Protein AF-A0A971EYN9-F1 (afdb_monomer)

Structure (mmCIF, N/CA/C/O backbone):
data_AF-A0A971EYN9-F1
#
_entry.id   AF-A0A971EYN9-F1
#
loop_
_atom_site.group_PDB
_atom_site.id
_atom_site.type_symbol
_atom_site.label_atom_id
_atom_site.label_alt_id
_atom_site.label_comp_id
_atom_site.label_asym_id
_atom_site.label_entity_id
_atom_site.label_seq_id
_atom_site.pdbx_PDB_ins_code
_atom_site.Cartn_x
_atom_site.Cartn_y
_atom_site.Cartn_z
_atom_site.occupancy
_atom_site.B_iso_or_equiv
_atom_site.auth_seq_id
_atom_site.auth_comp_id
_atom_site.auth_asym_id
_atom_site.auth_atom_id
_atom_site.pdbx_PDB_model_num
ATOM 1 N N . MET A 1 1 ? 7.322 -49.132 18.418 1.00 38.62 1 MET A N 1
ATOM 2 C CA . MET A 1 1 ? 7.800 -47.834 17.896 1.00 38.62 1 MET A CA 1
ATOM 3 C C . MET A 1 1 ? 7.335 -47.694 16.456 1.00 38.62 1 MET A C 1
ATOM 5 O O . MET A 1 1 ? 8.000 -48.176 15.551 1.00 38.62 1 MET A O 1
ATOM 9 N N . GLY A 1 2 ? 6.138 -47.142 16.250 1.00 39.69 2 GLY A N 1
ATOM 10 C CA . GLY A 1 2 ? 5.626 -46.835 14.915 1.00 39.69 2 GLY A CA 1
ATOM 11 C C . GLY A 1 2 ? 5.971 -45.391 14.580 1.00 39.69 2 GLY A C 1
ATOM 12 O O . GLY A 1 2 ? 5.425 -44.482 15.195 1.00 39.69 2 GLY A O 1
ATOM 13 N N . TYR A 1 3 ? 6.905 -45.176 13.657 1.00 42.41 3 TYR A N 1
ATOM 14 C CA . TYR A 1 3 ? 7.238 -43.837 13.176 1.00 42.41 3 TYR A CA 1
ATOM 15 C C . TYR A 1 3 ? 6.040 -43.255 12.415 1.00 42.41 3 TYR A C 1
ATOM 17 O O . TYR A 1 3 ? 5.550 -43.851 11.454 1.00 42.41 3 TYR A O 1
ATOM 25 N N . ASN A 1 4 ? 5.550 -42.097 12.865 1.00 42.97 4 ASN A N 1
ATOM 26 C CA . ASN A 1 4 ? 4.377 -41.437 12.305 1.00 42.97 4 ASN A CA 1
ATOM 27 C C . ASN A 1 4 ? 4.728 -40.811 10.941 1.00 42.97 4 ASN A C 1
ATOM 29 O O . ASN A 1 4 ? 5.206 -39.677 10.859 1.00 42.97 4 ASN A O 1
ATOM 33 N N . LYS A 1 5 ? 4.528 -41.586 9.866 1.00 43.47 5 LYS A N 1
ATOM 34 C CA . LYS A 1 5 ? 4.878 -41.239 8.476 1.00 43.47 5 LYS A CA 1
ATOM 35 C C . LYS A 1 5 ? 4.395 -39.846 8.048 1.00 43.47 5 LYS A C 1
ATOM 37 O O . LYS A 1 5 ? 5.117 -39.186 7.315 1.00 43.47 5 LYS A O 1
ATOM 42 N N . LYS A 1 6 ? 3.237 -39.365 8.525 1.00 43.84 6 LYS A N 1
ATOM 43 C CA . LYS A 1 6 ? 2.709 -38.031 8.168 1.00 43.84 6 LYS A CA 1
ATOM 44 C C . LYS A 1 6 ? 3.580 -36.877 8.679 1.00 43.84 6 LYS A C 1
ATOM 46 O O . LYS A 1 6 ? 3.841 -35.947 7.927 1.00 43.84 6 LYS A O 1
ATOM 51 N N . SER A 1 7 ? 4.088 -36.962 9.911 1.00 43.59 7 SER A N 1
ATOM 52 C CA . SER A 1 7 ? 4.954 -35.920 10.490 1.00 43.59 7 SER A CA 1
ATOM 53 C C . SER A 1 7 ? 6.320 -35.868 9.798 1.00 43.59 7 SER A C 1
ATOM 55 O O . SER A 1 7 ? 6.869 -34.791 9.582 1.00 43.59 7 SER A O 1
ATOM 57 N N . TYR A 1 8 ? 6.842 -37.028 9.387 1.00 46.94 8 TYR A N 1
ATOM 58 C CA . TYR A 1 8 ? 8.108 -37.105 8.659 1.00 46.94 8 TYR A CA 1
ATOM 59 C C . TYR A 1 8 ? 7.972 -36.606 7.217 1.00 46.94 8 TYR A C 1
ATOM 61 O O . TYR A 1 8 ? 8.840 -35.884 6.747 1.00 46.94 8 TYR A O 1
ATOM 69 N N . VAL A 1 9 ? 6.864 -36.924 6.538 1.00 46.69 9 VAL A N 1
ATOM 70 C CA . VAL A 1 9 ? 6.580 -36.418 5.187 1.00 46.69 9 VAL A CA 1
ATOM 71 C C . VAL A 1 9 ? 6.402 -34.899 5.204 1.00 46.69 9 VAL A C 1
ATOM 73 O O . VAL A 1 9 ? 7.012 -34.231 4.382 1.00 46.69 9 VAL A O 1
ATOM 76 N N . MET A 1 10 ? 5.676 -34.339 6.178 1.00 42.28 10 MET A N 1
ATOM 77 C CA . MET A 1 10 ? 5.515 -32.884 6.319 1.00 42.28 10 MET A CA 1
ATOM 78 C C . MET A 1 10 ? 6.855 -32.180 6.590 1.00 42.28 10 MET A C 1
ATOM 80 O O . MET A 1 10 ? 7.176 -31.195 5.934 1.00 42.28 10 MET A O 1
ATOM 84 N N . LYS A 1 11 ? 7.690 -32.727 7.489 1.00 45.12 11 LYS A N 1
ATOM 85 C CA . LYS A 1 11 ? 9.045 -32.203 7.738 1.00 45.12 11 LYS A CA 1
ATOM 86 C C . LYS A 1 11 ? 9.947 -32.324 6.510 1.00 45.12 11 LYS A C 1
ATOM 88 O O . LYS A 1 11 ? 10.700 -31.402 6.231 1.00 45.12 11 LYS A O 1
ATOM 93 N N . CYS A 1 12 ? 9.858 -33.418 5.756 1.00 42.72 12 CYS A N 1
ATOM 94 C CA . CYS A 1 12 ? 10.596 -33.572 4.504 1.00 42.72 12 CYS A CA 1
ATOM 95 C C . CYS A 1 12 ? 10.129 -32.582 3.434 1.00 42.72 12 CYS A C 1
ATOM 97 O O . CYS A 1 12 ? 10.981 -32.074 2.722 1.00 42.72 12 CYS A O 1
ATOM 99 N N . VAL A 1 13 ? 8.829 -32.279 3.339 1.00 57.84 13 VAL A N 1
ATOM 100 C CA . VAL A 1 13 ? 8.295 -31.276 2.402 1.00 57.84 13 VAL A CA 1
ATOM 101 C C . VAL A 1 13 ? 8.785 -29.877 2.766 1.00 57.84 13 VAL A C 1
ATOM 103 O O . VAL A 1 13 ? 9.268 -29.192 1.879 1.00 57.84 13 VAL A O 1
ATOM 106 N N . VAL A 1 14 ? 8.765 -29.494 4.050 1.00 55.09 14 VAL A N 1
ATOM 107 C CA . VAL A 1 14 ? 9.297 -28.196 4.513 1.00 55.09 14 VAL A CA 1
ATOM 108 C C . VAL A 1 14 ? 10.810 -28.097 4.293 1.00 55.09 14 VAL A C 1
ATOM 110 O O . VAL A 1 14 ? 11.314 -27.075 3.847 1.00 55.09 14 VAL A O 1
ATOM 113 N N . ILE A 1 15 ? 11.561 -29.170 4.552 1.00 55.12 15 ILE A N 1
ATOM 114 C CA . ILE A 1 15 ? 13.008 -29.192 4.298 1.00 55.12 15 ILE A CA 1
ATOM 115 C C . ILE A 1 15 ? 13.296 -29.135 2.791 1.00 55.12 15 ILE A C 1
ATOM 117 O O . ILE A 1 15 ? 14.194 -28.415 2.375 1.00 55.12 15 ILE A O 1
ATOM 121 N N . LEU A 1 16 ? 12.530 -29.845 1.957 1.00 45.44 16 LEU A N 1
ATOM 122 C CA . LEU A 1 16 ? 12.668 -29.801 0.499 1.00 45.44 16 LEU A CA 1
ATOM 123 C C . LEU A 1 16 ? 12.253 -28.449 -0.083 1.00 45.44 16 LEU A C 1
ATOM 125 O O . LEU A 1 16 ? 12.905 -27.996 -1.016 1.00 45.44 16 LEU A O 1
ATOM 129 N N . SER A 1 17 ? 11.223 -27.796 0.459 1.00 51.62 17 SER A N 1
ATOM 130 C CA . SER A 1 17 ? 10.817 -26.458 0.030 1.00 51.62 17 SER A CA 1
ATOM 131 C C . SER A 1 17 ? 11.844 -25.418 0.451 1.00 51.62 17 SER A C 1
ATOM 133 O O . SER A 1 17 ? 12.195 -24.591 -0.376 1.00 51.62 17 SER A O 1
ATOM 135 N N . VAL A 1 18 ? 12.409 -25.509 1.661 1.00 49.03 18 VAL A N 1
ATOM 136 C CA . VAL A 1 18 ? 13.519 -24.649 2.102 1.00 49.03 18 VAL A CA 1
ATOM 137 C C . VAL A 1 18 ? 14.757 -24.882 1.241 1.00 49.03 18 VAL A C 1
ATOM 139 O O . VAL A 1 18 ? 15.321 -23.902 0.778 1.00 49.03 18 VAL A O 1
ATOM 142 N N . ILE A 1 19 ? 15.144 -26.133 0.953 1.00 48.84 19 ILE A N 1
ATOM 143 C CA . ILE A 1 19 ? 16.292 -26.464 0.086 1.00 48.84 19 ILE A CA 1
ATOM 144 C C . ILE A 1 19 ? 16.051 -26.024 -1.360 1.00 48.84 19 ILE A C 1
ATOM 146 O O . ILE A 1 19 ? 16.985 -25.560 -2.005 1.00 48.84 19 ILE A O 1
ATOM 150 N N . MET A 1 20 ? 14.826 -26.132 -1.883 1.00 46.75 20 MET A N 1
ATOM 151 C CA . MET A 1 20 ? 14.492 -25.579 -3.197 1.00 46.75 20 MET A CA 1
ATOM 152 C C . MET A 1 20 ? 14.485 -24.052 -3.177 1.00 46.75 20 MET A C 1
ATOM 154 O O . MET A 1 20 ? 14.992 -23.474 -4.125 1.00 46.75 20 MET A O 1
ATOM 158 N N . LEU A 1 21 ? 14.030 -23.397 -2.101 1.00 44.28 21 LEU A N 1
ATOM 159 C CA . LEU A 1 21 ? 14.140 -21.944 -1.919 1.00 44.28 21 LEU A CA 1
ATOM 160 C C . LEU A 1 21 ? 15.606 -21.507 -1.851 1.00 44.28 21 LEU A C 1
ATOM 162 O O . LEU A 1 21 ? 15.983 -20.564 -2.531 1.00 44.28 21 LEU A O 1
ATOM 166 N N . THR A 1 22 ? 16.451 -22.219 -1.092 1.00 41.09 22 THR A N 1
ATOM 167 C CA . THR A 1 22 ? 17.898 -21.946 -1.008 1.00 41.09 22 THR A CA 1
ATOM 168 C C . THR A 1 22 ? 18.610 -22.302 -2.307 1.00 41.09 22 THR A C 1
ATOM 170 O O . THR A 1 22 ? 19.603 -21.675 -2.639 1.00 41.09 22 THR A O 1
ATOM 173 N N . GLY A 1 23 ? 18.121 -23.295 -3.049 1.00 37.91 23 GLY A N 1
ATOM 174 C CA . GLY A 1 23 ? 18.626 -23.705 -4.356 1.00 37.91 23 GLY A CA 1
ATOM 175 C C . GLY A 1 23 ? 18.223 -22.748 -5.475 1.00 37.91 23 GLY A C 1
ATOM 176 O O . GLY A 1 23 ? 19.031 -22.516 -6.362 1.00 37.91 23 GLY A O 1
ATOM 177 N N . LEU A 1 24 ? 17.030 -22.150 -5.411 1.00 42.38 24 LEU A N 1
ATOM 178 C CA . LEU A 1 24 ? 16.568 -21.062 -6.281 1.00 42.38 24 LEU A CA 1
ATOM 179 C C . LEU A 1 24 ? 17.252 -19.742 -5.923 1.00 42.38 24 LEU A C 1
ATOM 181 O O . LEU A 1 24 ? 17.684 -19.051 -6.832 1.00 42.38 24 LEU A O 1
ATOM 185 N N . LEU A 1 25 ? 17.450 -19.441 -4.635 1.00 40.56 25 LEU A N 1
ATOM 186 C CA . LEU A 1 25 ? 18.309 -18.346 -4.171 1.00 40.56 25 LEU A CA 1
ATOM 187 C C . LEU A 1 25 ? 19.747 -18.562 -4.637 1.00 40.56 25 LEU A C 1
ATOM 189 O O . LEU A 1 25 ? 20.329 -17.658 -5.202 1.00 40.56 25 LEU A O 1
ATOM 193 N N . MET A 1 26 ? 20.311 -19.765 -4.507 1.00 36.72 26 MET A N 1
ATOM 194 C CA . MET A 1 26 ? 21.647 -20.062 -5.023 1.00 36.72 26 MET A CA 1
ATOM 195 C C . MET A 1 26 ? 21.696 -20.135 -6.547 1.00 36.72 26 MET A C 1
ATOM 197 O O . MET A 1 26 ? 22.750 -19.868 -7.083 1.00 36.72 26 MET A O 1
ATOM 201 N N . ALA A 1 27 ? 20.632 -20.481 -7.272 1.00 33.84 27 ALA A N 1
ATOM 202 C CA . ALA A 1 27 ? 20.612 -20.454 -8.739 1.00 33.84 27 ALA A CA 1
ATOM 203 C C . ALA A 1 27 ? 20.440 -19.023 -9.276 1.00 33.84 27 ALA A C 1
ATOM 205 O O . ALA A 1 27 ? 21.105 -18.657 -10.238 1.00 33.84 27 ALA A O 1
ATOM 206 N N . SER A 1 28 ? 19.636 -18.203 -8.594 1.00 39.69 28 SER A N 1
ATOM 207 C CA . SER A 1 28 ? 19.495 -16.760 -8.817 1.00 39.69 28 SER A CA 1
ATOM 208 C C . SER A 1 28 ? 20.781 -16.014 -8.445 1.00 39.69 28 SER A C 1
ATOM 210 O O . SER A 1 28 ? 21.208 -15.133 -9.180 1.00 39.69 28 SER A O 1
ATOM 212 N N . CYS A 1 29 ? 21.457 -16.422 -7.368 1.00 33.16 29 CYS A N 1
ATOM 213 C CA . CYS A 1 29 ? 22.775 -15.921 -6.980 1.00 33.16 29 CYS A CA 1
ATOM 214 C C . CYS A 1 29 ? 23.924 -16.589 -7.756 1.00 33.16 29 CYS A C 1
ATOM 216 O O . CYS A 1 29 ? 25.015 -16.051 -7.779 1.00 33.16 29 CYS A O 1
ATOM 218 N N . ASN A 1 30 ? 23.743 -17.735 -8.421 1.00 28.80 30 ASN A N 1
ATOM 219 C CA . ASN A 1 30 ? 24.786 -18.354 -9.264 1.00 28.80 30 ASN A CA 1
ATOM 220 C C . ASN A 1 30 ? 24.819 -17.775 -10.682 1.00 28.80 30 ASN A C 1
ATOM 222 O O . ASN A 1 30 ? 25.718 -18.131 -11.446 1.00 28.80 30 ASN A O 1
ATOM 226 N N . ASN A 1 31 ? 23.873 -16.894 -11.015 1.00 34.06 31 ASN A N 1
ATOM 227 C CA . ASN A 1 31 ? 24.026 -15.945 -12.112 1.00 34.06 31 ASN A CA 1
ATOM 228 C C . ASN A 1 31 ? 24.837 -14.702 -11.692 1.00 34.06 31 ASN A C 1
ATOM 230 O O . ASN A 1 31 ? 25.082 -13.843 -12.533 1.00 34.06 31 ASN A O 1
ATOM 234 N N . LEU A 1 32 ? 25.323 -14.621 -10.442 1.00 35.28 32 LEU A N 1
ATOM 235 C CA . LEU A 1 32 ? 26.433 -13.725 -10.116 1.00 35.28 32 LEU A CA 1
ATOM 236 C C . LEU A 1 32 ? 27.705 -14.258 -10.797 1.00 35.28 32 LEU A C 1
ATOM 238 O O . LEU A 1 32 ? 27.968 -15.468 -10.738 1.00 35.28 32 LEU A O 1
ATOM 242 N N . PRO A 1 33 ? 28.495 -13.385 -11.446 1.00 29.88 33 PRO A N 1
ATOM 243 C CA . PRO A 1 33 ? 29.652 -13.786 -12.232 1.00 29.88 33 PRO A CA 1
ATOM 244 C C . PRO A 1 33 ? 30.595 -14.671 -11.412 1.00 29.88 33 PRO A C 1
ATOM 246 O O . PRO A 1 33 ? 31.108 -14.302 -10.353 1.00 29.88 33 PRO A O 1
ATOM 249 N N . LYS A 1 34 ? 30.813 -15.894 -11.908 1.00 30.81 34 LYS A N 1
ATOM 250 C CA . LYS A 1 34 ? 31.777 -16.833 -11.337 1.00 30.81 34 LYS A CA 1
ATOM 251 C C . LYS A 1 34 ? 33.176 -16.253 -11.507 1.00 30.81 34 LYS A C 1
ATOM 253 O O . LYS A 1 34 ? 33.646 -16.122 -12.630 1.00 30.81 34 LYS A O 1
ATOM 258 N N . ASN A 1 35 ? 33.825 -15.979 -10.373 1.00 34.75 35 ASN A N 1
ATOM 259 C CA . ASN A 1 35 ? 35.258 -15.733 -10.184 1.00 34.75 35 ASN A CA 1
ATOM 260 C C . ASN A 1 35 ? 36.114 -15.891 -11.452 1.00 34.75 35 ASN A C 1
ATOM 262 O O . ASN A 1 35 ? 36.490 -17.004 -11.827 1.00 34.75 35 ASN A O 1
ATOM 266 N N . GLY A 1 36 ? 36.470 -14.757 -12.053 1.00 33.59 36 GLY A N 1
ATOM 267 C CA . GLY A 1 36 ? 37.402 -14.694 -13.177 1.00 33.59 36 GLY A CA 1
ATOM 268 C C . GLY A 1 36 ? 37.277 -13.450 -14.052 1.00 33.59 36 GLY A C 1
ATOM 269 O O . GLY A 1 36 ? 38.158 -13.219 -14.879 1.00 33.59 36 GLY A O 1
ATOM 270 N N . THR A 1 37 ? 36.232 -12.647 -13.877 1.00 31.05 37 THR A N 1
ATOM 271 C CA . THR A 1 37 ? 35.875 -11.602 -14.835 1.00 31.05 37 THR A CA 1
ATOM 272 C C . THR A 1 37 ? 36.111 -10.209 -14.260 1.00 31.05 37 THR A C 1
ATOM 274 O O . THR A 1 37 ? 36.127 -9.995 -13.046 1.00 31.05 37 THR A O 1
ATOM 277 N N . LYS A 1 38 ? 36.506 -9.288 -15.145 1.00 33.66 38 LYS A N 1
ATOM 278 C CA . LYS A 1 38 ? 37.000 -7.951 -14.798 1.00 33.66 38 LYS A CA 1
ATOM 279 C C . LYS A 1 38 ? 35.983 -7.229 -13.914 1.00 33.66 38 LYS A C 1
ATOM 281 O O . LYS A 1 38 ? 34.829 -7.088 -14.284 1.00 33.66 38 LYS A O 1
ATOM 286 N N . TYR A 1 39 ? 36.457 -6.719 -12.783 1.00 32.03 39 TYR A N 1
ATOM 287 C CA . TYR A 1 39 ? 35.728 -5.793 -11.922 1.00 32.03 39 TYR A CA 1
ATOM 288 C C . TYR A 1 39 ? 35.200 -4.602 -12.743 1.00 32.03 39 TYR A C 1
ATOM 290 O O . TYR A 1 39 ? 35.999 -3.794 -13.228 1.00 32.03 39 TYR A O 1
ATOM 298 N N . ILE A 1 40 ? 33.878 -4.505 -12.903 1.00 40.59 40 ILE A N 1
ATOM 299 C CA . ILE A 1 40 ? 33.198 -3.326 -13.452 1.00 40.59 40 ILE A CA 1
ATOM 300 C C . ILE A 1 40 ? 32.920 -2.387 -12.265 1.00 40.59 40 ILE A C 1
ATOM 302 O O . ILE A 1 40 ? 32.260 -2.802 -11.312 1.00 40.59 40 ILE A O 1
ATOM 306 N N . PRO A 1 41 ? 33.435 -1.146 -12.250 1.00 32.31 41 PRO A N 1
ATOM 307 C CA . PRO A 1 41 ? 33.098 -0.181 -11.206 1.00 32.31 41 PRO A CA 1
ATOM 308 C C . PRO A 1 41 ? 31.587 0.119 -11.226 1.00 32.31 41 PRO A C 1
ATOM 310 O O . PRO A 1 41 ? 31.088 0.567 -12.253 1.00 32.31 41 PRO A O 1
ATOM 313 N N . GLY A 1 42 ? 30.882 -0.098 -10.106 1.00 43.34 42 GLY A N 1
ATOM 314 C CA . GLY A 1 42 ? 29.453 0.237 -9.957 1.00 43.34 42 GLY A CA 1
ATOM 315 C C . GLY A 1 42 ? 28.463 -0.934 -10.047 1.00 43.34 42 GLY A C 1
ATOM 316 O O . GLY A 1 42 ? 27.339 -0.726 -10.484 1.00 43.34 42 GLY A O 1
ATOM 317 N N . SER A 1 43 ? 28.851 -2.158 -9.670 1.00 52.69 43 SER A N 1
ATOM 318 C CA . SER A 1 43 ? 27.921 -3.297 -9.602 1.00 52.69 43 SER A CA 1
ATOM 319 C C . SER A 1 43 ? 26.765 -3.011 -8.635 1.00 52.69 43 SER A C 1
ATOM 321 O O . SER A 1 43 ? 27.007 -2.870 -7.437 1.00 52.69 43 SER A O 1
ATOM 323 N N . PHE A 1 44 ? 25.541 -2.950 -9.156 1.00 63.62 44 PHE A N 1
ATOM 324 C CA . PHE A 1 44 ? 24.309 -2.832 -8.376 1.00 63.62 44 PHE A CA 1
ATOM 325 C C . PHE A 1 44 ? 24.205 -4.004 -7.384 1.00 63.62 44 PHE A C 1
ATOM 327 O O . PHE A 1 44 ? 24.150 -5.163 -7.812 1.00 63.62 44 PHE A O 1
ATOM 334 N N . SER A 1 45 ? 24.214 -3.737 -6.072 1.00 72.62 45 SER A N 1
ATOM 335 C CA . SER A 1 45 ? 24.020 -4.784 -5.062 1.00 72.62 45 SER A CA 1
ATOM 336 C C . SER A 1 45 ? 22.528 -4.996 -4.880 1.00 72.62 45 SER A C 1
ATOM 338 O O . SER A 1 45 ? 21.811 -4.134 -4.391 1.00 72.62 45 SER A O 1
ATOM 340 N N . SER A 1 46 ? 22.015 -6.134 -5.338 1.00 75.56 46 SER A N 1
ATOM 341 C CA . SER A 1 46 ? 20.590 -6.430 -5.178 1.00 75.56 46 SER A CA 1
ATOM 342 C C . SER A 1 46 ? 20.308 -6.931 -3.769 1.00 75.56 46 SER A C 1
ATOM 344 O O . SER A 1 46 ? 20.341 -8.138 -3.525 1.00 75.56 46 SER A O 1
ATOM 346 N N . ASP A 1 47 ? 20.004 -6.016 -2.856 1.00 87.06 47 ASP A N 1
ATOM 347 C CA . ASP A 1 47 ? 19.691 -6.365 -1.468 1.00 87.06 47 ASP A CA 1
ATOM 348 C C . ASP A 1 47 ? 18.223 -6.792 -1.314 1.00 87.06 47 ASP A C 1
ATOM 350 O O . ASP A 1 47 ? 17.893 -7.652 -0.489 1.00 87.06 47 ASP A O 1
ATOM 354 N N . ILE A 1 48 ? 17.342 -6.220 -2.147 1.00 91.06 48 ILE A N 1
ATOM 355 C CA . ILE A 1 48 ? 15.931 -6.595 -2.280 1.00 91.06 48 ILE A CA 1
ATOM 356 C C . ILE A 1 48 ? 15.608 -6.911 -3.742 1.00 91.06 48 ILE A C 1
ATOM 358 O O . ILE A 1 48 ? 15.913 -6.135 -4.646 1.00 91.06 48 ILE A O 1
ATOM 362 N N . ILE A 1 49 ? 14.916 -8.025 -3.976 1.00 92.06 49 ILE A N 1
ATOM 363 C CA . ILE A 1 49 ? 14.421 -8.435 -5.296 1.00 92.06 49 ILE A CA 1
ATOM 364 C C . ILE A 1 49 ? 12.910 -8.654 -5.219 1.00 92.06 49 ILE A C 1
ATOM 366 O O . ILE A 1 49 ? 12.434 -9.399 -4.359 1.00 92.06 49 ILE A O 1
ATOM 370 N N . ILE A 1 50 ? 12.153 -8.057 -6.142 1.00 95.81 50 ILE A N 1
ATOM 371 C CA . ILE A 1 50 ? 10.717 -8.327 -6.277 1.00 95.81 50 ILE A CA 1
ATOM 372 C C . ILE A 1 50 ? 10.499 -9.539 -7.180 1.00 95.81 50 ILE A C 1
ATOM 374 O O . ILE A 1 50 ? 11.076 -9.656 -8.260 1.00 95.81 50 ILE A O 1
ATOM 378 N N . GLN A 1 51 ? 9.650 -10.457 -6.729 1.00 93.94 51 GLN A N 1
ATOM 379 C CA . GLN A 1 51 ? 9.311 -11.698 -7.421 1.00 93.94 51 GLN A CA 1
ATOM 380 C C . GLN A 1 51 ? 7.805 -11.935 -7.395 1.00 93.94 51 GLN A C 1
ATOM 382 O O . GLN A 1 51 ? 7.096 -11.390 -6.554 1.00 93.94 51 GLN A O 1
ATOM 387 N N . ARG A 1 52 ? 7.313 -12.826 -8.254 1.00 94.12 52 ARG A N 1
ATOM 388 C CA . ARG A 1 52 ? 5.940 -13.331 -8.155 1.00 94.12 52 ARG A CA 1
ATOM 389 C C . ARG A 1 52 ? 5.782 -14.246 -6.941 1.00 94.12 52 ARG A C 1
ATOM 391 O O . ARG A 1 52 ? 6.685 -15.026 -6.617 1.00 94.12 52 ARG A O 1
ATOM 398 N N . THR A 1 53 ? 4.629 -14.189 -6.280 1.00 91.81 53 THR A N 1
ATOM 399 C CA . THR A 1 53 ? 4.325 -15.057 -5.128 1.00 91.81 53 THR A CA 1
ATOM 400 C C . THR A 1 53 ? 4.210 -16.529 -5.517 1.00 91.81 53 THR A C 1
ATOM 402 O O . THR A 1 53 ? 4.597 -17.393 -4.730 1.00 91.81 53 THR A O 1
ATOM 405 N N . ASP A 1 54 ? 3.787 -16.821 -6.750 1.00 88.38 54 ASP A N 1
ATOM 406 C CA . ASP A 1 54 ? 3.737 -18.175 -7.318 1.00 88.38 54 ASP A CA 1
ATOM 407 C C . ASP A 1 54 ? 5.114 -18.746 -7.718 1.00 88.38 54 ASP A C 1
ATOM 409 O O . ASP A 1 54 ? 5.213 -19.908 -8.117 1.00 88.38 54 ASP A O 1
ATOM 413 N N . GLY A 1 55 ? 6.182 -17.949 -7.598 1.00 83.75 55 GLY A N 1
ATOM 414 C CA . GLY A 1 55 ? 7.550 -18.338 -7.932 1.00 83.75 55 GLY A CA 1
ATOM 415 C C . GLY A 1 55 ? 7.832 -18.469 -9.431 1.00 83.75 55 GLY A C 1
ATOM 416 O O . GLY A 1 55 ? 8.900 -18.966 -9.790 1.00 83.75 55 GLY A O 1
ATOM 417 N N . GLN A 1 56 ? 6.911 -18.054 -10.306 1.00 85.88 56 GLN A N 1
ATOM 418 C CA . GLN A 1 56 ? 7.158 -18.026 -11.744 1.00 85.88 56 GLN A CA 1
ATOM 419 C C . GLN A 1 56 ? 8.063 -16.848 -12.129 1.00 85.88 56 GLN A C 1
ATOM 421 O O . GLN A 1 56 ? 8.169 -15.841 -11.429 1.00 85.88 56 GLN A O 1
ATOM 426 N N . SER A 1 57 ? 8.722 -16.999 -13.273 1.00 79.44 57 SER A N 1
ATOM 427 C CA . SER A 1 57 ? 9.545 -15.989 -13.932 1.00 79.44 57 SER A CA 1
ATOM 428 C C . SER A 1 57 ? 9.186 -16.010 -15.420 1.00 79.44 57 SER A C 1
ATOM 430 O O . SER A 1 57 ? 8.908 -17.102 -15.938 1.00 79.44 57 SER A O 1
ATOM 432 N N . PRO A 1 58 ? 9.170 -14.862 -16.119 1.00 84.94 58 PRO A N 1
ATOM 433 C CA . PRO A 1 58 ? 9.532 -13.504 -15.665 1.00 84.94 58 PRO A CA 1
ATOM 434 C C . PRO A 1 58 ? 8.539 -12.829 -14.696 1.00 84.94 58 PRO A C 1
ATOM 436 O O . PRO A 1 58 ? 7.461 -13.370 -14.437 1.00 84.94 58 PRO A O 1
ATOM 439 N N . LEU A 1 59 ? 8.917 -11.663 -14.139 1.00 92.38 59 LEU A N 1
ATOM 440 C CA . LEU A 1 59 ? 8.120 -10.927 -13.142 1.00 92.38 59 LEU A CA 1
ATOM 441 C C . LEU A 1 59 ? 6.743 -10.523 -13.687 1.00 92.38 59 LEU A C 1
ATOM 443 O O . LEU A 1 59 ? 5.753 -10.724 -12.987 1.00 92.38 59 LEU A O 1
ATOM 447 N N . MET A 1 60 ? 6.683 -10.010 -14.923 1.00 92.75 60 MET A N 1
ATOM 448 C CA . MET A 1 60 ? 5.447 -9.624 -15.629 1.00 92.75 60 MET A CA 1
ATOM 449 C C . MET A 1 60 ? 4.509 -8.809 -14.731 1.00 92.75 60 MET A C 1
ATOM 451 O O . MET A 1 60 ? 3.346 -9.146 -14.522 1.00 92.75 60 MET A O 1
ATOM 455 N N . MET A 1 61 ? 5.058 -7.768 -14.110 1.00 95.94 61 MET A N 1
ATOM 456 C CA . MET A 1 61 ? 4.318 -6.923 -13.179 1.00 95.94 61 MET A CA 1
ATOM 457 C C . MET A 1 61 ? 3.743 -5.696 -13.897 1.00 95.94 61 MET A C 1
ATOM 459 O O . MET A 1 61 ? 4.424 -5.124 -14.749 1.00 95.94 61 MET A O 1
ATOM 463 N N . PRO A 1 62 ? 2.506 -5.265 -13.590 1.00 95.50 62 PRO A N 1
ATOM 464 C CA . PRO A 1 62 ? 1.957 -4.036 -14.145 1.00 95.50 62 PRO A CA 1
ATOM 465 C C . PRO A 1 62 ? 2.790 -2.800 -13.793 1.00 95.50 62 PRO A C 1
ATOM 467 O O . PRO A 1 62 ? 3.389 -2.715 -12.714 1.00 95.50 62 PRO A O 1
ATOM 470 N N . TYR A 1 63 ? 2.793 -1.814 -14.690 1.00 94.25 63 TYR A N 1
ATOM 471 C CA . TYR A 1 63 ? 3.593 -0.595 -14.561 1.00 94.25 63 TYR A CA 1
ATOM 472 C C . TYR A 1 63 ? 3.331 0.161 -13.246 1.00 94.25 63 TYR A C 1
ATOM 474 O O . TYR A 1 63 ? 4.289 0.598 -12.598 1.00 94.25 63 TYR A O 1
ATOM 482 N N . LYS A 1 64 ? 2.073 0.239 -12.788 1.00 91.69 64 LYS A N 1
ATOM 483 C CA . LYS A 1 64 ? 1.669 0.957 -11.562 1.00 91.69 64 LYS A CA 1
ATOM 484 C C . LYS A 1 64 ? 2.482 0.609 -10.310 1.00 91.69 64 LYS A C 1
ATOM 486 O O . LYS A 1 64 ? 2.727 1.499 -9.501 1.00 91.69 64 LYS A O 1
ATOM 491 N N . TYR A 1 65 ? 2.938 -0.638 -10.160 1.00 94.06 65 TYR A N 1
ATOM 492 C CA . TYR A 1 65 ? 3.746 -1.058 -9.009 1.00 94.06 65 TYR A CA 1
ATOM 493 C C . TYR A 1 65 ? 5.128 -0.398 -9.024 1.00 94.06 65 TYR A C 1
ATOM 495 O O . TYR A 1 65 ? 5.601 0.099 -8.005 1.00 94.06 65 TYR A O 1
ATOM 503 N N . SER A 1 66 ? 5.769 -0.361 -10.195 1.00 94.50 66 SER A N 1
ATOM 504 C CA . SER A 1 66 ? 7.060 0.315 -10.363 1.00 94.50 66 SER A CA 1
ATOM 505 C C . SER A 1 66 ? 6.932 1.837 -10.310 1.00 94.50 66 SER A C 1
ATOM 507 O O . SER A 1 66 ? 7.804 2.499 -9.752 1.00 94.50 66 SER A O 1
ATOM 509 N N . ARG A 1 67 ? 5.830 2.392 -10.838 1.00 91.75 67 ARG A N 1
ATOM 510 C CA . ARG A 1 67 ? 5.565 3.835 -10.832 1.00 91.75 67 ARG A CA 1
ATOM 511 C C . ARG A 1 67 ? 5.512 4.379 -9.407 1.00 91.75 67 ARG A C 1
ATOM 513 O O . ARG A 1 67 ? 6.217 5.336 -9.112 1.00 91.75 67 ARG A O 1
ATOM 520 N N . ILE A 1 68 ? 4.755 3.729 -8.523 1.00 89.25 68 ILE A N 1
ATOM 521 C CA . ILE A 1 68 ? 4.619 4.152 -7.121 1.00 89.25 68 ILE A CA 1
ATOM 522 C C . ILE A 1 68 ? 5.975 4.167 -6.405 1.00 89.25 68 ILE A C 1
ATOM 524 O O . ILE A 1 68 ? 6.319 5.153 -5.757 1.00 89.25 68 ILE A O 1
ATOM 528 N N . LEU A 1 69 ? 6.791 3.123 -6.589 1.00 91.38 69 LEU A N 1
ATOM 529 C CA . LEU A 1 69 ? 8.136 3.078 -6.012 1.00 91.38 69 LEU A CA 1
ATOM 530 C C . LEU A 1 69 ? 9.022 4.227 -6.527 1.00 91.38 69 LEU A C 1
ATOM 532 O O . LEU A 1 69 ? 9.771 4.826 -5.756 1.00 91.38 69 LEU A O 1
ATOM 536 N N . LEU A 1 70 ? 8.947 4.546 -7.823 1.00 91.00 70 LEU A N 1
ATOM 537 C CA . LEU A 1 70 ? 9.726 5.628 -8.431 1.00 91.00 70 LEU A CA 1
ATOM 538 C C . LEU A 1 70 ? 9.260 7.026 -7.997 1.00 91.00 70 LEU A C 1
ATOM 540 O O . LEU A 1 70 ? 10.102 7.916 -7.861 1.00 91.00 70 LEU A O 1
ATOM 544 N N . GLU A 1 71 ? 7.960 7.220 -7.774 1.00 87.25 71 GLU A N 1
ATOM 545 C CA . GLU A 1 71 ? 7.377 8.468 -7.263 1.00 87.25 71 GLU A CA 1
ATOM 546 C C . GLU A 1 71 ? 7.773 8.707 -5.796 1.00 87.25 71 GLU A C 1
ATOM 548 O O . GLU A 1 71 ? 8.215 9.803 -5.435 1.00 87.25 71 GLU A O 1
ATOM 553 N N . ASP A 1 72 ? 7.713 7.661 -4.969 1.00 88.50 72 ASP A N 1
ATOM 554 C CA . ASP A 1 72 ? 7.981 7.739 -3.531 1.00 88.50 72 ASP A CA 1
ATOM 555 C C . ASP A 1 72 ? 9.460 7.584 -3.157 1.00 88.50 72 ASP A C 1
ATOM 557 O O . ASP A 1 72 ? 9.820 7.802 -1.998 1.00 88.50 72 ASP A O 1
ATOM 561 N N . LYS A 1 73 ? 10.356 7.267 -4.105 1.00 86.06 73 LYS A N 1
ATOM 562 C CA . LYS A 1 73 ? 11.792 7.038 -3.826 1.00 86.06 73 LYS A CA 1
ATOM 563 C C . LYS A 1 73 ? 12.448 8.162 -3.016 1.00 86.06 73 LYS A C 1
ATOM 565 O O . LYS A 1 73 ? 13.342 7.920 -2.211 1.00 86.06 73 LYS A O 1
ATOM 570 N N . TYR A 1 74 ? 11.991 9.405 -3.188 1.00 85.62 74 TYR A N 1
ATOM 571 C CA . TYR A 1 74 ? 12.522 10.565 -2.468 1.00 85.62 74 TYR A CA 1
ATOM 572 C C . TYR A 1 74 ? 12.150 10.595 -0.979 1.00 85.62 74 TYR A C 1
ATOM 574 O O . TYR A 1 74 ? 12.860 11.236 -0.198 1.00 85.62 74 TYR A O 1
ATOM 582 N N . LEU A 1 75 ? 11.067 9.918 -0.582 1.00 87.94 75 LEU A N 1
ATOM 583 C CA . LEU A 1 75 ? 10.685 9.737 0.821 1.00 87.94 75 LEU A CA 1
ATOM 584 C C . LEU A 1 75 ? 11.686 8.842 1.563 1.00 87.94 75 LEU A C 1
ATOM 586 O O . LEU A 1 75 ? 11.873 9.034 2.762 1.00 87.94 75 LEU A O 1
ATOM 590 N N . TYR A 1 76 ? 12.352 7.941 0.834 1.00 91.56 76 TYR A N 1
ATOM 591 C CA . TYR A 1 76 ? 13.286 6.931 1.342 1.00 91.56 76 TYR A CA 1
ATOM 592 C C . TYR A 1 76 ? 14.713 7.132 0.810 1.00 91.56 76 TYR A C 1
ATOM 594 O O . TYR A 1 76 ? 15.473 6.187 0.617 1.00 91.56 76 TYR A O 1
ATOM 602 N N . LYS A 1 77 ? 15.088 8.383 0.519 1.00 89.00 77 LYS A N 1
ATOM 603 C CA . LYS A 1 77 ? 16.380 8.724 -0.104 1.00 89.00 77 LYS A CA 1
ATOM 604 C C . LYS A 1 77 ? 17.610 8.403 0.756 1.00 89.00 77 LYS A C 1
ATOM 606 O O . LYS A 1 77 ? 18.726 8.519 0.262 1.00 89.00 77 LYS A O 1
ATOM 611 N N . GLU A 1 78 ? 17.433 8.161 2.057 1.00 90.44 78 GLU A N 1
ATOM 612 C CA . GLU A 1 78 ? 18.537 7.757 2.936 1.00 90.44 78 GLU A CA 1
ATOM 613 C C . GLU A 1 78 ? 18.693 6.235 2.978 1.00 90.44 78 GLU A C 1
ATOM 615 O O . GLU A 1 78 ? 19.795 5.746 3.226 1.00 90.44 78 GLU A O 1
ATOM 620 N N . GLU A 1 79 ? 17.593 5.523 2.748 1.00 91.56 79 GLU A N 1
ATOM 621 C CA . GLU A 1 79 ? 17.461 4.076 2.764 1.00 91.56 79 GLU A CA 1
ATOM 622 C C . GLU A 1 79 ? 17.743 3.451 1.394 1.00 91.56 79 GLU A C 1
ATOM 624 O O . GLU A 1 79 ? 18.285 2.359 1.354 1.00 91.56 79 GLU A O 1
ATOM 629 N N . ILE A 1 80 ? 17.416 4.115 0.281 1.00 90.75 80 ILE A N 1
ATOM 630 C CA . ILE A 1 80 ? 17.592 3.589 -1.082 1.00 90.75 80 ILE A CA 1
ATOM 631 C C . ILE A 1 80 ? 18.862 4.170 -1.715 1.00 90.75 80 ILE A C 1
ATOM 633 O O . ILE A 1 80 ? 18.956 5.384 -1.911 1.00 90.75 80 ILE A O 1
ATOM 637 N N . PHE A 1 81 ? 19.807 3.309 -2.105 1.00 88.50 81 PHE A N 1
ATOM 638 C CA . PHE A 1 81 ? 20.954 3.694 -2.934 1.00 88.50 81 PHE A CA 1
ATOM 639 C C . PHE A 1 81 ? 20.634 3.648 -4.424 1.00 88.50 81 PHE A C 1
ATOM 641 O O . PHE A 1 81 ? 21.051 4.537 -5.167 1.00 88.50 81 PHE A O 1
ATOM 648 N N . GLY A 1 82 ? 19.868 2.648 -4.862 1.00 88.62 82 GLY A N 1
ATOM 649 C CA . GLY A 1 82 ? 19.557 2.460 -6.271 1.00 88.62 82 GLY A CA 1
ATOM 650 C C . GLY A 1 82 ? 18.306 1.624 -6.500 1.00 88.62 82 GLY A C 1
ATOM 651 O O . GLY A 1 82 ? 17.917 0.800 -5.677 1.00 88.62 82 GLY A O 1
ATOM 652 N N . ILE A 1 83 ? 17.673 1.836 -7.653 1.00 93.00 83 ILE A N 1
ATOM 653 C CA . ILE A 1 83 ? 16.543 1.034 -8.130 1.00 93.00 83 ILE A CA 1
ATOM 654 C C . ILE A 1 83 ? 16.874 0.584 -9.552 1.00 93.00 83 ILE A C 1
ATOM 656 O O . ILE A 1 83 ? 17.036 1.424 -10.439 1.00 93.00 83 ILE A O 1
ATOM 660 N N . SER A 1 84 ? 16.947 -0.728 -9.771 1.00 93.75 84 SER A N 1
ATOM 661 C CA . SER A 1 84 ? 17.166 -1.348 -11.078 1.00 93.75 84 SER A CA 1
ATOM 662 C C . SER A 1 84 ? 15.866 -1.993 -11.546 1.00 93.75 84 SER A C 1
ATOM 664 O O . SER A 1 84 ? 15.410 -2.995 -10.994 1.00 93.75 84 SER A O 1
ATOM 666 N N . ILE A 1 85 ? 15.236 -1.374 -12.537 1.00 95.94 85 ILE A N 1
ATOM 667 C CA . ILE A 1 85 ? 14.020 -1.838 -13.195 1.00 95.94 85 ILE A CA 1
ATOM 668 C C . ILE A 1 85 ? 14.353 -2.099 -14.659 1.00 95.94 85 ILE A C 1
ATOM 670 O O . ILE A 1 85 ? 15.035 -1.288 -15.289 1.00 95.94 85 ILE A O 1
ATOM 674 N N . ALA A 1 86 ? 13.823 -3.197 -15.195 1.00 96.12 86 ALA A N 1
ATOM 675 C CA . ALA A 1 86 ? 13.754 -3.438 -16.630 1.00 96.12 86 ALA A CA 1
ATOM 676 C C . ALA A 1 86 ? 12.304 -3.696 -17.045 1.00 96.12 86 ALA A C 1
ATOM 678 O O . ALA A 1 86 ? 11.597 -4.481 -16.400 1.00 96.12 86 ALA A O 1
ATOM 679 N N . SER A 1 87 ? 11.866 -3.063 -18.132 1.00 96.88 87 SER A N 1
ATOM 680 C CA . SER A 1 87 ? 10.611 -3.432 -18.782 1.00 96.88 87 SER A CA 1
ATOM 681 C C . SER A 1 87 ? 10.735 -4.794 -19.468 1.00 96.88 87 SER A C 1
ATOM 683 O O . SER A 1 87 ? 11.834 -5.288 -19.726 1.00 96.88 87 SER A O 1
ATOM 685 N N . VAL A 1 88 ? 9.605 -5.366 -19.867 1.00 94.69 88 VAL A N 1
ATOM 686 C CA . VAL A 1 88 ? 9.587 -6.464 -20.834 1.00 94.69 88 VAL A CA 1
ATOM 687 C C . VAL A 1 88 ? 10.220 -6.032 -22.154 1.00 94.69 88 VAL A C 1
ATOM 689 O O . VAL A 1 88 ? 10.307 -4.843 -22.480 1.00 94.69 88 VAL A O 1
ATOM 692 N N . LYS A 1 89 ? 10.683 -7.021 -22.918 1.00 93.25 89 LYS A N 1
ATOM 693 C CA . LYS A 1 89 ? 11.305 -6.828 -24.226 1.00 93.25 89 LYS A CA 1
ATOM 694 C C . LYS A 1 89 ? 10.229 -6.565 -25.284 1.00 93.25 89 LYS A C 1
ATOM 696 O O . LYS A 1 89 ? 9.461 -7.464 -25.619 1.00 93.25 89 LYS A O 1
ATOM 701 N N . TYR A 1 90 ? 10.200 -5.351 -25.834 1.00 93.12 90 TYR A N 1
ATOM 702 C CA . TYR A 1 90 ? 9.297 -4.978 -26.927 1.00 93.12 90 TYR A CA 1
ATOM 703 C C . TYR A 1 90 ? 9.977 -5.223 -28.269 1.00 93.12 90 TYR A C 1
ATOM 705 O O . TYR A 1 90 ? 11.035 -4.657 -28.538 1.00 93.12 90 TYR A O 1
ATOM 713 N N . GLU A 1 91 ? 9.386 -6.060 -29.117 1.00 93.25 91 GLU A N 1
ATOM 714 C CA . GLU A 1 91 ? 9.912 -6.329 -30.453 1.00 93.25 91 GLU A CA 1
ATOM 715 C C . GLU A 1 91 ? 9.466 -5.251 -31.453 1.00 93.25 91 GLU A C 1
ATOM 717 O O . GLU A 1 91 ? 8.284 -4.993 -31.685 1.00 93.25 91 GLU A O 1
ATOM 722 N N . ILE A 1 92 ? 10.454 -4.633 -32.094 1.00 89.56 92 ILE A N 1
ATOM 723 C CA . ILE A 1 92 ? 10.266 -3.578 -33.081 1.00 89.56 92 ILE A CA 1
ATOM 724 C C . ILE A 1 92 ? 9.480 -4.135 -34.280 1.00 89.56 92 ILE A C 1
ATOM 726 O O . ILE A 1 92 ? 9.814 -5.169 -34.861 1.00 89.56 92 ILE A O 1
ATOM 730 N N . ASN A 1 93 ? 8.471 -3.380 -34.708 1.00 81.94 93 ASN A N 1
ATOM 731 C CA . ASN A 1 93 ? 7.432 -3.665 -35.700 1.00 81.94 93 ASN A CA 1
ATOM 732 C C . ASN A 1 93 ? 6.323 -4.612 -35.232 1.00 81.94 93 ASN A C 1
ATOM 734 O O . ASN A 1 93 ? 5.162 -4.339 -35.531 1.00 81.94 93 ASN A O 1
ATOM 738 N N . SER A 1 94 ? 6.632 -5.713 -34.539 1.00 79.75 94 SER A N 1
ATOM 739 C CA . SER A 1 94 ? 5.593 -6.676 -34.141 1.00 79.75 94 SER A CA 1
ATOM 740 C C . SER A 1 94 ? 4.717 -6.147 -33.005 1.00 79.75 94 SER A C 1
ATOM 742 O O . SER A 1 94 ? 3.519 -6.422 -32.996 1.00 79.75 94 SER A O 1
ATOM 744 N N . THR A 1 95 ? 5.274 -5.323 -32.114 1.00 76.25 95 THR A N 1
ATOM 745 C CA . THR A 1 95 ? 4.530 -4.649 -31.042 1.00 76.25 95 THR A CA 1
ATOM 746 C C . THR A 1 95 ? 4.098 -3.232 -31.427 1.00 76.25 95 THR A C 1
ATOM 748 O O . THR A 1 95 ? 3.938 -2.400 -30.548 1.00 76.25 95 THR A O 1
ATOM 751 N N . GLY A 1 96 ? 4.048 -2.874 -32.716 1.00 82.06 96 GLY A N 1
ATOM 752 C CA . GLY A 1 96 ? 3.770 -1.488 -33.131 1.00 82.06 96 GLY A CA 1
ATOM 753 C C . GLY A 1 96 ? 4.866 -0.475 -32.752 1.00 82.06 96 GLY A C 1
ATOM 754 O O . GLY A 1 96 ? 4.709 0.728 -32.946 1.00 82.06 96 GLY A O 1
ATOM 755 N N . MET A 1 97 ? 5.999 -0.940 -32.221 1.00 89.81 97 MET A N 1
ATOM 756 C CA . MET A 1 97 ? 7.135 -0.093 -31.869 1.00 89.81 97 MET A CA 1
ATOM 757 C C . MET A 1 97 ? 8.009 0.148 -33.101 1.00 89.81 97 MET A C 1
ATOM 759 O O . MET A 1 97 ? 8.316 -0.785 -33.840 1.00 89.81 97 MET A O 1
ATOM 763 N N . SER A 1 98 ? 8.456 1.376 -33.323 1.00 91.06 98 SER A N 1
ATOM 764 C CA . SER A 1 98 ? 9.431 1.701 -34.367 1.00 91.06 98 SER A CA 1
ATOM 765 C C . SER A 1 98 ? 10.415 2.753 -33.880 1.00 91.06 98 SER A C 1
ATOM 767 O O . SER A 1 98 ? 10.161 3.437 -32.890 1.00 91.06 98 SER A O 1
ATOM 769 N N . TRP A 1 99 ? 11.553 2.868 -34.558 1.00 93.56 99 TRP A N 1
ATOM 770 C CA . TRP A 1 99 ? 12.534 3.898 -34.256 1.00 93.56 99 TRP A CA 1
ATOM 771 C C . TRP A 1 99 ? 13.164 4.462 -35.526 1.00 93.56 99 TRP A C 1
ATOM 773 O O . TRP A 1 99 ? 13.239 3.777 -36.548 1.00 93.56 99 TRP A O 1
ATOM 783 N N . ASP A 1 100 ? 13.628 5.704 -35.440 1.00 90.12 100 ASP A N 1
ATOM 784 C CA . ASP A 1 100 ? 14.412 6.373 -36.478 1.00 90.12 100 ASP A CA 1
ATOM 785 C C . ASP A 1 100 ? 15.429 7.333 -35.838 1.00 90.12 100 ASP A C 1
ATOM 787 O O . ASP A 1 100 ? 15.378 7.617 -34.639 1.00 90.12 100 ASP A O 1
ATOM 791 N N . GLY A 1 101 ? 16.368 7.849 -36.622 1.00 87.44 101 GLY A N 1
ATOM 792 C CA . GLY A 1 101 ? 17.207 8.962 -36.199 1.00 87.44 101 GLY A CA 1
ATOM 793 C C . GLY A 1 101 ? 16.415 10.261 -36.153 1.00 87.44 101 GLY A C 1
ATOM 794 O O . GLY A 1 101 ? 15.646 10.566 -37.065 1.00 87.44 101 GLY A O 1
ATOM 795 N N . PHE A 1 102 ? 16.663 11.086 -35.137 1.00 85.19 102 PHE A N 1
ATOM 796 C CA . PHE A 1 102 ? 16.291 12.493 -35.222 1.00 85.19 102 PHE A CA 1
ATOM 797 C C . PHE A 1 102 ? 17.068 13.168 -36.372 1.00 85.19 102 PHE A C 1
ATOM 799 O O . PHE A 1 102 ? 18.084 12.647 -36.828 1.00 85.19 102 PHE A O 1
ATOM 806 N N . THR A 1 103 ? 16.576 14.294 -36.893 1.00 82.81 103 THR A N 1
ATOM 807 C CA . THR A 1 103 ? 17.102 14.974 -38.099 1.00 82.81 103 THR A CA 1
ATOM 808 C C . THR A 1 103 ? 18.635 14.908 -38.233 1.00 82.81 103 THR A C 1
ATOM 810 O O . THR A 1 103 ? 19.354 15.349 -37.342 1.00 82.81 103 THR A O 1
ATOM 813 N N . ASP A 1 104 ? 19.133 14.368 -39.355 1.00 86.44 104 ASP A N 1
ATOM 814 C CA . ASP A 1 104 ? 20.563 14.219 -39.694 1.00 86.44 104 ASP A CA 1
ATOM 815 C C . ASP A 1 104 ? 21.422 13.350 -38.741 1.00 86.44 104 ASP A C 1
ATOM 817 O O . ASP A 1 104 ? 22.652 13.317 -38.879 1.00 86.44 104 ASP A O 1
ATOM 821 N N . VAL A 1 105 ? 20.811 12.616 -37.799 1.00 91.88 105 VAL A N 1
ATOM 822 C CA . VAL A 1 105 ? 21.527 11.737 -36.853 1.00 91.88 105 VAL A CA 1
ATOM 823 C C . VAL A 1 105 ? 22.053 10.478 -37.532 1.00 91.88 105 VAL A C 1
ATOM 825 O O . VAL A 1 105 ? 23.191 10.090 -37.271 1.00 91.88 105 VAL A O 1
ATOM 828 N N . LEU A 1 106 ? 21.274 9.846 -38.412 1.00 90.56 106 LEU A N 1
ATOM 829 C CA . LEU A 1 106 ? 21.711 8.649 -39.134 1.00 90.56 106 LEU A CA 1
ATOM 830 C C . LEU A 1 106 ? 22.449 9.018 -40.427 1.00 90.56 106 LEU A C 1
ATOM 832 O O . LEU A 1 106 ? 21.926 9.738 -41.277 1.00 90.56 106 LEU A O 1
ATOM 836 N N . VAL A 1 107 ? 23.657 8.479 -40.611 1.00 90.00 107 VAL A N 1
ATOM 837 C CA . VAL A 1 107 ? 24.491 8.691 -41.806 1.00 90.00 107 VAL A CA 1
ATOM 838 C C . VAL A 1 107 ? 24.715 7.400 -42.587 1.00 90.00 107 VAL A C 1
ATOM 840 O O . VAL A 1 107 ? 24.733 6.302 -42.039 1.00 90.00 107 VAL A O 1
ATOM 843 N N . ASN A 1 108 ? 24.935 7.531 -43.900 1.00 85.00 108 ASN A N 1
ATOM 844 C CA . ASN A 1 108 ? 25.224 6.415 -44.814 1.00 85.00 108 ASN A CA 1
ATOM 845 C C . ASN A 1 108 ? 24.131 5.324 -44.876 1.00 85.00 108 ASN A C 1
ATOM 847 O O . ASN A 1 108 ? 24.417 4.178 -45.247 1.00 85.00 108 ASN A O 1
ATOM 851 N N . THR A 1 109 ? 22.881 5.688 -44.574 1.00 82.94 109 THR A N 1
ATOM 852 C CA . THR A 1 109 ? 21.714 4.790 -44.490 1.00 82.94 109 THR A CA 1
ATOM 853 C C . THR A 1 109 ? 21.350 4.109 -45.811 1.00 82.94 109 THR A C 1
ATOM 855 O O . THR A 1 109 ? 20.679 3.080 -45.809 1.00 82.94 109 THR A O 1
ATOM 858 N N . ASP A 1 110 ? 21.832 4.609 -46.952 1.00 83.94 110 ASP A N 1
ATOM 859 C CA . ASP A 1 110 ? 21.601 3.987 -48.259 1.00 83.94 110 ASP A CA 1
ATOM 860 C C . ASP A 1 110 ? 22.392 2.691 -48.474 1.00 83.94 110 ASP A C 1
ATOM 862 O O . ASP A 1 110 ? 21.975 1.836 -49.271 1.00 83.94 110 ASP A O 1
ATOM 866 N N . SER A 1 111 ? 23.512 2.522 -47.762 1.00 89.12 111 SER A N 1
ATOM 867 C CA . SER A 1 111 ? 24.387 1.361 -47.907 1.00 89.12 111 SER A CA 1
ATOM 868 C C . SER A 1 111 ? 23.736 0.086 -47.362 1.00 89.12 111 SER A C 1
ATOM 870 O O . SER A 1 111 ? 23.000 0.108 -46.377 1.00 89.12 111 SER A O 1
ATOM 872 N N . LYS A 1 112 ? 24.029 -1.062 -47.990 1.00 88.88 112 LYS A N 1
ATOM 873 C CA . LYS A 1 112 ? 23.526 -2.359 -47.511 1.00 88.88 112 LYS A CA 1
ATOM 874 C C . LYS A 1 112 ? 23.977 -2.638 -46.071 1.00 88.88 112 LYS A C 1
ATOM 876 O O . LYS A 1 112 ? 23.166 -3.076 -45.272 1.00 88.88 112 LYS A O 1
ATOM 881 N N . MET A 1 113 ? 25.231 -2.321 -45.742 1.00 86.94 113 MET A N 1
ATOM 882 C CA . MET A 1 113 ? 25.786 -2.518 -44.397 1.00 86.94 113 MET A CA 1
ATOM 883 C C . MET A 1 113 ? 25.054 -1.682 -43.339 1.00 86.94 113 MET A C 1
ATOM 885 O O . MET A 1 113 ? 24.704 -2.223 -42.297 1.00 86.94 113 MET A O 1
ATOM 889 N N . ALA A 1 114 ? 24.744 -0.411 -43.628 1.00 85.62 114 ALA A N 1
ATOM 890 C CA . ALA A 1 114 ? 23.956 0.424 -42.719 1.00 85.62 114 ALA A CA 1
ATOM 891 C C . ALA A 1 114 ? 22.534 -0.115 -42.541 1.00 85.62 114 ALA A C 1
ATOM 893 O O . ALA A 1 114 ? 22.045 -0.207 -41.423 1.00 85.62 114 ALA A O 1
ATOM 894 N N . LYS A 1 115 ? 21.877 -0.529 -43.632 1.00 87.94 115 LYS A N 1
ATOM 895 C CA . LYS A 1 115 ? 20.535 -1.130 -43.565 1.00 87.94 115 LYS A CA 1
ATOM 896 C C . LYS A 1 115 ? 20.524 -2.423 -42.759 1.00 87.94 115 LYS A C 1
ATOM 898 O O . LYS A 1 115 ? 19.567 -2.653 -42.031 1.00 87.94 115 LYS A O 1
ATOM 903 N N . ASP A 1 116 ? 21.547 -3.257 -42.910 1.00 88.50 116 ASP A N 1
ATOM 904 C CA . ASP A 1 116 ? 21.659 -4.523 -42.189 1.00 88.50 116 ASP A CA 1
ATOM 905 C C . ASP A 1 116 ? 21.911 -4.274 -40.687 1.00 88.50 116 ASP A C 1
ATOM 907 O O . ASP A 1 116 ? 21.247 -4.904 -39.869 1.00 88.50 116 ASP A O 1
ATOM 911 N N . ALA A 1 117 ? 22.754 -3.298 -40.324 1.00 88.19 117 ALA A N 1
ATOM 912 C CA . ALA A 1 117 ? 22.990 -2.897 -38.930 1.00 88.19 117 ALA A CA 1
ATOM 913 C C . ALA A 1 117 ? 21.767 -2.224 -38.278 1.00 88.19 117 ALA A C 1
ATOM 915 O O . ALA A 1 117 ? 21.376 -2.564 -37.174 1.00 88.19 117 ALA A O 1
ATOM 916 N N . ILE A 1 118 ? 21.076 -1.316 -38.969 1.00 87.62 118 ILE A N 1
ATOM 917 C CA . ILE A 1 118 ? 19.833 -0.718 -38.444 1.00 87.62 118 ILE A CA 1
ATOM 918 C C . ILE A 1 118 ? 18.765 -1.802 -38.229 1.00 87.62 118 ILE A C 1
ATOM 920 O O . ILE A 1 118 ? 18.011 -1.763 -37.261 1.00 87.62 118 ILE A O 1
ATOM 924 N N . LYS A 1 119 ? 18.714 -2.811 -39.109 1.00 88.00 119 LYS A N 1
ATOM 925 C CA . LYS A 1 119 ? 17.784 -3.943 -38.995 1.00 88.00 119 LYS A CA 1
ATOM 926 C C . LYS A 1 119 ? 18.173 -4.976 -37.937 1.00 88.00 119 LYS A C 1
ATOM 928 O O . LYS A 1 119 ? 17.302 -5.799 -37.631 1.00 88.00 119 LYS A O 1
ATOM 933 N N . SER A 1 120 ? 19.415 -4.996 -37.441 1.00 90.12 120 SER A N 1
ATOM 934 C CA . SER A 1 120 ? 19.815 -5.900 -36.350 1.00 90.12 120 SER A CA 1
ATOM 935 C C . SER A 1 120 ? 19.212 -5.463 -35.022 1.00 90.12 120 SER A C 1
ATOM 937 O O . SER A 1 120 ? 18.961 -6.314 -34.176 1.00 90.12 120 SER A O 1
ATOM 939 N N . VAL A 1 121 ? 18.876 -4.179 -34.876 1.00 93.62 121 VAL A N 1
ATOM 940 C CA . VAL A 1 121 ? 18.098 -3.659 -33.749 1.00 93.62 121 VAL A CA 1
ATOM 941 C C . VAL A 1 121 ? 16.672 -4.203 -33.820 1.00 93.62 121 VAL A C 1
ATOM 943 O O . VAL A 1 121 ? 15.860 -3.776 -34.646 1.00 93.62 121 VAL A O 1
ATOM 946 N N . LYS A 1 122 ? 16.383 -5.195 -32.976 1.00 94.00 122 LYS A N 1
ATOM 947 C CA . LYS A 1 122 ? 15.098 -5.904 -32.923 1.00 94.00 122 LYS A CA 1
ATOM 948 C C . LYS A 1 122 ? 14.245 -5.529 -31.732 1.00 94.00 122 LYS A C 1
ATOM 950 O O . LYS A 1 122 ? 13.036 -5.718 -31.813 1.00 94.00 122 LYS A O 1
ATOM 955 N N . TYR A 1 123 ? 14.840 -4.995 -30.671 1.00 95.38 123 TYR A N 1
ATOM 956 C CA . TYR A 1 123 ? 14.131 -4.815 -29.415 1.00 95.38 123 TYR A CA 1
ATOM 957 C C . TYR A 1 123 ? 14.333 -3.443 -28.781 1.00 95.38 123 TYR A C 1
ATOM 959 O O . TYR A 1 123 ? 15.367 -2.808 -28.979 1.00 95.38 123 TYR A O 1
ATOM 967 N N . CYS A 1 124 ? 13.367 -3.047 -27.957 1.00 95.38 124 CYS A N 1
ATOM 968 C CA . CYS A 1 124 ? 13.468 -1.947 -27.005 1.00 95.38 124 CYS A CA 1
ATOM 969 C C . CYS A 1 124 ? 13.198 -2.466 -25.585 1.00 95.38 124 CYS A C 1
ATOM 971 O O . CYS A 1 124 ? 12.280 -3.266 -25.384 1.00 95.38 124 CYS A O 1
ATOM 973 N N . ILE A 1 125 ? 13.982 -2.000 -24.612 1.00 96.62 125 ILE A N 1
ATOM 974 C CA . ILE A 1 125 ? 13.767 -2.227 -23.175 1.00 96.62 125 ILE A CA 1
ATOM 975 C C . ILE A 1 125 ? 13.925 -0.887 -22.453 1.00 96.62 125 ILE A C 1
ATOM 977 O O . ILE A 1 125 ? 14.926 -0.202 -22.650 1.00 96.62 125 ILE A O 1
ATOM 981 N N . GLY A 1 126 ? 12.971 -0.523 -21.599 1.00 97.19 126 GLY A N 1
ATOM 982 C CA . GLY A 1 126 ? 13.122 0.583 -20.655 1.00 97.19 126 GLY A CA 1
ATOM 983 C C . GLY A 1 126 ? 13.919 0.140 -19.430 1.00 97.19 126 GLY A C 1
ATOM 984 O O . GLY A 1 126 ? 13.608 -0.901 -18.854 1.00 97.19 126 GLY A O 1
ATOM 985 N N . ILE A 1 127 ? 14.917 0.918 -19.014 1.00 97.25 127 ILE A N 1
ATOM 986 C CA . ILE A 1 127 ? 15.800 0.615 -17.883 1.00 97.25 127 ILE A CA 1
ATOM 987 C C . ILE A 1 127 ? 16.015 1.831 -16.979 1.00 97.25 127 ILE A C 1
ATOM 989 O O . ILE A 1 127 ? 16.026 2.970 -17.448 1.00 97.25 127 ILE A O 1
ATOM 993 N N . THR A 1 128 ? 16.208 1.598 -15.681 1.00 95.12 128 THR A N 1
ATOM 994 C CA . THR A 1 128 ? 16.619 2.649 -14.726 1.00 95.12 128 THR A CA 1
ATOM 995 C C . THR A 1 128 ? 18.096 2.582 -14.350 1.00 95.12 128 THR A C 1
ATOM 997 O O . THR A 1 128 ? 18.610 3.542 -13.787 1.00 95.12 128 THR A O 1
ATOM 1000 N N . ASP A 1 129 ? 18.772 1.471 -14.653 1.00 92.31 129 ASP A N 1
ATOM 1001 C CA . ASP A 1 129 ? 20.154 1.208 -14.251 1.00 92.31 129 ASP A CA 1
ATOM 1002 C C . ASP A 1 129 ? 20.879 0.297 -15.262 1.00 92.31 129 ASP A C 1
ATOM 1004 O O . ASP A 1 129 ? 20.254 -0.528 -15.935 1.00 92.31 129 ASP A O 1
ATOM 1008 N N . LEU A 1 130 ? 22.209 0.421 -15.356 1.00 91.44 130 LEU A N 1
ATOM 1009 C CA . LEU A 1 130 ? 23.040 -0.355 -16.289 1.00 91.44 130 LEU A CA 1
ATOM 1010 C C . LEU A 1 130 ? 23.054 -1.861 -15.992 1.00 91.44 130 LEU A C 1
ATOM 1012 O O . LEU A 1 130 ? 23.293 -2.653 -16.906 1.00 91.44 130 LEU A O 1
ATOM 1016 N N . ASN A 1 131 ? 22.765 -2.274 -14.756 1.00 85.75 131 ASN A N 1
ATOM 1017 C CA . ASN A 1 131 ? 22.654 -3.679 -14.369 1.00 85.75 131 ASN A CA 1
ATOM 1018 C C . ASN A 1 131 ? 21.624 -4.438 -15.220 1.00 85.75 131 ASN A C 1
ATOM 1020 O O . ASN A 1 131 ? 21.829 -5.608 -15.529 1.00 85.75 131 ASN A O 1
ATOM 1024 N N . ALA A 1 132 ? 20.568 -3.770 -15.697 1.00 86.94 132 ALA A N 1
ATOM 1025 C CA . ALA A 1 132 ? 19.590 -4.382 -16.597 1.00 86.94 132 ALA A CA 1
ATOM 1026 C C . ALA A 1 132 ? 20.210 -4.830 -17.937 1.00 86.94 132 ALA A C 1
ATOM 1028 O O . ALA A 1 132 ? 19.841 -5.877 -18.468 1.00 86.94 132 ALA A O 1
ATOM 1029 N N . ILE A 1 133 ? 21.191 -4.083 -18.462 1.00 89.56 133 ILE A N 1
ATOM 1030 C CA . ILE A 1 133 ? 21.926 -4.455 -19.683 1.00 89.56 133 ILE A CA 1
ATOM 1031 C C . ILE A 1 133 ? 22.798 -5.682 -19.412 1.00 89.56 133 ILE A C 1
ATOM 1033 O O . ILE A 1 133 ? 22.820 -6.611 -20.213 1.00 89.56 133 ILE A O 1
ATOM 1037 N N . ILE A 1 134 ? 23.480 -5.708 -18.264 1.00 84.56 134 ILE A N 1
ATOM 1038 C CA . ILE A 1 134 ? 24.330 -6.832 -17.848 1.00 84.56 134 ILE A CA 1
ATOM 1039 C C . ILE A 1 134 ? 23.488 -8.104 -17.663 1.00 84.56 134 ILE A C 1
ATOM 1041 O O . ILE A 1 134 ? 23.912 -9.189 -18.052 1.00 84.56 134 ILE A O 1
ATOM 1045 N N . LEU A 1 135 ? 22.272 -7.992 -17.125 1.00 82.88 135 LEU A N 1
ATOM 1046 C CA . LEU A 1 135 ? 21.364 -9.131 -16.966 1.00 82.88 135 LEU A CA 1
ATOM 1047 C C . LEU A 1 135 ? 20.796 -9.644 -18.302 1.00 82.88 135 LEU A C 1
ATOM 1049 O O . LEU A 1 135 ? 20.647 -10.855 -18.454 1.00 82.88 135 LEU A O 1
ATOM 1053 N N . ASP A 1 136 ? 20.507 -8.762 -19.269 1.00 86.19 136 ASP A N 1
ATOM 1054 C CA . ASP A 1 136 ? 20.006 -9.156 -20.602 1.00 86.19 136 ASP A CA 1
ATOM 1055 C C . ASP A 1 136 ? 21.121 -9.699 -21.517 1.00 86.19 136 ASP A C 1
ATOM 1057 O O . ASP A 1 136 ? 20.882 -10.633 -22.281 1.00 86.19 136 ASP A O 1
ATOM 1061 N N . LYS A 1 137 ? 22.338 -9.138 -21.450 1.00 84.38 137 LYS A N 1
ATOM 1062 C CA . LYS A 1 137 ? 23.446 -9.426 -22.388 1.00 84.38 137 LYS A CA 1
ATOM 1063 C C . LYS A 1 137 ? 24.602 -10.230 -21.795 1.00 84.38 137 LYS A C 1
ATOM 1065 O O . LYS A 1 137 ? 25.462 -10.696 -22.537 1.00 84.38 137 LYS A O 1
ATOM 1070 N N . GLY A 1 138 ? 24.644 -10.413 -20.480 1.00 79.00 138 GLY A N 1
ATOM 1071 C CA . GLY A 1 138 ? 25.797 -10.983 -19.789 1.00 79.00 138 GLY A CA 1
ATOM 1072 C C . GLY A 1 138 ? 26.946 -9.979 -19.662 1.00 79.00 138 GLY A C 1
ATOM 1073 O O . GLY A 1 138 ? 26.736 -8.788 -19.431 1.00 79.00 138 GLY A O 1
ATOM 1074 N N . GLU A 1 139 ? 28.187 -10.452 -19.792 1.00 71.00 139 GLU A N 1
ATOM 1075 C CA . GLU A 1 139 ? 29.384 -9.606 -19.682 1.00 71.00 139 GLU A CA 1
ATOM 1076 C C . GLU A 1 139 ? 29.583 -8.742 -20.933 1.00 71.00 139 GLU A C 1
ATOM 1078 O O . GLU A 1 139 ? 30.419 -9.033 -21.782 1.00 71.00 139 GLU A O 1
ATOM 1083 N N . SER A 1 140 ? 28.805 -7.666 -21.041 1.00 79.44 140 SER A N 1
ATOM 1084 C CA . SER A 1 140 ? 28.959 -6.651 -22.081 1.00 79.44 140 SER A CA 1
ATOM 1085 C C . SER A 1 140 ? 29.718 -5.436 -21.547 1.00 79.44 140 SER A C 1
ATOM 1087 O O . SER A 1 140 ? 29.360 -4.872 -20.512 1.00 79.44 140 SER A O 1
ATOM 1089 N N . ASP A 1 141 ? 30.714 -4.963 -22.299 1.00 88.06 141 ASP A N 1
ATOM 1090 C CA . ASP A 1 141 ? 31.355 -3.673 -22.029 1.00 88.06 141 ASP A CA 1
ATOM 1091 C C . ASP A 1 141 ? 30.379 -2.535 -22.380 1.00 88.06 141 ASP A C 1
ATOM 1093 O O . ASP A 1 141 ? 29.879 -2.470 -23.507 1.00 88.06 141 ASP A O 1
ATOM 1097 N N . ILE A 1 142 ? 30.119 -1.639 -21.422 1.00 91.25 142 ILE A N 1
ATOM 1098 C CA . ILE A 1 142 ? 29.251 -0.461 -21.570 1.00 91.25 142 ILE A CA 1
ATOM 1099 C C . ILE A 1 142 ? 30.111 0.800 -21.461 1.00 91.25 142 ILE A C 1
ATOM 1101 O O . ILE A 1 142 ? 30.881 0.959 -20.514 1.00 91.25 142 ILE A O 1
ATOM 1105 N N . THR A 1 143 ? 29.971 1.715 -22.418 1.00 92.25 143 THR A N 1
ATOM 1106 C CA . THR A 1 143 ? 30.679 3.000 -22.448 1.00 92.25 143 THR A CA 1
ATOM 1107 C C . THR A 1 143 ? 29.681 4.149 -22.478 1.00 92.25 143 THR A C 1
ATOM 1109 O O . THR A 1 143 ? 28.946 4.314 -23.449 1.00 92.25 143 THR A O 1
ATOM 1112 N N . LEU A 1 144 ? 29.684 4.980 -21.433 1.00 93.00 144 LEU A N 1
ATOM 1113 C CA . LEU A 1 144 ? 28.952 6.247 -21.422 1.00 93.00 144 LEU A CA 1
ATOM 1114 C C . LEU A 1 144 ? 29.781 7.344 -22.096 1.00 93.00 144 LEU A C 1
ATOM 1116 O O . LEU A 1 144 ? 31.000 7.420 -21.926 1.00 93.00 144 LEU A O 1
ATOM 1120 N N . TYR A 1 145 ? 29.117 8.196 -22.869 1.00 91.19 145 TYR A N 1
ATOM 1121 C CA . TYR A 1 145 ? 29.749 9.318 -23.549 1.00 91.19 145 TYR A CA 1
ATOM 1122 C C . TYR A 1 145 ? 30.099 10.443 -22.567 1.00 91.19 145 TYR A C 1
ATOM 1124 O O . TYR A 1 145 ? 29.491 10.595 -21.507 1.00 91.19 145 TYR A O 1
ATOM 1132 N N . GLU A 1 146 ? 31.104 11.247 -22.923 1.00 86.94 146 GLU A N 1
ATOM 1133 C CA . GLU A 1 146 ? 31.594 12.334 -22.072 1.00 86.94 146 GLU A CA 1
ATOM 1134 C C . GLU A 1 146 ? 30.461 13.300 -21.682 1.00 86.94 146 GLU A C 1
ATOM 1136 O O . GLU A 1 146 ? 29.733 13.799 -22.539 1.00 86.94 146 GLU A O 1
ATOM 1141 N N . GLY A 1 147 ? 30.334 13.572 -20.379 1.00 85.25 147 GLY A N 1
ATOM 1142 C CA . GLY A 1 147 ? 29.311 14.463 -19.824 1.00 85.25 147 GLY A CA 1
ATOM 1143 C C . GLY A 1 147 ? 28.011 13.778 -19.387 1.00 85.25 147 GLY A C 1
ATOM 1144 O O . GLY A 1 147 ? 27.166 14.455 -18.805 1.00 85.25 147 GLY A O 1
ATOM 1145 N N . TYR A 1 148 ? 27.862 12.468 -19.603 1.00 90.31 148 TYR A N 1
ATOM 1146 C CA . TYR A 1 148 ? 26.695 11.692 -19.175 1.00 90.31 148 TYR A CA 1
ATOM 1147 C C . TYR A 1 148 ? 27.028 10.716 -18.035 1.00 90.31 148 TYR A C 1
ATOM 1149 O O . TYR A 1 148 ? 28.167 10.268 -17.895 1.00 90.31 148 TYR A O 1
ATOM 1157 N N . SER A 1 149 ? 26.022 10.377 -17.221 1.00 90.50 149 SER A N 1
ATOM 1158 C CA . SER A 1 149 ? 26.097 9.361 -16.161 1.00 90.50 149 SER A CA 1
ATOM 1159 C C . SER A 1 149 ? 24.894 8.415 -16.218 1.00 90.50 149 SER A C 1
ATOM 1161 O O . SER A 1 149 ? 23.874 8.730 -16.832 1.00 90.50 149 SER A O 1
ATOM 1163 N N . ALA A 1 150 ? 25.013 7.250 -15.574 1.00 88.88 150 ALA A N 1
ATOM 1164 C CA . ALA A 1 150 ? 23.942 6.256 -15.502 1.00 88.88 150 ALA A CA 1
ATOM 1165 C C . ALA A 1 150 ? 22.691 6.772 -14.765 1.00 88.88 150 ALA A C 1
ATOM 1167 O O . ALA A 1 150 ? 21.584 6.378 -15.117 1.00 88.88 150 ALA A O 1
ATOM 1168 N N . ASP A 1 151 ? 22.847 7.716 -13.825 1.00 87.12 151 ASP A N 1
ATOM 1169 C CA . ASP A 1 151 ? 21.742 8.323 -13.056 1.00 87.12 151 ASP A CA 1
ATOM 1170 C C . ASP A 1 151 ? 20.681 8.998 -13.940 1.00 87.12 151 ASP A C 1
ATOM 1172 O O . ASP A 1 151 ? 19.561 9.271 -13.507 1.00 87.12 151 ASP A O 1
ATOM 1176 N N . LEU A 1 152 ? 21.023 9.287 -15.195 1.00 90.12 152 LEU A N 1
ATOM 1177 C CA . LEU A 1 152 ? 20.098 9.843 -16.171 1.00 90.12 152 LEU A CA 1
ATOM 1178 C C . LEU A 1 152 ? 19.006 8.846 -16.584 1.00 90.12 152 LEU A C 1
ATOM 1180 O O . LEU A 1 152 ? 17.908 9.278 -16.917 1.00 90.12 152 LEU A O 1
ATOM 1184 N N . LEU A 1 153 ? 19.255 7.535 -16.501 1.00 92.06 153 LEU A N 1
ATOM 1185 C CA . LEU A 1 153 ? 18.295 6.490 -16.887 1.00 92.06 153 LEU A CA 1
ATOM 1186 C C . LEU A 1 153 ? 17.075 6.418 -15.955 1.00 92.06 153 LEU A C 1
ATOM 1188 O O . LEU A 1 153 ? 15.985 6.055 -16.394 1.00 92.06 153 LEU A O 1
ATOM 1192 N N . ILE A 1 154 ? 17.240 6.797 -14.683 1.00 88.12 154 ILE A N 1
ATOM 1193 C CA . ILE A 1 154 ? 16.152 6.882 -13.694 1.00 88.12 154 ILE A CA 1
ATOM 1194 C C . ILE A 1 154 ? 15.530 8.291 -13.605 1.00 88.12 154 ILE A C 1
ATOM 1196 O O . ILE A 1 154 ? 14.550 8.500 -12.881 1.00 88.12 154 ILE A O 1
ATOM 1200 N N . SER A 1 155 ? 16.102 9.283 -14.295 1.00 78.81 155 SER A N 1
ATOM 1201 C CA . SER A 1 155 ? 15.560 10.644 -14.338 1.00 78.81 155 SER A CA 1
ATOM 1202 C C . SER A 1 155 ? 14.290 10.703 -15.193 1.00 78.81 155 SER A C 1
ATOM 1204 O O . SER A 1 155 ? 14.143 9.958 -16.155 1.00 78.81 155 SER A O 1
ATOM 1206 N N . SER A 1 156 ? 13.369 11.606 -14.851 1.00 75.69 156 SER A N 1
ATOM 1207 C CA . SER A 1 156 ? 12.154 11.894 -15.632 1.00 75.69 156 SER A CA 1
ATOM 1208 C C . SER A 1 156 ? 12.204 13.251 -16.343 1.00 75.69 156 SER A C 1
ATOM 1210 O O . SER A 1 156 ? 11.210 13.699 -16.903 1.00 75.69 156 SER A O 1
ATOM 1212 N N . SER A 1 157 ? 13.342 13.955 -16.292 1.00 79.44 157 SER A N 1
ATOM 1213 C CA . SER A 1 157 ? 13.460 15.300 -16.873 1.00 79.44 157 SER A CA 1
ATOM 1214 C C . SER A 1 157 ? 13.610 15.305 -18.394 1.00 79.44 157 SER A C 1
ATOM 1216 O O . SER A 1 157 ? 13.257 16.289 -19.040 1.00 79.44 157 SER A O 1
ATOM 1218 N N . GLN A 1 158 ? 14.240 14.263 -18.931 1.00 86.94 158 GLN A N 1
ATOM 1219 C CA . GLN A 1 158 ? 14.587 14.070 -20.335 1.00 86.94 158 GLN A CA 1
ATOM 1220 C C . GLN A 1 158 ? 14.781 12.576 -20.572 1.00 86.94 158 GLN A C 1
ATOM 1222 O O . GLN A 1 158 ? 15.080 11.844 -19.626 1.00 86.94 158 GLN A O 1
ATOM 1227 N N . ASP A 1 159 ? 14.703 12.179 -21.837 1.00 94.81 159 ASP A N 1
ATOM 1228 C CA . ASP A 1 159 ? 14.800 10.787 -22.228 1.00 94.81 159 ASP A CA 1
ATOM 1229 C C . ASP A 1 159 ? 16.104 10.441 -22.929 1.00 94.81 159 ASP A C 1
ATOM 1231 O O . ASP A 1 159 ? 16.677 11.228 -23.692 1.00 94.81 159 ASP A O 1
ATOM 1235 N N . TYR A 1 160 ? 16.595 9.240 -22.630 1.00 96.38 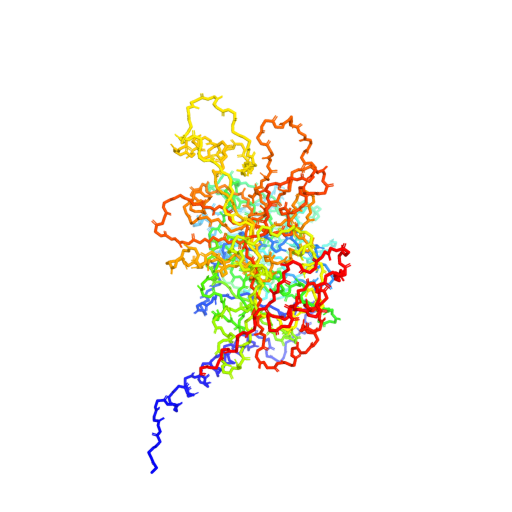160 TYR A N 1
ATOM 1236 C CA . TYR A 1 160 ? 17.951 8.815 -22.944 1.00 96.38 160 TYR A CA 1
ATOM 1237 C C . TYR A 1 160 ? 17.994 7.386 -23.474 1.00 96.38 160 TYR A C 1
ATOM 1239 O O . TYR A 1 160 ? 17.187 6.546 -23.094 1.00 96.38 160 TYR A O 1
ATOM 1247 N N . VAL A 1 161 ? 18.964 7.095 -24.337 1.00 97.19 161 VAL A N 1
ATOM 1248 C CA . VAL A 1 161 ? 19.157 5.765 -24.920 1.00 97.19 161 VAL A CA 1
ATOM 1249 C C . VAL A 1 161 ? 20.621 5.342 -24.891 1.00 97.19 161 VAL A C 1
ATOM 1251 O O . VAL A 1 161 ? 21.526 6.137 -25.158 1.00 97.19 161 VAL A O 1
ATOM 1254 N N . ILE A 1 162 ? 20.848 4.064 -24.599 1.00 97.00 162 ILE A N 1
ATOM 1255 C CA . ILE A 1 162 ? 22.111 3.366 -24.824 1.00 97.00 162 ILE A CA 1
ATOM 1256 C C . ILE A 1 162 ? 21.924 2.455 -26.035 1.00 97.00 162 ILE A C 1
ATOM 1258 O O . ILE A 1 162 ? 21.006 1.630 -26.084 1.00 97.00 162 ILE A O 1
ATOM 1262 N N . ILE A 1 163 ? 22.792 2.633 -27.028 1.00 96.19 163 ILE A N 1
ATOM 1263 C CA . ILE A 1 163 ? 22.705 1.953 -28.324 1.00 96.19 163 ILE A CA 1
ATOM 1264 C C . ILE A 1 163 ? 23.670 0.760 -28.411 1.00 96.19 163 ILE A C 1
ATOM 1266 O O . ILE A 1 163 ? 24.679 0.726 -27.709 1.00 96.19 163 ILE A O 1
ATOM 1270 N N . PRO A 1 164 ? 23.416 -0.221 -29.286 1.00 95.12 164 PRO A N 1
ATOM 1271 C CA . PRO A 1 164 ? 24.409 -1.243 -29.602 1.00 95.12 164 PRO A CA 1
ATOM 1272 C C . PRO A 1 164 ? 25.580 -0.642 -30.390 1.00 95.12 164 PRO A C 1
ATOM 1274 O O . PRO A 1 164 ? 25.388 0.178 -31.292 1.00 95.12 164 PRO A O 1
ATOM 1277 N N . SER A 1 165 ? 26.800 -1.115 -30.131 1.00 93.19 165 SER A N 1
ATOM 1278 C CA . SER A 1 165 ? 27.996 -0.679 -30.867 1.00 93.19 165 SER A CA 1
ATOM 1279 C C . SER A 1 165 ? 27.928 -0.984 -32.372 1.00 93.19 165 SER A C 1
ATOM 1281 O O . SER A 1 165 ? 28.605 -0.333 -33.175 1.00 93.19 165 SER A O 1
ATOM 1283 N N . SER A 1 166 ? 27.065 -1.925 -32.779 1.00 91.06 166 SER A N 1
ATOM 1284 C CA . SER A 1 166 ? 26.780 -2.273 -34.176 1.00 91.06 166 SER A CA 1
ATOM 1285 C C . SER A 1 166 ? 26.251 -1.091 -34.999 1.00 91.06 166 SER A C 1
ATOM 1287 O O . SER A 1 166 ? 26.527 -1.019 -36.203 1.00 91.06 166 SER A O 1
ATOM 1289 N N . ILE A 1 167 ? 25.550 -0.133 -34.372 1.00 91.94 167 ILE A N 1
ATOM 1290 C CA . ILE A 1 167 ? 25.003 1.044 -35.060 1.00 91.94 167 ILE A CA 1
ATOM 1291 C C . ILE A 1 167 ? 25.810 2.330 -34.836 1.00 91.94 167 ILE A C 1
ATOM 1293 O O . ILE A 1 167 ? 25.607 3.297 -35.572 1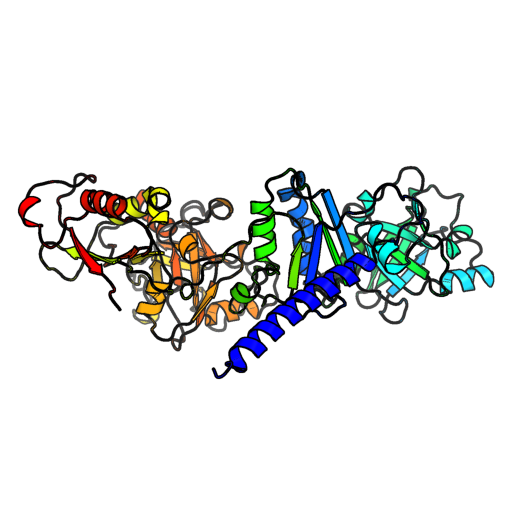.00 91.94 167 ILE A O 1
ATOM 1297 N N . SER A 1 168 ? 26.771 2.350 -33.905 1.00 90.88 168 SER A N 1
ATOM 1298 C CA . SER A 1 168 ? 27.531 3.557 -33.530 1.00 90.88 168 SER A CA 1
ATOM 1299 C C . SER A 1 168 ? 28.234 4.233 -34.709 1.00 90.88 168 SER A C 1
ATOM 1301 O O . SER A 1 168 ? 28.248 5.458 -34.814 1.00 90.88 168 SER A O 1
ATOM 1303 N N . SER A 1 169 ? 28.772 3.451 -35.654 1.00 90.06 169 SER A N 1
ATOM 1304 C CA . SER A 1 169 ? 29.446 3.991 -36.851 1.00 90.06 169 SER A CA 1
ATOM 1305 C C . SER A 1 169 ? 28.513 4.724 -37.831 1.00 90.06 169 SER A C 1
ATOM 1307 O O . SER A 1 169 ? 28.990 5.442 -38.714 1.00 90.06 169 SER A O 1
ATOM 1309 N N . TYR A 1 170 ? 27.197 4.565 -37.664 1.00 91.88 170 TYR A N 1
ATOM 1310 C CA . TYR A 1 170 ? 26.161 5.217 -38.463 1.00 91.88 170 TYR A CA 1
ATOM 1311 C C . TYR A 1 170 ? 25.511 6.403 -37.740 1.00 91.88 170 TYR A C 1
ATOM 1313 O O . TYR A 1 170 ? 24.639 7.049 -38.317 1.00 91.88 170 TYR A O 1
ATOM 1321 N N . ILE A 1 171 ? 25.954 6.729 -36.521 1.00 92.44 171 ILE A N 1
ATOM 1322 C CA . ILE A 1 171 ? 25.572 7.953 -35.814 1.00 92.44 171 ILE A CA 1
ATOM 1323 C C . ILE A 1 171 ? 26.485 9.104 -36.253 1.00 92.44 171 ILE A C 1
ATOM 1325 O O . ILE A 1 171 ? 27.712 8.984 -36.299 1.00 92.44 171 ILE A O 1
ATOM 1329 N N . ASN A 1 172 ? 25.893 10.251 -36.579 1.00 91.81 172 ASN A N 1
ATOM 1330 C CA . ASN A 1 172 ? 26.604 11.419 -37.076 1.00 91.81 172 ASN A CA 1
ATOM 1331 C C . ASN A 1 172 ? 27.508 12.041 -36.001 1.00 91.81 172 ASN A C 1
ATOM 1333 O O . ASN A 1 172 ? 27.088 12.866 -35.187 1.00 91.81 172 ASN A O 1
ATOM 1337 N N . ASN A 1 173 ? 28.795 11.702 -36.041 1.00 86.62 173 ASN A N 1
ATOM 1338 C CA . ASN A 1 173 ? 29.786 12.204 -35.090 1.00 86.62 173 ASN A CA 1
ATOM 1339 C C . ASN A 1 173 ? 30.077 13.715 -35.198 1.00 86.62 173 ASN A C 1
ATOM 1341 O O . ASN A 1 173 ? 30.774 14.254 -34.337 1.00 86.62 173 ASN A O 1
ATOM 1345 N N . LYS A 1 174 ? 29.557 14.404 -36.225 1.00 89.81 174 LYS A N 1
ATOM 1346 C CA . LYS A 1 174 ? 29.673 15.864 -36.369 1.00 89.81 174 LYS A CA 1
ATOM 1347 C C . LYS A 1 174 ? 28.630 16.620 -35.555 1.00 89.81 174 LYS A C 1
ATOM 1349 O O . LYS A 1 174 ? 28.826 17.809 -35.316 1.00 89.81 174 LYS A O 1
ATOM 1354 N N . LEU A 1 175 ? 27.546 15.956 -35.152 1.00 88.94 175 LEU A N 1
ATOM 1355 C CA . LEU A 1 175 ? 26.544 16.562 -34.285 1.00 88.94 175 LEU A CA 1
ATOM 1356 C C . LEU A 1 175 ? 27.086 16.684 -32.853 1.00 88.94 175 LEU A C 1
ATOM 1358 O O . LEU A 1 175 ? 27.795 15.772 -32.392 1.00 88.94 175 LEU A O 1
ATOM 1362 N N . PRO A 1 176 ? 26.749 17.770 -32.135 1.00 86.81 176 PRO A N 1
ATOM 1363 C CA . PRO A 1 176 ? 26.915 17.851 -30.688 1.00 86.81 176 PRO A CA 1
ATOM 1364 C C . PRO A 1 176 ? 26.267 16.651 -29.990 1.00 86.81 176 PRO A C 1
ATOM 1366 O O . PRO A 1 176 ? 25.255 16.139 -30.458 1.00 86.81 176 PRO A O 1
ATOM 1369 N N . ALA A 1 177 ? 26.828 16.201 -28.865 1.00 82.69 177 ALA A N 1
ATOM 1370 C CA . ALA A 1 177 ? 26.348 14.993 -28.187 1.00 82.69 177 ALA A CA 1
ATOM 1371 C C . ALA A 1 177 ? 24.852 15.067 -27.816 1.00 82.69 177 ALA A C 1
ATOM 1373 O O . ALA A 1 177 ? 24.115 14.133 -28.104 1.00 82.69 177 ALA A O 1
ATOM 1374 N N . GLY A 1 178 ? 24.383 16.216 -27.315 1.00 82.06 178 GLY A N 1
ATOM 1375 C CA . GLY A 1 178 ? 22.967 16.439 -26.992 1.00 82.06 178 GLY A CA 1
ATOM 1376 C C . GLY A 1 178 ? 22.018 16.546 -28.193 1.00 82.06 178 GLY A C 1
ATOM 1377 O O . GLY A 1 178 ? 20.813 16.587 -27.994 1.00 82.06 178 GLY A O 1
ATOM 1378 N N . GLU A 1 179 ? 22.532 16.596 -29.427 1.00 87.50 179 GLU A N 1
ATOM 1379 C CA . GLU A 1 179 ? 21.722 16.573 -30.657 1.00 87.50 179 GLU A CA 1
ATOM 1380 C C . GLU A 1 179 ? 21.659 15.172 -31.287 1.00 87.50 179 GLU A C 1
ATOM 1382 O O . GLU A 1 179 ? 20.912 14.941 -32.238 1.00 87.50 179 GLU A O 1
ATOM 1387 N N . ARG A 1 180 ? 22.433 14.212 -30.766 1.00 93.44 180 ARG A N 1
ATOM 1388 C CA . ARG A 1 180 ? 22.399 12.817 -31.212 1.00 93.44 180 ARG A CA 1
ATOM 1389 C C . ARG A 1 180 ? 21.250 12.120 -30.505 1.00 93.44 180 ARG A C 1
ATOM 1391 O O . ARG A 1 180 ? 21.425 11.624 -29.399 1.00 93.44 180 ARG A O 1
ATOM 1398 N N . ALA A 1 181 ? 20.083 12.096 -31.133 1.00 94.44 181 ALA A N 1
ATOM 1399 C CA . ALA A 1 181 ? 18.890 11.494 -30.556 1.00 94.44 181 ALA A CA 1
ATOM 1400 C C . ALA A 1 181 ? 18.193 10.532 -31.523 1.00 94.44 181 ALA A C 1
ATOM 1402 O O . ALA A 1 181 ? 18.268 10.680 -32.745 1.00 94.44 181 ALA A O 1
ATOM 1403 N N . LEU A 1 182 ? 17.506 9.548 -30.957 1.00 96.12 182 LEU A N 1
ATOM 1404 C CA . LEU A 1 182 ? 16.611 8.643 -31.665 1.00 96.12 182 LEU A CA 1
ATOM 1405 C C . LEU A 1 182 ? 15.166 9.050 -31.390 1.00 96.12 182 LEU A C 1
ATOM 1407 O O . LEU A 1 182 ? 14.839 9.488 -30.291 1.00 96.12 182 LEU A O 1
ATOM 1411 N N . VAL A 1 183 ? 14.302 8.895 -32.384 1.00 94.94 183 VAL A N 1
ATOM 1412 C CA . VAL A 1 183 ? 12.855 9.016 -32.217 1.00 94.94 183 VAL A CA 1
ATOM 1413 C C . VAL A 1 183 ? 12.297 7.614 -32.062 1.00 94.94 183 VAL A C 1
ATOM 1415 O O . VAL A 1 183 ? 12.468 6.801 -32.967 1.00 94.94 183 VAL A O 1
ATOM 1418 N N . ILE A 1 184 ? 11.624 7.336 -30.949 1.00 94.88 184 ILE A N 1
ATOM 1419 C CA . ILE A 1 184 ? 10.893 6.084 -30.729 1.00 94.88 184 ILE A CA 1
ATOM 1420 C C . ILE A 1 184 ? 9.407 6.375 -30.906 1.00 94.88 184 ILE A C 1
ATOM 1422 O O . ILE A 1 184 ? 8.902 7.350 -30.358 1.00 94.88 184 ILE A O 1
ATOM 1426 N N . GLN A 1 185 ? 8.709 5.558 -31.688 1.00 91.75 185 GLN A N 1
ATOM 1427 C CA . GLN A 1 185 ? 7.281 5.718 -31.959 1.00 91.75 185 GLN A CA 1
ATOM 1428 C C . GLN A 1 185 ? 6.527 4.455 -31.579 1.00 91.75 185 GLN A C 1
ATOM 1430 O O . GLN A 1 185 ? 6.961 3.350 -31.911 1.00 91.75 185 GLN A O 1
ATOM 1435 N N . TYR A 1 186 ? 5.361 4.636 -30.968 1.00 89.56 186 TYR A N 1
ATOM 1436 C CA . TYR A 1 186 ? 4.451 3.552 -30.634 1.00 89.56 186 TYR A CA 1
ATOM 1437 C C . TYR A 1 186 ? 3.150 3.724 -31.420 1.00 89.56 186 TYR A C 1
ATOM 1439 O O . TYR A 1 186 ? 2.334 4.604 -31.142 1.00 89.56 186 TYR A O 1
ATOM 1447 N N . THR A 1 187 ? 2.969 2.919 -32.470 1.00 81.88 187 THR A N 1
ATOM 1448 C CA . THR A 1 187 ? 1.874 3.104 -33.435 1.00 81.88 187 THR A CA 1
ATOM 1449 C C . THR A 1 187 ? 0.499 2.867 -32.836 1.00 81.88 187 THR A C 1
ATOM 1451 O O . THR A 1 187 ? -0.469 3.451 -33.318 1.00 81.88 187 THR A O 1
ATOM 1454 N N . ASP A 1 188 ? 0.414 2.047 -31.789 1.00 77.88 188 ASP A N 1
ATOM 1455 C CA . ASP A 1 188 ? -0.847 1.728 -31.117 1.00 77.88 188 ASP A CA 1
ATOM 1456 C C . ASP A 1 188 ? -1.459 2.966 -30.448 1.00 77.88 188 ASP A C 1
ATOM 1458 O O . ASP A 1 188 ? -2.679 3.072 -30.332 1.00 77.88 188 ASP A O 1
ATOM 1462 N N . THR A 1 189 ? -0.624 3.938 -30.071 1.00 76.81 189 THR A N 1
ATOM 1463 C CA . THR A 1 189 ? -1.045 5.196 -29.438 1.00 76.81 189 THR A CA 1
ATOM 1464 C C . THR A 1 189 ? -0.828 6.410 -30.341 1.00 76.81 189 THR A C 1
ATOM 1466 O O . THR A 1 189 ? -1.404 7.472 -30.109 1.00 76.81 189 THR A O 1
ATOM 1469 N N . GLY A 1 190 ? -0.022 6.264 -31.398 1.00 79.06 190 GLY A N 1
ATOM 1470 C CA . GLY A 1 190 ? 0.358 7.345 -32.307 1.00 79.06 190 GLY A CA 1
ATOM 1471 C C . GLY A 1 190 ? 1.322 8.357 -31.685 1.00 79.06 190 GLY A C 1
ATOM 1472 O O . GLY A 1 190 ? 1.532 9.424 -32.265 1.00 79.06 190 GLY A O 1
ATOM 1473 N N . LEU A 1 191 ? 1.887 8.044 -30.515 1.00 87.31 191 LEU A N 1
ATOM 1474 C CA . LEU A 1 191 ? 2.856 8.887 -29.828 1.00 87.31 191 LEU A CA 1
ATOM 1475 C C . LEU A 1 191 ? 4.280 8.590 -30.298 1.00 87.31 191 LEU A C 1
ATOM 1477 O O . LEU A 1 191 ? 4.609 7.485 -30.739 1.00 87.31 191 LEU A O 1
ATOM 1481 N N . ALA A 1 192 ? 5.122 9.610 -30.193 1.00 90.88 192 ALA A N 1
ATOM 1482 C CA . ALA A 1 192 ? 6.539 9.541 -30.483 1.00 90.88 192 ALA A CA 1
ATOM 1483 C C . ALA A 1 192 ? 7.301 10.368 -29.454 1.00 90.88 192 ALA A C 1
ATOM 1485 O O . ALA A 1 192 ? 6.842 11.455 -29.099 1.00 90.88 192 ALA A O 1
ATOM 1486 N N . ASP A 1 193 ? 8.463 9.878 -29.037 1.00 92.62 193 ASP A N 1
ATOM 1487 C CA . ASP A 1 193 ? 9.336 10.587 -28.107 1.00 92.62 193 ASP A CA 1
ATOM 1488 C C . ASP A 1 193 ? 10.805 10.545 -28.545 1.00 92.62 193 ASP A C 1
ATOM 1490 O O . ASP A 1 193 ? 11.204 9.717 -29.373 1.00 92.62 193 ASP A O 1
ATOM 1494 N N . ILE A 1 194 ? 11.598 11.486 -28.036 1.00 94.00 194 ILE A N 1
ATOM 1495 C CA . ILE A 1 194 ? 12.979 11.740 -28.447 1.00 94.00 194 ILE A CA 1
ATOM 1496 C C . ILE A 1 194 ? 13.932 11.324 -27.328 1.00 94.00 194 ILE A C 1
ATOM 1498 O O . ILE A 1 194 ? 13.982 11.948 -26.274 1.00 94.00 194 ILE A O 1
ATOM 1502 N N . PHE A 1 195 ? 14.776 10.336 -27.613 1.00 96.12 195 PHE A N 1
ATOM 1503 C CA . PHE A 1 195 ? 15.750 9.791 -26.676 1.00 96.12 195 PHE A CA 1
ATOM 1504 C C . PHE A 1 195 ? 17.169 10.184 -27.088 1.00 96.12 195 PHE A C 1
ATOM 1506 O O . PHE A 1 195 ? 17.656 9.791 -28.150 1.00 96.12 195 PHE A O 1
ATOM 1513 N N . THR A 1 196 ? 17.861 10.946 -26.246 1.00 95.94 196 THR A N 1
ATOM 1514 C CA . THR A 1 196 ? 19.251 11.363 -26.485 1.00 95.94 196 THR A CA 1
ATOM 1515 C C . THR A 1 196 ? 20.210 10.194 -26.262 1.00 95.94 196 THR A C 1
ATOM 1517 O O . THR A 1 196 ? 20.134 9.508 -25.247 1.00 95.94 196 THR A O 1
ATOM 1520 N N . ILE A 1 197 ? 21.143 9.964 -27.184 1.00 96.19 197 ILE A N 1
ATOM 1521 C CA . ILE A 1 197 ? 22.123 8.879 -27.094 1.00 96.19 197 ILE A CA 1
ATOM 1522 C C . ILE A 1 197 ? 23.204 9.256 -26.075 1.00 96.19 197 ILE A C 1
ATOM 1524 O O . ILE A 1 197 ? 23.968 10.197 -26.295 1.00 96.19 197 ILE A O 1
ATOM 1528 N N . ILE A 1 198 ? 23.294 8.497 -24.981 1.00 94.94 198 ILE A N 1
ATOM 1529 C CA . ILE A 1 198 ? 24.224 8.772 -23.869 1.00 94.94 198 ILE A CA 1
ATOM 1530 C C . ILE A 1 198 ? 25.364 7.764 -23.746 1.00 94.94 198 ILE A C 1
ATOM 1532 O O . ILE A 1 198 ? 26.290 7.971 -22.963 1.00 94.94 198 ILE A O 1
ATOM 1536 N N . GLY A 1 199 ? 25.316 6.675 -24.505 1.00 93.94 199 GLY A N 1
ATOM 1537 C CA . GLY A 1 199 ? 26.343 5.649 -24.466 1.00 93.94 199 GLY A CA 1
ATOM 1538 C C . GLY A 1 199 ? 26.062 4.498 -25.413 1.00 93.94 199 GLY A C 1
ATOM 1539 O O . GLY A 1 199 ? 25.062 4.482 -26.133 1.00 93.94 199 GLY A O 1
ATOM 1540 N N . GLU A 1 200 ? 26.954 3.520 -25.376 1.00 95.12 200 GLU A N 1
ATOM 1541 C CA . GLU A 1 200 ? 26.871 2.307 -26.176 1.00 95.12 200 GLU A CA 1
ATOM 1542 C C . GLU A 1 200 ? 27.328 1.070 -25.402 1.00 95.12 200 GLU A C 1
ATOM 1544 O O . GLU A 1 200 ? 28.123 1.173 -24.466 1.00 95.12 200 GLU A O 1
ATOM 1549 N N . TYR A 1 201 ? 26.842 -0.102 -25.805 1.00 93.69 201 TYR A N 1
ATOM 1550 C CA . TYR A 1 201 ? 27.303 -1.395 -25.298 1.00 93.69 201 TYR A CA 1
ATOM 1551 C C . TYR A 1 201 ? 27.856 -2.263 -26.429 1.00 93.69 201 TYR A C 1
ATOM 1553 O O . TYR A 1 201 ? 27.518 -2.075 -27.599 1.00 93.69 201 TYR A O 1
ATOM 1561 N N . THR A 1 202 ? 28.715 -3.221 -26.091 1.00 91.19 202 THR A N 1
ATOM 1562 C CA . THR A 1 202 ? 29.308 -4.125 -27.082 1.00 91.19 202 THR A CA 1
ATOM 1563 C C . THR A 1 202 ? 28.270 -5.115 -27.609 1.00 91.19 202 THR A C 1
ATOM 1565 O O . THR A 1 202 ? 27.795 -5.985 -26.887 1.00 91.19 202 THR A O 1
ATOM 1568 N N . ALA A 1 203 ? 27.925 -4.988 -28.890 1.00 83.38 203 ALA A N 1
ATOM 1569 C CA . ALA A 1 203 ? 27.026 -5.906 -29.576 1.00 83.38 203 ALA A CA 1
ATOM 1570 C C . ALA A 1 203 ? 27.763 -7.193 -29.991 1.00 83.38 203 ALA A C 1
ATOM 1572 O O . ALA A 1 203 ? 28.588 -7.169 -30.907 1.00 83.38 203 ALA A O 1
ATOM 1573 N N . GLU A 1 204 ? 27.459 -8.313 -29.329 1.00 71.88 204 GLU A N 1
ATOM 1574 C CA . GLU A 1 204 ? 27.961 -9.652 -29.695 1.00 71.88 204 GLU A CA 1
ATOM 1575 C C . GLU A 1 204 ? 26.864 -10.583 -30.254 1.00 71.88 204 GLU A C 1
ATOM 1577 O O . GLU A 1 204 ? 27.174 -11.618 -30.848 1.00 71.88 204 GLU A O 1
ATOM 1582 N N . ASP A 1 205 ? 25.590 -10.203 -30.108 1.00 62.94 205 ASP A N 1
ATOM 1583 C CA . ASP A 1 205 ? 24.427 -11.000 -30.507 1.00 62.94 205 ASP A CA 1
ATOM 1584 C C . ASP A 1 205 ? 23.987 -10.748 -31.959 1.00 62.94 205 ASP A C 1
ATOM 1586 O O . ASP A 1 205 ? 24.198 -9.681 -32.530 1.00 62.94 205 ASP A O 1
ATOM 1590 N N . GLU A 1 206 ? 23.261 -11.709 -32.548 1.00 66.69 206 GLU A N 1
ATOM 1591 C CA . GLU A 1 206 ? 22.592 -11.517 -33.848 1.00 66.69 206 GLU A CA 1
ATOM 1592 C C . GLU A 1 206 ? 21.433 -10.499 -33.789 1.00 66.69 206 GLU A C 1
ATOM 1594 O O . GLU A 1 206 ? 20.955 -10.042 -34.832 1.00 66.69 206 GLU A O 1
ATOM 1599 N N . GLN A 1 207 ? 20.948 -10.177 -32.585 1.00 83.06 207 GLN A N 1
ATOM 1600 C CA . GLN A 1 207 ? 19.805 -9.297 -32.355 1.00 83.06 207 GLN A CA 1
ATOM 1601 C C . GLN A 1 207 ? 20.125 -8.257 -31.279 1.00 83.06 207 GLN A C 1
ATOM 1603 O O . GLN A 1 207 ? 20.298 -8.572 -30.098 1.00 83.06 207 GLN A O 1
ATOM 1608 N N . ASP A 1 208 ? 20.145 -7.001 -31.701 1.00 91.62 208 ASP A N 1
ATOM 1609 C CA . ASP A 1 208 ? 20.455 -5.868 -30.849 1.00 91.62 208 ASP A CA 1
ATOM 1610 C C . ASP A 1 208 ? 19.201 -5.279 -30.192 1.00 91.62 208 ASP A C 1
ATOM 1612 O O . ASP A 1 208 ? 18.085 -5.343 -30.721 1.00 91.62 208 ASP A O 1
ATOM 1616 N N . THR A 1 209 ? 19.417 -4.657 -29.038 1.00 95.12 209 THR A N 1
ATOM 1617 C CA . THR A 1 209 ? 18.403 -3.987 -28.217 1.00 95.12 209 THR A CA 1
ATOM 1618 C C . THR A 1 209 ? 18.762 -2.509 -28.038 1.00 95.12 209 THR A C 1
ATOM 1620 O O . THR A 1 209 ? 19.931 -2.190 -27.817 1.00 95.12 209 THR A O 1
ATOM 1623 N N . LEU A 1 210 ? 17.773 -1.614 -28.104 1.00 97.06 210 LEU A N 1
ATOM 1624 C CA . LEU A 1 210 ? 17.869 -0.248 -27.581 1.00 97.06 210 LEU A CA 1
ATOM 1625 C C . LEU A 1 210 ? 17.466 -0.247 -26.106 1.00 97.06 210 LEU A C 1
ATOM 1627 O O . LEU A 1 210 ? 16.367 -0.696 -25.773 1.00 97.06 210 LEU A O 1
ATOM 1631 N N . TYR A 1 211 ? 18.326 0.286 -25.242 1.00 97.44 211 TYR A N 1
ATOM 1632 C CA . TYR A 1 211 ? 18.009 0.460 -23.826 1.00 97.44 211 TYR A CA 1
ATOM 1633 C C . TYR A 1 211 ? 17.646 1.913 -23.556 1.00 97.44 211 TYR A C 1
ATOM 1635 O O . TYR A 1 211 ? 18.487 2.798 -23.696 1.00 97.44 211 TYR A O 1
ATOM 1643 N N . LEU A 1 212 ? 16.387 2.151 -23.219 1.00 97.62 212 LEU A N 1
ATOM 1644 C CA . LEU A 1 212 ? 15.764 3.467 -23.103 1.00 97.62 212 LEU A CA 1
ATOM 1645 C C . LEU A 1 212 ? 15.612 3.845 -21.625 1.00 97.62 212 LEU A C 1
ATOM 1647 O O . LEU A 1 212 ? 15.452 2.962 -20.789 1.00 97.62 212 LEU A O 1
ATOM 1651 N N . SER A 1 213 ? 15.612 5.133 -21.284 1.00 97.25 213 SER A N 1
ATOM 1652 C CA . SER A 1 213 ? 15.212 5.600 -19.951 1.00 97.25 213 SER A CA 1
ATOM 1653 C C . SER A 1 213 ? 13.812 5.080 -19.625 1.00 97.25 213 SER A C 1
ATOM 1655 O O . SER A 1 213 ? 12.866 5.258 -20.397 1.00 97.25 213 SER A O 1
ATOM 1657 N N . TYR A 1 214 ? 13.676 4.405 -18.482 1.00 96.06 214 TYR A N 1
ATOM 1658 C CA . TYR A 1 214 ? 12.451 3.684 -18.137 1.00 96.06 214 TYR A CA 1
ATOM 1659 C C . TYR A 1 214 ? 11.220 4.591 -18.086 1.00 96.06 214 TYR A C 1
ATOM 1661 O O . TYR A 1 214 ? 10.170 4.213 -18.600 1.00 96.06 214 TYR A O 1
ATOM 1669 N N . SER A 1 215 ? 11.351 5.787 -17.502 1.00 92.06 215 SER A N 1
ATOM 1670 C CA . SER A 1 215 ? 10.234 6.720 -17.323 1.00 92.06 215 SER A CA 1
ATOM 1671 C C . SER A 1 215 ? 9.621 7.147 -18.660 1.00 92.06 215 SER A C 1
ATOM 1673 O O . SER A 1 215 ? 8.440 6.891 -18.869 1.00 92.06 215 SER A O 1
ATOM 1675 N N . GLY A 1 216 ? 10.395 7.718 -19.593 1.00 92.19 216 GLY A N 1
ATOM 1676 C CA . GLY A 1 216 ? 9.836 8.132 -20.886 1.00 92.19 216 GLY A CA 1
ATOM 1677 C C . GLY A 1 216 ? 9.416 6.970 -21.770 1.00 92.19 216 GLY A C 1
ATOM 1678 O O . GLY A 1 216 ? 8.408 7.067 -22.463 1.00 92.19 216 GLY A O 1
ATOM 1679 N N . PHE A 1 217 ? 10.106 5.824 -21.705 1.00 94.94 217 PHE A N 1
ATOM 1680 C CA . PHE A 1 217 ? 9.642 4.639 -22.428 1.00 94.94 217 PHE A CA 1
ATOM 1681 C C . PHE A 1 217 ? 8.284 4.144 -21.915 1.00 94.94 217 PHE A C 1
ATOM 1683 O O . PHE A 1 217 ? 7.397 3.831 -22.711 1.00 94.94 217 PHE A O 1
ATOM 1690 N N . SER A 1 218 ? 8.102 4.118 -20.594 1.00 93.88 218 SER A N 1
ATOM 1691 C CA . SER A 1 218 ? 6.833 3.733 -19.976 1.00 93.88 218 SER A CA 1
ATOM 1692 C C . SER A 1 218 ? 5.730 4.735 -20.311 1.00 93.88 218 SER A C 1
ATOM 1694 O O . SER A 1 218 ? 4.640 4.320 -20.681 1.00 93.88 218 SER A O 1
ATOM 1696 N N . GLU A 1 219 ? 6.002 6.041 -20.254 1.00 90.44 219 GLU A N 1
ATOM 1697 C CA . GLU A 1 219 ? 5.028 7.087 -20.604 1.00 90.44 219 GLU A CA 1
ATOM 1698 C C . GLU A 1 219 ? 4.609 7.033 -22.083 1.00 90.44 219 GLU A C 1
ATOM 1700 O O . GLU A 1 219 ? 3.420 7.155 -22.396 1.00 90.44 219 GLU A O 1
ATOM 1705 N N . LEU A 1 220 ? 5.551 6.759 -22.996 1.00 91.44 220 LEU A N 1
ATOM 1706 C CA . LEU A 1 220 ? 5.271 6.557 -24.422 1.00 91.44 220 LEU A CA 1
ATOM 1707 C C . LEU A 1 220 ? 4.267 5.413 -24.654 1.00 91.44 220 LEU A C 1
ATOM 1709 O O . LEU A 1 220 ? 3.367 5.535 -25.492 1.00 91.44 220 LEU A O 1
ATOM 1713 N N . ILE A 1 221 ? 4.417 4.309 -23.916 1.00 91.00 221 ILE A N 1
ATOM 1714 C CA . ILE A 1 221 ? 3.529 3.141 -24.004 1.00 91.00 221 ILE A CA 1
ATOM 1715 C C . ILE A 1 221 ? 2.204 3.401 -23.280 1.00 91.00 221 ILE A C 1
ATOM 1717 O O . ILE A 1 221 ? 1.145 3.042 -23.798 1.00 91.00 221 ILE A O 1
ATOM 1721 N N . LEU A 1 222 ? 2.253 4.031 -22.102 1.00 88.19 222 LEU A N 1
ATOM 1722 C CA . LEU A 1 222 ? 1.085 4.348 -21.285 1.00 88.19 222 LEU A CA 1
ATOM 1723 C C . LEU A 1 222 ? 0.117 5.230 -22.072 1.00 88.19 222 LEU A C 1
ATOM 1725 O O . LEU A 1 222 ? -1.076 4.944 -22.114 1.00 88.19 222 LEU A O 1
ATOM 1729 N N . ALA A 1 223 ? 0.623 6.282 -22.723 1.00 82.69 223 ALA A N 1
ATOM 1730 C CA . ALA A 1 223 ? -0.136 7.159 -23.613 1.00 82.69 223 ALA A CA 1
ATOM 1731 C C . ALA A 1 223 ? -1.473 7.664 -23.038 1.00 82.69 223 ALA A C 1
ATOM 1733 O O . ALA A 1 223 ? -2.483 7.746 -23.740 1.00 82.69 223 ALA A O 1
ATOM 1734 N N . GLY A 1 224 ? -1.494 7.978 -21.742 1.00 67.75 224 GLY A N 1
ATOM 1735 C CA . GLY A 1 224 ? -2.695 8.437 -21.042 1.00 67.75 224 GLY A CA 1
ATOM 1736 C C . GLY A 1 224 ? -3.690 7.336 -20.650 1.00 67.75 224 GLY A C 1
ATOM 1737 O O . GLY A 1 224 ? -4.757 7.664 -20.133 1.00 67.75 224 GLY A O 1
ATOM 1738 N N . HIS A 1 225 ? -3.366 6.055 -20.856 1.00 77.06 225 HIS A N 1
ATOM 1739 C CA . HIS A 1 225 ? -4.040 4.954 -20.165 1.00 77.06 225 HIS A CA 1
ATOM 1740 C C . HIS A 1 225 ? -3.692 4.970 -18.668 1.00 77.06 225 HIS A C 1
ATOM 1742 O O . HIS A 1 225 ? -2.758 5.637 -18.226 1.00 77.06 225 HIS A O 1
ATOM 1748 N N . ASN A 1 226 ? -4.452 4.221 -17.870 1.00 74.12 226 ASN A N 1
ATOM 1749 C CA . ASN A 1 226 ? -4.298 4.241 -16.413 1.00 74.12 226 ASN A CA 1
ATOM 1750 C C . ASN A 1 226 ? -3.120 3.380 -15.925 1.00 74.12 226 ASN A C 1
ATOM 1752 O O . ASN A 1 226 ? -2.534 3.685 -14.883 1.00 74.12 226 ASN A O 1
ATOM 1756 N N . ASP A 1 227 ? -2.787 2.318 -16.667 1.00 89.44 227 ASP A N 1
ATOM 1757 C CA . ASP A 1 227 ? -1.721 1.358 -16.366 1.00 89.44 227 ASP A CA 1
ATOM 1758 C C . ASP A 1 227 ? -1.303 0.582 -17.634 1.00 89.44 227 ASP A C 1
ATOM 1760 O O . ASP A 1 227 ? -2.014 0.612 -18.642 1.00 89.44 227 ASP A O 1
ATOM 1764 N N . ILE A 1 228 ? -0.180 -0.140 -17.564 1.00 90.62 228 ILE A N 1
ATOM 1765 C CA . ILE A 1 228 ? 0.300 -1.072 -18.594 1.00 90.62 228 ILE A CA 1
ATOM 1766 C C . ILE A 1 228 ? 0.409 -2.459 -17.957 1.00 90.62 228 ILE A C 1
ATOM 1768 O O . ILE A 1 228 ? 1.194 -2.660 -17.028 1.00 90.62 228 ILE A O 1
ATOM 1772 N N . SER A 1 229 ? -0.373 -3.420 -18.449 1.00 91.31 229 SER A N 1
ATOM 1773 C CA . SER A 1 229 ? -0.291 -4.818 -18.007 1.00 91.31 229 SER A CA 1
ATOM 1774 C C . SER A 1 229 ? 1.024 -5.464 -18.450 1.00 91.31 229 SER A C 1
ATOM 1776 O O . SER A 1 229 ? 1.523 -5.152 -19.528 1.00 91.31 229 SER A O 1
ATOM 1778 N N . ASP A 1 230 ? 1.557 -6.376 -17.629 1.00 92.56 230 ASP A N 1
ATOM 1779 C CA . ASP A 1 230 ? 2.742 -7.190 -17.940 1.00 92.56 230 ASP A CA 1
ATOM 1780 C C . ASP A 1 230 ? 3.945 -6.369 -18.446 1.00 92.56 230 ASP A C 1
ATOM 1782 O O . ASP A 1 230 ? 4.599 -6.727 -19.422 1.00 92.56 230 ASP A O 1
ATOM 1786 N N . HIS A 1 231 ? 4.221 -5.228 -17.806 1.00 95.31 231 HIS A N 1
ATOM 1787 C CA . HIS A 1 231 ? 5.214 -4.268 -18.294 1.00 95.31 231 HIS A CA 1
ATOM 1788 C C . HIS A 1 231 ? 6.600 -4.441 -17.672 1.00 95.31 231 HIS A C 1
ATOM 1790 O O . HIS A 1 231 ? 7.601 -4.201 -18.339 1.00 95.31 231 HIS A O 1
ATOM 1796 N N . VAL A 1 232 ? 6.680 -4.844 -16.404 1.00 97.06 232 VAL A N 1
ATOM 1797 C CA . VAL A 1 232 ? 7.926 -4.910 -15.632 1.00 97.06 232 VAL A CA 1
ATOM 1798 C C . VAL A 1 232 ? 8.449 -6.340 -15.594 1.00 97.06 232 VAL A C 1
ATOM 1800 O O . VAL A 1 232 ? 7.793 -7.234 -15.057 1.00 97.06 232 VAL A O 1
ATOM 1803 N N . ASP A 1 233 ? 9.647 -6.552 -16.134 1.00 95.44 233 ASP A N 1
ATOM 1804 C CA . ASP A 1 233 ? 10.297 -7.863 -16.229 1.00 95.44 233 ASP A CA 1
ATOM 1805 C C . ASP A 1 233 ? 11.198 -8.164 -15.025 1.00 95.44 233 ASP A C 1
ATOM 1807 O O . ASP A 1 233 ? 11.295 -9.310 -14.578 1.00 95.44 233 ASP A O 1
ATOM 1811 N N . SER A 1 234 ? 11.807 -7.122 -14.450 1.00 93.69 234 SER A N 1
ATOM 1812 C CA . SER A 1 234 ? 12.592 -7.212 -13.217 1.00 93.69 234 SER A CA 1
ATOM 1813 C C . SER A 1 234 ? 12.530 -5.920 -12.402 1.00 93.69 234 SER A C 1
ATOM 1815 O O . SER A 1 234 ? 12.415 -4.827 -12.958 1.00 93.69 234 SER A O 1
ATOM 1817 N N . LEU A 1 235 ? 12.602 -6.059 -11.074 1.00 94.81 235 LEU A N 1
ATOM 1818 C CA . LEU A 1 235 ? 12.729 -4.951 -10.128 1.00 94.81 235 LEU A CA 1
ATOM 1819 C C . LEU A 1 235 ? 13.639 -5.374 -8.972 1.00 94.81 235 LEU A C 1
ATOM 1821 O O . LEU A 1 235 ? 13.353 -6.345 -8.264 1.00 94.81 235 LEU A O 1
ATOM 1825 N N . GLN A 1 236 ? 14.728 -4.634 -8.787 1.00 93.31 236 GLN A N 1
ATOM 1826 C CA . GLN A 1 236 ? 15.734 -4.836 -7.747 1.00 93.31 236 GLN A CA 1
ATOM 1827 C C . GLN A 1 236 ? 16.020 -3.499 -7.059 1.00 93.31 236 GLN A C 1
ATOM 1829 O O . GLN A 1 236 ? 15.983 -2.443 -7.697 1.00 93.31 236 GLN A O 1
ATOM 1834 N N . ILE A 1 237 ? 16.289 -3.539 -5.758 1.00 92.94 237 ILE A N 1
ATOM 1835 C CA . ILE A 1 237 ? 16.546 -2.356 -4.936 1.00 92.94 237 ILE A CA 1
ATOM 1836 C C . ILE A 1 237 ? 17.831 -2.594 -4.147 1.00 92.94 237 ILE A C 1
ATOM 1838 O O . ILE A 1 237 ? 17.969 -3.621 -3.480 1.00 92.94 237 ILE A O 1
ATOM 1842 N N . ASP A 1 238 ? 18.741 -1.635 -4.253 1.00 90.44 238 ASP A N 1
ATOM 1843 C CA . ASP A 1 238 ? 19.978 -1.527 -3.481 1.00 90.44 238 ASP A CA 1
ATOM 1844 C C . ASP A 1 238 ? 19.716 -0.537 -2.341 1.00 90.44 238 ASP A C 1
ATOM 1846 O O . ASP A 1 238 ? 19.178 0.559 -2.576 1.00 90.44 238 ASP A O 1
ATOM 1850 N N . VAL A 1 239 ? 20.019 -0.929 -1.105 1.00 90.69 239 VAL A N 1
ATOM 1851 C CA . VAL A 1 239 ? 19.667 -0.158 0.087 1.00 90.69 239 VAL A CA 1
ATOM 1852 C C . VAL A 1 239 ? 20.860 0.079 1.000 1.00 90.69 239 VAL A C 1
ATOM 1854 O O . VAL A 1 239 ? 21.860 -0.628 1.023 1.00 90.69 239 VAL A O 1
ATOM 1857 N N . ASN A 1 240 ? 20.733 1.100 1.835 1.00 89.38 240 ASN A N 1
ATOM 1858 C CA . ASN A 1 240 ? 21.718 1.404 2.849 1.00 89.38 240 ASN A CA 1
ATOM 1859 C C . ASN A 1 240 ? 21.518 0.525 4.089 1.00 89.38 240 ASN A C 1
ATOM 1861 O O . ASN A 1 240 ? 20.794 0.902 5.012 1.00 89.38 240 ASN A O 1
ATOM 1865 N N . GLU A 1 241 ? 22.199 -0.622 4.138 1.00 84.44 241 GLU A N 1
ATOM 1866 C CA . GLU A 1 241 ? 22.160 -1.547 5.284 1.00 84.44 241 GLU A CA 1
ATOM 1867 C C . GLU A 1 241 ? 22.619 -0.918 6.620 1.00 84.44 241 GLU A C 1
ATOM 1869 O O . GLU A 1 241 ? 22.339 -1.464 7.688 1.00 84.44 241 GLU A O 1
ATOM 1874 N N . GLU A 1 242 ? 23.301 0.237 6.603 1.00 86.62 242 GLU A N 1
ATOM 1875 C CA . GLU A 1 242 ? 23.683 0.963 7.824 1.00 86.62 242 GLU A CA 1
ATOM 1876 C C . GLU A 1 242 ? 22.521 1.768 8.441 1.00 86.62 242 GLU A C 1
ATOM 1878 O O . GLU A 1 242 ? 22.663 2.336 9.532 1.00 86.62 242 GLU A O 1
ATOM 1883 N N . LYS A 1 243 ? 21.377 1.862 7.753 1.00 89.25 243 LYS A N 1
ATOM 1884 C CA . LYS A 1 243 ? 20.192 2.613 8.187 1.00 89.25 243 LYS A CA 1
ATOM 1885 C C . LYS A 1 243 ? 19.124 1.701 8.783 1.00 89.25 243 LYS A C 1
ATOM 1887 O O . LYS A 1 243 ? 19.086 0.498 8.559 1.00 89.25 243 LYS A O 1
ATOM 1892 N N . ASP A 1 244 ? 18.223 2.307 9.553 1.00 87.81 244 ASP A N 1
ATOM 1893 C CA . ASP A 1 244 ? 17.011 1.628 10.006 1.00 87.81 244 ASP A CA 1
ATOM 1894 C C . ASP A 1 244 ? 16.017 1.517 8.842 1.00 87.81 244 ASP A C 1
ATOM 1896 O O . ASP A 1 244 ? 15.352 2.487 8.478 1.00 87.81 244 ASP A O 1
ATOM 1900 N N . LEU A 1 245 ? 15.925 0.319 8.269 1.00 89.44 245 LEU A N 1
ATOM 1901 C CA . LEU A 1 245 ? 15.072 0.022 7.120 1.00 89.44 245 LEU A CA 1
ATOM 1902 C C . LEU A 1 245 ? 13.616 -0.283 7.503 1.00 89.44 245 LEU A C 1
ATOM 1904 O O . LEU A 1 245 ? 12.813 -0.567 6.617 1.00 89.44 245 LEU A O 1
ATOM 1908 N N . THR A 1 246 ? 13.238 -0.209 8.787 1.00 86.75 246 THR A N 1
ATOM 1909 C CA . THR A 1 246 ? 11.901 -0.611 9.267 1.00 86.75 246 THR A CA 1
ATOM 1910 C C . THR A 1 246 ? 10.778 0.098 8.508 1.00 86.75 246 THR A C 1
ATOM 1912 O O . THR A 1 246 ? 9.874 -0.545 7.982 1.00 86.75 246 THR A O 1
ATOM 1915 N N . LYS A 1 247 ? 10.864 1.425 8.357 1.00 87.38 247 LYS A N 1
ATOM 1916 C CA . LYS A 1 247 ? 9.837 2.209 7.645 1.00 87.38 247 LYS A CA 1
ATOM 1917 C C . LYS A 1 247 ? 9.771 1.905 6.152 1.00 87.38 247 LYS A C 1
ATOM 1919 O O . LYS A 1 247 ? 8.705 2.034 5.552 1.00 87.38 247 LYS A O 1
ATOM 1924 N N . PHE A 1 248 ? 10.902 1.554 5.547 1.00 90.88 248 PHE A N 1
ATOM 1925 C CA . PHE A 1 248 ? 10.950 1.174 4.142 1.00 90.88 248 PHE A CA 1
ATOM 1926 C C . PHE A 1 248 ? 10.376 -0.234 3.935 1.00 90.88 248 PHE A C 1
ATOM 1928 O O . PHE A 1 248 ? 9.601 -0.453 3.010 1.00 90.88 248 PHE A O 1
ATOM 1935 N N . ALA A 1 249 ? 10.649 -1.166 4.850 1.00 90.25 249 ALA A N 1
ATOM 1936 C CA . ALA A 1 249 ? 10.027 -2.486 4.852 1.00 90.25 249 ALA A CA 1
ATOM 1937 C C . ALA A 1 249 ? 8.501 -2.407 5.045 1.00 90.25 249 ALA A C 1
ATOM 1939 O O . ALA A 1 249 ? 7.766 -3.091 4.334 1.00 90.25 249 ALA A O 1
ATOM 1940 N N . GLU A 1 250 ? 8.009 -1.536 5.938 1.00 87.38 250 GLU A N 1
ATOM 1941 C CA . GLU A 1 250 ? 6.568 -1.264 6.108 1.00 87.38 250 GLU A CA 1
ATOM 1942 C C . GLU A 1 250 ? 5.942 -0.748 4.811 1.00 87.38 250 GLU A C 1
ATOM 1944 O O . GLU A 1 250 ? 4.872 -1.194 4.401 1.00 87.38 250 GLU A O 1
ATOM 1949 N N . TYR A 1 251 ? 6.637 0.167 4.134 1.00 90.06 251 TYR A N 1
ATOM 1950 C CA . TYR A 1 251 ? 6.215 0.681 2.838 1.00 90.06 251 TYR A CA 1
ATOM 1951 C C . TYR A 1 251 ? 6.114 -0.420 1.780 1.00 90.06 251 TYR A C 1
ATOM 1953 O O . TYR A 1 251 ? 5.084 -0.534 1.116 1.00 90.06 251 TYR A O 1
ATOM 1961 N N . LEU A 1 252 ? 7.139 -1.271 1.664 1.00 92.62 252 LEU A N 1
ATOM 1962 C CA . LEU A 1 252 ? 7.115 -2.404 0.742 1.00 92.62 252 LEU A CA 1
ATOM 1963 C C . LEU A 1 252 ? 5.980 -3.375 1.077 1.00 92.62 252 LEU A C 1
ATOM 1965 O O . LEU A 1 252 ? 5.285 -3.796 0.159 1.00 92.62 252 LEU A O 1
ATOM 1969 N N . CYS A 1 253 ? 5.722 -3.655 2.361 1.00 91.25 253 CYS A N 1
ATOM 1970 C CA . CYS A 1 253 ? 4.607 -4.501 2.806 1.00 91.25 253 CYS A CA 1
ATOM 1971 C C . CYS A 1 253 ? 3.230 -3.971 2.388 1.00 91.25 253 CYS A C 1
ATOM 1973 O O . CYS A 1 253 ? 2.285 -4.751 2.269 1.00 91.25 253 CYS A O 1
ATOM 1975 N N . GLY A 1 254 ? 3.104 -2.669 2.121 1.00 88.88 254 GLY A N 1
ATOM 1976 C CA . GLY A 1 254 ? 1.894 -2.087 1.550 1.00 88.88 254 GLY A CA 1
ATOM 1977 C C . GLY A 1 254 ? 1.589 -2.579 0.130 1.00 88.88 254 GLY A C 1
ATOM 1978 O O . GLY A 1 254 ? 0.422 -2.652 -0.235 1.00 88.88 254 GLY A O 1
ATOM 1979 N N . TYR A 1 255 ? 2.598 -2.957 -0.660 1.00 91.81 255 TYR A N 1
ATOM 1980 C CA . TYR A 1 255 ? 2.447 -3.303 -2.085 1.00 91.81 255 TYR A CA 1
ATOM 1981 C C . TYR A 1 255 ? 2.871 -4.740 -2.423 1.00 91.81 255 TYR A C 1
ATOM 1983 O O . TYR A 1 255 ? 2.313 -5.359 -3.329 1.00 91.81 255 TYR A O 1
ATOM 1991 N N . PHE A 1 256 ? 3.835 -5.277 -1.680 1.00 93.94 256 PHE A N 1
ATOM 1992 C CA . PHE A 1 256 ? 4.493 -6.558 -1.900 1.00 93.94 256 PHE A CA 1
ATOM 1993 C C . PHE A 1 256 ? 4.449 -7.389 -0.617 1.00 93.94 256 PHE A C 1
ATOM 1995 O O . PHE A 1 256 ? 4.664 -6.866 0.472 1.00 93.94 256 PHE A O 1
ATOM 2002 N N . ALA A 1 257 ? 4.210 -8.693 -0.726 1.00 92.62 257 ALA A N 1
ATOM 2003 C CA . ALA A 1 257 ? 4.226 -9.569 0.439 1.00 92.62 257 ALA A CA 1
ATOM 2004 C C . ALA A 1 257 ? 5.667 -9.783 0.928 1.00 92.62 257 ALA A C 1
ATOM 2006 O O . ALA A 1 257 ? 6.587 -9.930 0.119 1.00 92.62 257 ALA A O 1
ATOM 2007 N N . ASP A 1 258 ? 5.868 -9.867 2.242 1.00 90.56 258 ASP A N 1
ATOM 2008 C CA . ASP A 1 258 ? 7.137 -10.337 2.799 1.00 90.56 258 ASP A CA 1
ATOM 2009 C C . ASP A 1 258 ? 7.300 -11.831 2.488 1.00 90.56 258 ASP A C 1
ATOM 2011 O O . ASP A 1 258 ? 6.489 -12.671 2.896 1.00 90.56 258 ASP A O 1
ATOM 2015 N N . SER A 1 259 ? 8.361 -12.178 1.755 1.00 88.12 259 SER A N 1
ATOM 2016 C CA . SER A 1 259 ? 8.658 -13.565 1.384 1.00 88.12 259 SER A CA 1
ATOM 2017 C C . SER A 1 259 ? 8.829 -14.517 2.576 1.00 88.12 259 SER A C 1
ATOM 2019 O O . SER A 1 259 ? 8.589 -15.717 2.419 1.00 88.12 259 SER A O 1
ATOM 2021 N N . ASN A 1 260 ? 9.191 -14.005 3.756 1.00 84.62 260 ASN A N 1
ATOM 2022 C CA . ASN A 1 260 ? 9.359 -14.795 4.974 1.00 84.62 260 ASN A CA 1
ATOM 2023 C C . ASN A 1 260 ? 8.029 -15.098 5.681 1.00 84.62 260 ASN A C 1
ATOM 2025 O O . ASN A 1 260 ? 7.963 -16.049 6.461 1.00 84.62 260 ASN A O 1
ATOM 2029 N N . LEU A 1 261 ? 6.972 -14.327 5.399 1.00 86.25 261 LEU A N 1
ATOM 2030 C CA . LEU A 1 261 ? 5.669 -14.408 6.069 1.00 86.25 261 LEU A CA 1
ATOM 2031 C C . LEU A 1 261 ? 4.491 -14.428 5.079 1.00 86.25 261 LEU A C 1
ATOM 2033 O O . LEU A 1 261 ? 3.427 -13.903 5.372 1.00 86.25 261 LEU A O 1
ATOM 2037 N N . LEU A 1 262 ? 4.629 -15.073 3.916 1.00 84.94 262 LEU A N 1
ATOM 2038 C CA . LEU A 1 262 ? 3.600 -15.063 2.856 1.00 84.94 262 LEU A CA 1
ATOM 2039 C C . LEU A 1 262 ? 2.178 -15.428 3.324 1.00 84.94 262 LEU A C 1
ATOM 2041 O O . LEU A 1 262 ? 1.210 -14.908 2.776 1.00 84.94 262 LEU A O 1
ATOM 2045 N N . ALA A 1 263 ? 2.046 -16.303 4.326 1.00 84.81 263 ALA A N 1
ATOM 2046 C CA . ALA A 1 263 ? 0.749 -16.749 4.833 1.00 84.81 263 ALA A CA 1
ATOM 2047 C C . ALA A 1 263 ? -0.104 -15.606 5.411 1.00 84.81 263 ALA A C 1
ATOM 2049 O O . ALA A 1 263 ? -1.318 -15.649 5.273 1.00 84.81 263 ALA A O 1
ATOM 2050 N N . GLN A 1 264 ? 0.501 -14.555 5.980 1.00 86.75 264 GLN A N 1
ATOM 2051 C CA . GLN A 1 264 ? -0.260 -13.456 6.595 1.00 86.75 264 GLN A CA 1
ATOM 2052 C C . GLN A 1 264 ? -0.948 -12.532 5.569 1.00 86.75 264 GLN A C 1
ATOM 2054 O O . GLN A 1 264 ? -1.709 -11.642 5.954 1.00 86.75 264 GLN A O 1
ATOM 2059 N N . TYR A 1 265 ? -0.665 -12.719 4.272 1.00 87.44 265 TYR A N 1
ATOM 2060 C CA . TYR A 1 265 ? -1.166 -11.895 3.169 1.00 87.44 265 TYR A CA 1
ATOM 2061 C C . TYR A 1 265 ? -2.253 -12.583 2.325 1.00 87.44 265 TYR A C 1
ATOM 2063 O O . TYR A 1 265 ? -2.735 -11.966 1.379 1.00 87.44 265 TYR A O 1
ATOM 2071 N N . SER A 1 266 ? -2.640 -13.834 2.624 1.00 83.44 266 SER A N 1
ATOM 2072 C CA . SER A 1 266 ? -3.612 -14.593 1.811 1.00 83.44 266 SER A CA 1
ATOM 2073 C C . SER A 1 266 ? -4.978 -13.921 1.715 1.00 83.44 266 SER A C 1
ATOM 2075 O O . SER A 1 266 ? -5.577 -13.910 0.643 1.00 83.44 266 SER A O 1
ATOM 2077 N N . ASP A 1 267 ? -5.427 -13.331 2.820 1.00 82.50 267 ASP A N 1
ATOM 2078 C CA . ASP A 1 267 ? -6.772 -12.766 2.976 1.00 82.50 267 ASP A CA 1
ATOM 2079 C C . ASP A 1 267 ? -6.733 -11.231 3.064 1.00 82.50 267 ASP A C 1
ATOM 2081 O O . ASP A 1 267 ? -7.596 -10.587 3.664 1.00 82.50 267 ASP A O 1
ATOM 2085 N N . ARG A 1 268 ? -5.685 -10.633 2.483 1.00 86.75 268 ARG A N 1
ATOM 2086 C CA . ARG A 1 268 ? -5.451 -9.187 2.426 1.00 86.75 268 ARG A CA 1
ATOM 2087 C C . ARG A 1 268 ? -5.365 -8.722 0.982 1.00 86.75 268 ARG A C 1
ATOM 2089 O O . ARG A 1 268 ? -4.917 -9.453 0.099 1.00 86.75 268 ARG A O 1
ATOM 2096 N N . LEU A 1 269 ? -5.723 -7.463 0.769 1.00 87.56 269 LEU A N 1
ATOM 2097 C CA . LEU A 1 269 ? -5.415 -6.760 -0.473 1.00 87.56 269 LEU A CA 1
ATOM 2098 C C . LEU A 1 269 ? -4.284 -5.775 -0.206 1.00 87.56 269 LEU A C 1
ATOM 2100 O O . LEU A 1 269 ? -4.151 -5.261 0.899 1.00 87.56 269 LEU A O 1
ATOM 2104 N N . ASN A 1 270 ? -3.452 -5.511 -1.198 1.00 89.12 270 ASN A N 1
ATOM 2105 C CA . ASN A 1 270 ? -2.407 -4.505 -1.109 1.00 89.12 270 ASN A CA 1
ATOM 2106 C C . ASN A 1 270 ? -2.995 -3.083 -1.240 1.00 89.12 270 ASN A C 1
ATOM 2108 O O . ASN A 1 270 ? -4.190 -2.889 -1.460 1.00 89.12 270 ASN A O 1
ATOM 2112 N N . MET A 1 271 ? -2.150 -2.062 -1.127 1.00 84.69 271 MET A N 1
ATOM 2113 C CA . MET A 1 271 ? -2.536 -0.646 -1.217 1.00 84.69 271 MET A CA 1
ATOM 2114 C C . MET A 1 271 ? -3.011 -0.215 -2.620 1.00 84.69 271 MET A C 1
ATOM 2116 O O . MET A 1 271 ? -3.522 0.893 -2.780 1.00 84.69 271 MET A O 1
ATOM 2120 N N . LEU A 1 272 ? -2.876 -1.090 -3.626 1.00 82.06 272 LEU A N 1
ATOM 2121 C CA . LEU A 1 272 ? -3.469 -0.956 -4.961 1.00 82.06 272 LEU A CA 1
ATOM 2122 C C . LEU A 1 272 ? -4.838 -1.648 -5.082 1.00 82.06 272 LEU A C 1
ATOM 2124 O O . LEU A 1 272 ? -5.407 -1.663 -6.172 1.00 82.06 272 LEU A O 1
ATOM 2128 N N . ASN A 1 273 ? -5.370 -2.177 -3.976 1.00 76.81 273 ASN A N 1
ATOM 2129 C CA . ASN A 1 273 ? -6.593 -2.974 -3.906 1.00 76.81 273 ASN A CA 1
ATOM 2130 C C . ASN A 1 273 ? -6.529 -4.313 -4.654 1.00 76.81 273 ASN A C 1
ATOM 2132 O O . ASN A 1 273 ? -7.523 -4.775 -5.209 1.00 76.81 273 ASN A O 1
ATOM 2136 N N . GLU A 1 274 ? -5.355 -4.933 -4.712 1.00 85.50 274 GLU A N 1
ATOM 2137 C CA . GLU A 1 274 ? -5.160 -6.199 -5.418 1.00 85.50 274 GLU A CA 1
ATOM 2138 C C . GLU A 1 274 ? -4.674 -7.287 -4.466 1.00 85.50 274 GLU A C 1
ATOM 2140 O O . GLU A 1 274 ? -4.000 -6.985 -3.479 1.00 85.50 274 GLU A O 1
ATOM 2145 N N . PRO A 1 275 ? -4.956 -8.570 -4.750 1.00 90.50 275 PRO A N 1
ATOM 2146 C CA . PRO A 1 275 ? -4.284 -9.656 -4.058 1.00 90.50 275 PRO A CA 1
ATOM 2147 C C . PRO A 1 275 ? -2.766 -9.493 -4.149 1.00 90.50 275 PRO A C 1
ATOM 2149 O O . PRO A 1 275 ? -2.231 -8.999 -5.145 1.00 90.50 275 PRO A O 1
ATOM 2152 N N . TYR A 1 276 ? -2.050 -9.966 -3.136 1.00 92.56 276 TYR A N 1
ATOM 2153 C CA . TYR A 1 276 ? -0.591 -9.962 -3.147 1.00 92.56 276 TYR A CA 1
ATOM 2154 C C . TYR A 1 276 ? -0.035 -10.980 -4.164 1.00 92.56 276 TYR A C 1
ATOM 2156 O O . TYR A 1 276 ? 0.286 -12.124 -3.841 1.00 92.56 276 TYR A O 1
ATOM 2164 N N . LEU A 1 277 ? 0.090 -10.555 -5.424 1.00 93.94 277 LEU A N 1
ATOM 2165 C CA . LEU A 1 277 ? 0.670 -11.342 -6.523 1.00 93.94 277 LEU A CA 1
ATOM 2166 C C . LEU A 1 277 ? 2.205 -11.280 -6.557 1.00 93.94 277 LEU A C 1
ATOM 2168 O O . LEU A 1 277 ? 2.857 -12.110 -7.196 1.00 93.94 277 LEU A O 1
ATOM 2172 N N . TYR A 1 278 ? 2.786 -10.317 -5.843 1.00 96.00 278 TYR A N 1
ATOM 2173 C CA . TYR A 1 278 ? 4.218 -10.044 -5.817 1.00 96.00 278 TYR A CA 1
ATOM 2174 C C . TYR A 1 278 ? 4.740 -10.016 -4.379 1.00 96.00 278 TYR A C 1
ATOM 2176 O O . TYR A 1 278 ? 4.027 -9.646 -3.445 1.00 96.00 278 TYR A O 1
ATOM 2184 N N . ARG A 1 279 ? 5.998 -10.415 -4.204 1.00 94.06 279 ARG A N 1
ATOM 2185 C CA . ARG A 1 279 ? 6.710 -10.468 -2.927 1.00 94.06 279 ARG A CA 1
ATOM 2186 C C . ARG A 1 279 ? 8.079 -9.828 -3.041 1.00 94.06 279 ARG A C 1
ATOM 2188 O O . ARG A 1 279 ? 8.699 -9.911 -4.100 1.00 94.06 279 ARG A O 1
ATOM 2195 N N . PHE A 1 280 ? 8.576 -9.281 -1.943 1.00 92.56 280 PHE A N 1
ATOM 2196 C CA . PHE A 1 280 ? 9.968 -8.863 -1.844 1.00 92.56 280 PHE A CA 1
ATOM 2197 C C . PHE A 1 280 ? 10.786 -9.935 -1.116 1.00 92.56 280 PHE A C 1
ATOM 2199 O O . PHE A 1 280 ? 10.372 -10.485 -0.092 1.00 92.56 280 PHE A O 1
ATOM 2206 N N . VAL A 1 281 ? 11.940 -10.268 -1.686 1.00 89.69 281 VAL A N 1
ATOM 2207 C CA . VAL A 1 281 ? 12.927 -11.195 -1.128 1.00 89.69 281 VAL A CA 1
ATOM 2208 C C . VAL A 1 281 ? 14.153 -10.382 -0.753 1.00 89.69 281 VAL A C 1
ATOM 2210 O O . VAL A 1 281 ? 14.647 -9.626 -1.584 1.00 89.69 281 VAL A O 1
ATOM 2213 N N . HIS A 1 282 ? 14.647 -10.541 0.472 1.00 85.31 282 HIS A N 1
ATOM 2214 C CA . HIS A 1 282 ? 15.845 -9.853 0.946 1.00 85.31 282 HIS A CA 1
ATOM 2215 C C . HIS A 1 282 ? 16.733 -10.787 1.771 1.00 85.31 282 HIS A C 1
ATOM 2217 O O . HIS A 1 282 ? 16.248 -11.720 2.412 1.00 85.31 282 HIS A O 1
ATOM 2223 N N . SER A 1 283 ? 18.041 -10.526 1.771 1.00 70.12 283 SER A N 1
ATOM 2224 C CA . SER A 1 283 ? 19.025 -11.215 2.627 1.00 70.12 283 SER A CA 1
ATOM 2225 C C . SER A 1 283 ? 19.416 -10.420 3.874 1.00 70.12 283 SER A C 1
ATOM 2227 O O . SER A 1 283 ? 20.175 -10.911 4.708 1.00 70.12 283 SER A O 1
ATOM 2229 N N . MET A 1 284 ? 18.910 -9.196 4.000 1.00 77.88 284 MET A N 1
ATOM 2230 C CA . MET A 1 284 ? 19.245 -8.288 5.092 1.00 77.88 284 MET A CA 1
ATOM 2231 C C . MET A 1 284 ? 18.605 -8.690 6.417 1.00 77.88 284 MET A C 1
ATOM 2233 O O . MET A 1 284 ? 17.553 -9.333 6.448 1.00 77.88 284 MET A O 1
ATOM 2237 N N . ASN A 1 285 ? 19.190 -8.208 7.514 1.00 70.25 285 ASN A N 1
ATOM 2238 C CA . ASN A 1 285 ? 18.684 -8.392 8.874 1.00 70.25 285 ASN A CA 1
ATOM 2239 C C . ASN A 1 285 ? 17.529 -7.423 9.207 1.00 70.25 285 ASN A C 1
ATOM 2241 O O . ASN A 1 285 ? 17.588 -6.680 10.186 1.00 70.25 285 ASN A O 1
ATOM 2245 N N . ILE A 1 286 ? 16.498 -7.410 8.363 1.00 73.94 286 ILE A N 1
ATOM 2246 C CA . ILE A 1 286 ? 15.238 -6.711 8.623 1.00 73.94 286 ILE A CA 1
ATOM 2247 C C . ILE A 1 286 ? 14.333 -7.686 9.372 1.00 73.94 286 ILE A C 1
ATOM 2249 O O . ILE A 1 286 ? 14.132 -8.817 8.928 1.00 73.94 286 ILE A O 1
ATOM 2253 N N . ASN A 1 287 ? 13.802 -7.262 10.521 1.00 77.12 287 ASN A N 1
ATOM 2254 C CA . ASN A 1 287 ? 12.819 -8.070 11.232 1.00 77.12 287 ASN A CA 1
ATOM 2255 C C . ASN A 1 287 ? 11.554 -8.191 10.371 1.00 77.12 287 ASN A C 1
ATOM 2257 O O . ASN A 1 287 ? 11.054 -7.157 9.920 1.00 77.12 287 ASN A O 1
ATOM 2261 N N . PRO A 1 288 ? 11.012 -9.406 10.182 1.00 74.38 288 PRO A N 1
ATOM 2262 C CA . PRO A 1 288 ? 9.752 -9.577 9.481 1.00 74.38 288 PRO A CA 1
ATOM 2263 C C . PRO A 1 288 ? 8.656 -8.737 10.134 1.00 74.38 288 PRO A C 1
ATOM 2265 O O . PRO A 1 288 ? 8.545 -8.686 11.365 1.00 74.38 288 PRO A O 1
ATOM 2268 N N . ILE A 1 289 ? 7.838 -8.091 9.310 1.00 75.38 289 ILE A N 1
ATOM 2269 C CA . ILE A 1 289 ? 6.706 -7.310 9.801 1.00 75.38 289 ILE A CA 1
ATOM 2270 C C . ILE A 1 289 ? 5.579 -8.286 10.094 1.00 75.38 289 ILE A C 1
ATOM 2272 O O . ILE A 1 289 ? 4.961 -8.823 9.180 1.00 75.38 289 ILE A O 1
ATOM 2276 N N . ILE A 1 290 ? 5.335 -8.539 11.377 1.00 77.38 290 ILE A N 1
ATOM 2277 C CA . ILE A 1 290 ? 4.271 -9.438 11.821 1.00 77.38 290 ILE A CA 1
ATOM 2278 C C . ILE A 1 290 ? 2.949 -8.679 11.747 1.00 77.38 290 ILE A C 1
ATOM 2280 O O . ILE A 1 290 ? 2.677 -7.793 12.560 1.00 77.38 290 ILE A O 1
ATOM 2284 N N . LEU A 1 291 ? 2.123 -9.042 10.770 1.00 73.88 291 LEU A N 1
ATOM 2285 C CA . LEU A 1 291 ? 0.759 -8.546 10.654 1.00 73.88 291 LEU A CA 1
ATOM 2286 C C . LEU A 1 291 ? -0.130 -9.446 11.509 1.00 73.88 291 LEU A C 1
ATOM 2288 O O . LEU A 1 291 ? -0.735 -10.377 10.987 1.00 73.88 291 LEU A O 1
ATOM 2292 N N . GLU A 1 292 ? -0.158 -9.193 12.822 1.00 67.12 292 GLU A N 1
ATOM 2293 C CA . GLU A 1 292 ? -0.940 -9.971 13.795 1.00 67.12 292 GLU A CA 1
ATOM 2294 C C . GLU A 1 292 ? -2.340 -10.284 13.238 1.00 67.12 292 GLU A C 1
ATOM 2296 O O . GLU A 1 292 ? -3.150 -9.383 12.988 1.00 67.12 292 GLU A O 1
ATOM 2301 N N . THR A 1 293 ? -2.611 -11.568 13.000 1.00 53.81 293 THR A N 1
ATOM 2302 C CA . THR A 1 293 ? -3.958 -12.039 12.691 1.00 53.81 293 THR A CA 1
ATOM 2303 C C . THR A 1 293 ? -4.675 -12.336 14.012 1.00 53.81 293 THR A C 1
ATOM 2305 O O . THR A 1 293 ? -4.047 -12.848 14.942 1.00 53.81 293 THR A O 1
ATOM 2308 N N . PRO A 1 294 ? -5.983 -12.036 14.137 1.00 47.78 294 PRO A N 1
ATOM 2309 C CA . PRO A 1 294 ? -6.744 -12.331 15.356 1.00 47.78 294 PRO A CA 1
ATOM 2310 C C . PRO A 1 294 ? -6.667 -13.806 15.791 1.00 47.78 294 PRO A C 1
ATOM 2312 O O . PRO A 1 294 ? -6.790 -14.104 16.974 1.00 47.78 294 PRO A O 1
ATOM 2315 N N . GLU A 1 295 ? -6.443 -14.713 14.837 1.00 48.19 295 GLU A N 1
ATOM 2316 C CA . GLU A 1 295 ? -6.432 -16.165 15.039 1.00 48.19 295 GLU A CA 1
ATOM 2317 C C . GLU A 1 295 ? -5.073 -16.694 15.539 1.00 48.19 295 GLU A C 1
ATOM 2319 O O . GLU A 1 295 ? -5.019 -17.659 16.298 1.00 48.19 295 GLU A O 1
ATOM 2324 N N . GLU A 1 296 ? -3.946 -16.059 15.195 1.00 48.56 296 GLU A N 1
ATOM 2325 C CA . GLU A 1 296 ? -2.615 -16.562 15.584 1.00 48.56 296 GLU A CA 1
ATOM 2326 C C . GLU A 1 296 ? -2.261 -16.302 17.059 1.00 48.56 296 GLU A C 1
ATOM 2328 O O . GLU A 1 296 ? -1.386 -16.969 17.619 1.00 48.56 296 GLU A O 1
ATOM 2333 N N . GLU A 1 297 ? -2.986 -15.409 17.741 1.00 47.78 297 GLU A N 1
ATOM 2334 C CA . GLU A 1 297 ? -2.887 -15.247 19.197 1.00 47.78 297 GLU A CA 1
ATOM 2335 C C . GLU A 1 297 ? -3.670 -16.318 19.992 1.00 47.78 297 GLU A C 1
ATOM 2337 O O . GLU A 1 297 ? -3.699 -16.258 21.225 1.00 47.78 297 GLU A O 1
ATOM 2342 N N . GLU A 1 298 ? -4.332 -17.288 19.347 1.00 46.25 298 GLU A N 1
ATOM 2343 C CA . GLU A 1 298 ? -5.138 -18.328 20.021 1.00 46.25 298 GLU A CA 1
ATOM 2344 C C . GLU A 1 298 ? -4.311 -19.477 20.634 1.00 46.25 298 GLU A C 1
ATOM 2346 O O . GLU A 1 298 ? -4.850 -20.363 21.300 1.00 46.25 298 GLU A O 1
ATOM 2351 N N . ALA A 1 299 ? -2.985 -19.477 20.482 1.00 42.84 299 ALA A N 1
ATOM 2352 C CA . ALA A 1 299 ? -2.142 -20.549 21.002 1.00 42.84 299 ALA A CA 1
ATOM 2353 C C . ALA A 1 299 ? -1.936 -20.479 22.538 1.00 42.84 299 ALA A C 1
ATOM 2355 O O . ALA A 1 299 ? -0.941 -19.949 23.018 1.00 42.84 299 ALA A O 1
ATOM 2356 N N . ASN A 1 300 ? -2.820 -21.136 23.300 1.00 46.53 300 ASN A N 1
ATOM 2357 C CA . ASN A 1 300 ? -2.557 -21.763 24.614 1.00 46.53 300 ASN A CA 1
ATOM 2358 C C . ASN A 1 300 ? -2.128 -20.876 25.809 1.00 46.53 300 ASN A C 1
ATOM 2360 O O . ASN A 1 300 ? -1.345 -21.333 26.650 1.00 46.53 300 ASN A O 1
ATOM 2364 N N . PHE A 1 301 ? -2.651 -19.658 25.960 1.00 55.56 301 PHE A N 1
ATOM 2365 C CA . PHE A 1 301 ? -2.417 -18.864 27.177 1.00 55.56 301 PHE A CA 1
ATOM 2366 C C . PHE A 1 301 ? -3.718 -18.325 27.784 1.00 55.56 301 PHE A C 1
ATOM 2368 O O . PHE A 1 301 ? -4.619 -17.921 27.054 1.00 55.56 301 PHE A O 1
ATOM 2375 N N . ASN A 1 302 ? -3.795 -18.29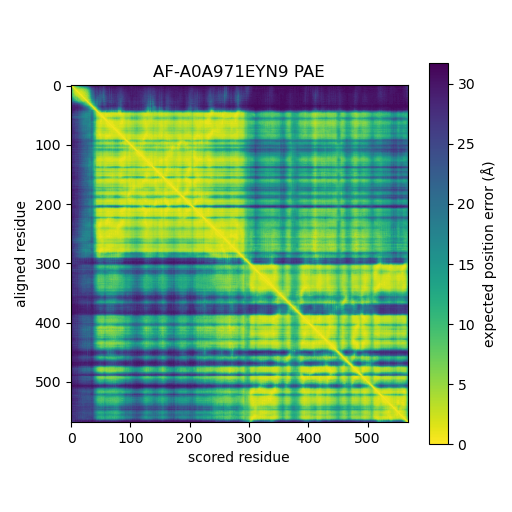1 29.121 1.00 63.09 302 ASN A N 1
ATOM 2376 C CA . ASN A 1 302 ? -4.955 -17.807 29.878 1.00 63.09 302 ASN A CA 1
ATOM 2377 C C . ASN A 1 302 ? -5.177 -16.309 29.611 1.00 63.09 302 ASN A C 1
ATOM 2379 O O . ASN A 1 302 ? -4.540 -15.471 30.246 1.00 63.09 302 ASN A O 1
ATOM 2383 N N . LYS A 1 303 ? -6.060 -15.962 28.672 1.00 78.88 303 LYS A N 1
ATOM 2384 C CA . LYS A 1 303 ? -6.477 -14.571 28.448 1.00 78.88 303 LYS A CA 1
ATOM 2385 C C . LYS A 1 303 ? -7.500 -14.176 29.513 1.00 78.88 303 LYS A C 1
ATOM 2387 O O . LYS A 1 303 ? -8.414 -14.947 29.811 1.00 78.88 303 LYS A O 1
ATOM 2392 N N . SER A 1 304 ? -7.377 -12.971 30.056 1.00 87.38 304 SER A N 1
ATOM 2393 C CA . SER A 1 304 ? -8.402 -12.377 30.915 1.00 87.38 304 SER A CA 1
ATOM 2394 C C . SER A 1 304 ? -9.202 -11.365 30.102 1.00 87.38 304 SER A C 1
ATOM 2396 O O . SER A 1 304 ? -8.658 -10.617 29.287 1.00 87.38 304 SER A O 1
ATOM 2398 N N . ARG A 1 305 ? -10.512 -11.327 30.335 1.00 90.94 305 ARG A N 1
ATOM 2399 C CA . ARG A 1 305 ? -11.432 -10.383 29.703 1.00 90.94 305 ARG A CA 1
ATOM 2400 C C . ARG A 1 305 ? -12.040 -9.477 30.761 1.00 90.94 305 ARG A C 1
ATOM 2402 O O . ARG A 1 305 ? -12.719 -9.942 31.674 1.00 90.94 305 ARG A O 1
ATOM 2409 N N . PHE A 1 306 ? -11.809 -8.178 30.618 1.00 94.31 306 PHE A N 1
ATOM 2410 C CA . PHE A 1 306 ? -12.408 -7.134 31.437 1.00 94.31 306 PHE A CA 1
ATOM 2411 C C . PHE A 1 306 ? -13.651 -6.597 30.739 1.00 94.31 306 PHE A C 1
ATOM 2413 O O . PHE A 1 306 ? -13.572 -6.097 29.619 1.00 94.31 306 PHE A O 1
ATOM 2420 N N . THR A 1 307 ? -14.797 -6.676 31.408 1.00 94.56 307 THR A N 1
ATOM 2421 C CA . THR A 1 307 ? -16.054 -6.078 30.935 1.00 94.56 307 THR A CA 1
ATOM 2422 C C . THR A 1 307 ? -16.452 -4.948 31.869 1.00 94.56 307 THR A C 1
ATOM 2424 O O . THR A 1 307 ? -16.567 -5.173 33.076 1.00 94.56 307 THR A O 1
ATOM 2427 N N . ILE A 1 308 ? -16.656 -3.747 31.323 1.00 96.06 308 ILE A N 1
ATOM 2428 C CA . ILE A 1 308 ? -17.054 -2.578 32.111 1.00 96.06 308 ILE A CA 1
ATOM 2429 C C . ILE A 1 308 ? -18.580 -2.478 32.189 1.00 96.06 308 ILE A C 1
ATOM 2431 O O . ILE A 1 308 ? -19.272 -2.557 31.176 1.00 96.06 308 ILE A O 1
ATOM 2435 N N . SER A 1 309 ? -19.100 -2.269 33.395 1.00 94.00 309 SER A N 1
ATOM 2436 C CA . SER A 1 309 ? -20.531 -2.156 33.695 1.00 94.00 309 SER A CA 1
ATOM 2437 C C . SER A 1 309 ? -20.799 -1.060 34.726 1.00 94.00 309 SER A C 1
ATOM 2439 O O . SER A 1 309 ? -19.874 -0.505 35.319 1.00 94.00 309 SER A O 1
ATOM 2441 N N . ARG A 1 310 ? -22.070 -0.732 34.970 1.00 92.69 310 ARG A N 1
ATOM 2442 C CA . ARG A 1 310 ? -22.447 0.237 36.008 1.00 92.69 310 ARG A CA 1
ATOM 2443 C C . ARG A 1 310 ? -22.470 -0.394 37.394 1.00 92.69 310 ARG A C 1
ATOM 2445 O O . ARG A 1 310 ? -22.907 -1.532 37.561 1.00 92.69 310 ARG A O 1
ATOM 2452 N N . THR A 1 311 ? -22.067 0.367 38.410 1.00 90.62 311 THR A N 1
ATOM 2453 C CA . THR A 1 311 ? -22.111 -0.090 39.811 1.00 90.62 311 THR A CA 1
ATOM 2454 C C . THR A 1 311 ? -23.534 -0.201 40.361 1.00 90.62 311 THR A C 1
ATOM 2456 O O . THR A 1 311 ? -23.762 -0.947 41.311 1.00 90.62 311 THR A O 1
ATOM 2459 N N . ASP A 1 312 ? -24.492 0.508 39.757 1.00 88.44 312 ASP A N 1
ATOM 2460 C CA . ASP A 1 312 ? -25.918 0.471 40.102 1.00 88.44 312 ASP A CA 1
ATOM 2461 C C . ASP A 1 312 ? -26.685 -0.695 39.447 1.00 88.44 312 ASP A C 1
ATOM 2463 O O . ASP A 1 312 ? -27.870 -0.882 39.724 1.00 88.44 312 ASP A O 1
ATOM 2467 N N . GLY A 1 313 ? -26.017 -1.494 38.605 1.00 84.31 313 GLY A N 1
ATOM 2468 C CA . GLY A 1 313 ? -26.610 -2.627 37.896 1.00 84.31 313 GLY A CA 1
ATOM 2469 C C . GLY A 1 313 ? -27.466 -2.251 36.683 1.00 84.31 313 GLY A C 1
ATOM 2470 O O . GLY A 1 313 ? -28.097 -3.136 36.105 1.00 84.31 313 GLY A O 1
ATOM 2471 N N . ASN A 1 314 ? -27.510 -0.976 36.280 1.00 87.25 314 ASN A N 1
ATOM 2472 C CA . ASN A 1 314 ? -28.168 -0.583 35.038 1.00 87.25 314 ASN A CA 1
ATOM 2473 C C . ASN A 1 314 ? -27.378 -1.111 33.824 1.00 87.25 314 ASN A C 1
ATOM 2475 O O . ASN A 1 314 ? -26.147 -1.049 33.783 1.00 87.25 314 ASN A O 1
ATOM 2479 N N . VAL A 1 315 ? -28.114 -1.662 32.857 1.00 83.75 315 VAL A N 1
ATOM 2480 C CA . VAL A 1 315 ? -27.585 -2.310 31.650 1.00 83.75 315 VAL A CA 1
ATOM 2481 C C . VAL A 1 315 ? -27.086 -1.275 30.643 1.00 83.75 315 VAL A C 1
ATOM 2483 O O . VAL A 1 315 ? -26.079 -1.507 29.979 1.00 83.75 315 VAL A O 1
ATOM 2486 N N . ASP A 1 316 ? -27.742 -0.116 30.571 1.00 84.56 316 ASP A N 1
ATOM 2487 C CA . ASP A 1 316 ? -27.326 0.965 29.682 1.00 84.56 316 ASP A CA 1
ATOM 2488 C C . ASP A 1 316 ? -26.118 1.671 30.287 1.00 84.56 316 ASP A C 1
ATOM 2490 O O . ASP A 1 316 ? -26.250 2.419 31.259 1.00 84.56 316 ASP A O 1
ATOM 2494 N N . LEU A 1 317 ? -24.933 1.445 29.712 1.00 86.62 317 LEU A N 1
ATOM 2495 C CA . LEU A 1 317 ? -23.684 1.979 30.248 1.00 86.62 317 LEU A CA 1
ATOM 2496 C C . LEU A 1 317 ? -23.742 3.512 30.351 1.00 86.62 317 LEU A C 1
ATOM 2498 O O . LEU A 1 317 ? -23.452 4.076 31.411 1.00 86.62 317 LEU A O 1
ATOM 2502 N N . GLY A 1 318 ? -24.179 4.190 29.283 1.00 85.12 318 GLY A N 1
ATOM 2503 C CA . GLY A 1 318 ? -24.388 5.641 29.290 1.00 85.12 318 GLY A CA 1
ATOM 2504 C C . GLY A 1 318 ? -23.128 6.425 29.667 1.00 85.12 318 GLY A C 1
ATOM 2505 O O . GLY A 1 318 ? -23.218 7.502 30.259 1.00 85.12 318 GLY A O 1
ATOM 2506 N N . MET A 1 319 ? -21.947 5.863 29.396 1.00 88.88 319 MET A N 1
ATOM 2507 C CA . MET A 1 319 ? -20.690 6.359 29.941 1.00 88.88 319 MET A CA 1
ATOM 2508 C C . MET A 1 319 ? -20.186 7.577 29.170 1.00 88.88 319 MET A C 1
ATOM 2510 O O . MET A 1 319 ? -20.253 7.650 27.945 1.00 88.88 319 MET A O 1
ATOM 2514 N N . SER A 1 320 ? -19.651 8.544 29.913 1.00 87.44 320 SER A N 1
ATOM 2515 C CA . SER A 1 320 ? -19.018 9.730 29.339 1.00 87.44 320 SER A CA 1
ATOM 2516 C C . SER A 1 320 ? -17.801 9.355 28.488 1.00 87.44 320 SER A C 1
ATOM 2518 O O . SER A 1 320 ? -16.948 8.585 28.932 1.00 87.44 320 SER A O 1
ATOM 2520 N N . TYR A 1 321 ? -17.660 9.982 27.318 1.00 85.12 321 TYR A N 1
ATOM 2521 C CA . TYR A 1 321 ? -16.506 9.829 26.419 1.00 85.12 321 TYR A CA 1
ATOM 2522 C C . TYR A 1 321 ? -15.150 10.042 27.125 1.00 85.12 321 TYR A C 1
ATOM 2524 O O . TYR A 1 321 ? -14.147 9.447 26.748 1.00 85.12 321 TYR A O 1
ATOM 2532 N N . LYS A 1 322 ? -15.118 10.810 28.227 1.00 87.38 322 LYS A N 1
ATOM 2533 C CA . LYS A 1 322 ? -13.906 11.054 29.033 1.00 87.38 322 LYS A CA 1
ATOM 2534 C C . LYS A 1 322 ? -13.211 9.781 29.529 1.00 87.38 322 LYS A C 1
ATOM 2536 O O . LYS A 1 322 ? -11.999 9.811 29.728 1.00 87.38 322 LYS A O 1
ATOM 2541 N N . TYR A 1 323 ? -13.960 8.704 29.768 1.00 91.44 323 TYR A N 1
ATOM 2542 C CA . TYR A 1 323 ? -13.392 7.419 30.183 1.00 91.44 323 TYR A CA 1
ATOM 2543 C C . TYR A 1 323 ? -12.663 6.742 29.021 1.00 91.44 323 TYR A C 1
ATOM 2545 O O . TYR A 1 323 ? -11.497 6.384 29.159 1.00 91.44 323 TYR A O 1
ATOM 2553 N N . ALA A 1 324 ? -13.315 6.639 27.862 1.00 90.62 324 ALA A N 1
ATOM 2554 C CA . ALA A 1 324 ? -12.709 6.093 26.653 1.00 90.62 324 ALA A CA 1
ATOM 2555 C C . ALA A 1 324 ? -11.496 6.922 26.193 1.00 90.62 324 ALA A C 1
ATOM 2557 O O . ALA A 1 324 ? -10.451 6.357 25.889 1.00 90.62 324 ALA A O 1
ATOM 2558 N N . ASP A 1 325 ? -11.572 8.253 26.253 1.00 89.56 325 ASP A N 1
ATOM 2559 C CA . ASP A 1 325 ? -10.446 9.141 25.932 1.00 89.56 325 ASP A CA 1
ATOM 2560 C C . ASP A 1 325 ? -9.223 8.899 26.811 1.00 89.56 325 ASP A C 1
ATOM 2562 O O . ASP A 1 325 ? -8.092 9.029 26.347 1.00 89.56 325 ASP A O 1
ATOM 2566 N N . ALA A 1 326 ? -9.437 8.578 28.089 1.00 91.12 326 ALA A N 1
ATOM 2567 C CA . ALA A 1 326 ? -8.340 8.257 28.986 1.00 91.12 326 ALA A CA 1
ATOM 2568 C C . ALA A 1 326 ? -7.658 6.946 28.586 1.00 91.12 326 ALA A C 1
ATOM 2570 O O . ALA A 1 326 ? -6.439 6.933 28.440 1.00 91.12 326 ALA A O 1
ATOM 2571 N N . LEU A 1 327 ? -8.448 5.902 28.321 1.00 93.88 327 LEU A N 1
ATOM 2572 C CA . LEU A 1 327 ? -7.938 4.601 27.886 1.00 93.88 327 LEU A CA 1
ATOM 2573 C C . LEU A 1 327 ? -7.163 4.697 26.566 1.00 93.88 327 LEU A C 1
ATOM 2575 O O . LEU A 1 327 ? -6.092 4.114 26.445 1.00 93.88 327 LEU A O 1
ATOM 2579 N N . ILE A 1 328 ? -7.672 5.460 25.594 1.00 92.25 328 ILE A N 1
ATOM 2580 C CA . ILE A 1 328 ? -7.024 5.622 24.285 1.00 92.25 328 ILE A CA 1
ATOM 2581 C C . ILE A 1 328 ? -5.758 6.467 24.381 1.00 92.25 328 ILE A C 1
ATOM 2583 O O . ILE A 1 328 ? -4.744 6.113 23.787 1.00 92.25 328 ILE A O 1
ATOM 2587 N N . ARG A 1 329 ? -5.775 7.556 25.158 1.00 91.31 329 ARG A N 1
ATOM 2588 C CA . ARG A 1 329 ? -4.586 8.396 25.363 1.00 91.31 329 ARG A CA 1
ATOM 2589 C C . ARG A 1 329 ? -3.428 7.607 25.970 1.00 91.31 329 ARG A C 1
ATOM 2591 O O . ARG A 1 329 ? -2.285 7.834 25.588 1.00 91.31 329 ARG A O 1
ATOM 2598 N N . ASP A 1 330 ? -3.719 6.707 26.904 1.00 93.62 330 ASP A N 1
ATOM 2599 C CA . ASP A 1 330 ? -2.686 5.950 27.608 1.00 93.62 330 ASP A CA 1
ATOM 2600 C C . ASP A 1 330 ? -2.442 4.563 26.957 1.00 93.62 330 ASP A C 1
ATOM 2602 O O . ASP A 1 330 ? -1.609 3.794 27.441 1.00 93.62 330 ASP A O 1
ATOM 2606 N N . TYR A 1 331 ? -3.116 4.249 25.835 1.00 92.62 331 TYR A N 1
ATOM 2607 C CA . TYR A 1 331 ? -3.086 2.932 25.182 1.00 92.62 331 TYR A CA 1
ATOM 2608 C C . TYR A 1 331 ? -1.673 2.473 24.837 1.00 92.62 331 TYR A C 1
ATOM 2610 O O . TYR A 1 331 ? -1.332 1.336 25.133 1.00 92.62 331 TYR A O 1
ATOM 2618 N N . GLU A 1 332 ? -0.814 3.337 24.286 1.00 90.38 332 GLU A N 1
ATOM 2619 C CA . GLU A 1 332 ? 0.562 2.954 23.930 1.00 90.38 332 GLU A CA 1
ATOM 2620 C C . GLU A 1 332 ? 1.328 2.358 25.124 1.00 90.38 332 GLU A C 1
ATOM 2622 O O . GLU A 1 332 ? 2.037 1.365 24.964 1.00 90.38 332 GLU A O 1
ATOM 2627 N N . THR A 1 333 ? 1.108 2.882 26.336 1.00 93.94 333 THR A N 1
ATOM 2628 C CA . THR A 1 333 ? 1.763 2.406 27.571 1.00 93.94 333 THR A CA 1
ATOM 2629 C C . THR A 1 333 ? 1.307 0.996 27.961 1.00 93.94 33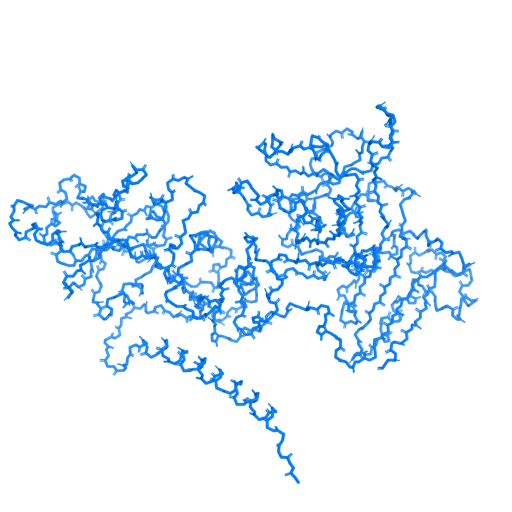3 THR A C 1
ATOM 2631 O O . THR A 1 333 ? 2.102 0.185 28.451 1.00 93.94 333 THR A O 1
ATOM 2634 N N . TYR A 1 334 ? 0.026 0.694 27.740 1.00 93.38 334 TYR A N 1
ATOM 2635 C CA . TYR A 1 334 ? -0.613 -0.544 28.191 1.00 93.38 334 TYR A CA 1
ATOM 2636 C C . TYR A 1 334 ? -0.874 -1.560 27.072 1.00 93.38 334 TYR A C 1
ATOM 2638 O O . TYR A 1 334 ? -1.227 -2.700 27.362 1.00 93.38 334 TYR A O 1
ATOM 2646 N N . SER A 1 335 ? -0.641 -1.193 25.811 1.00 90.31 335 SER A N 1
ATOM 2647 C CA . SER A 1 335 ? -0.850 -2.030 24.621 1.00 90.31 335 SER A CA 1
ATOM 2648 C C . SER A 1 335 ? -0.084 -3.354 24.683 1.00 90.31 335 SER A C 1
ATOM 2650 O O . SER A 1 335 ? -0.538 -4.372 24.172 1.00 90.31 335 SER A O 1
ATOM 2652 N N . GLN A 1 336 ? 1.044 -3.385 25.395 1.00 88.69 336 GLN A N 1
ATOM 2653 C CA . GLN A 1 336 ? 1.806 -4.606 25.658 1.00 88.69 336 GLN A CA 1
ATOM 2654 C C . GLN A 1 336 ? 1.032 -5.667 26.461 1.00 88.69 336 GLN A C 1
ATOM 2656 O O . GLN A 1 336 ? 1.381 -6.837 26.377 1.00 88.69 336 GLN A O 1
ATOM 2661 N N . TYR A 1 337 ? -0.005 -5.290 27.216 1.00 90.56 337 TYR A N 1
ATOM 2662 C CA . TYR A 1 337 ? -0.845 -6.201 28.006 1.00 90.56 337 TYR A CA 1
ATOM 2663 C C . TYR A 1 337 ? -2.161 -6.558 27.308 1.00 90.56 337 TYR A C 1
ATOM 2665 O O . TYR A 1 337 ? -2.872 -7.442 27.780 1.00 90.56 337 TYR A O 1
ATOM 2673 N N . ILE A 1 338 ? -2.507 -5.858 26.226 1.00 89.06 338 ILE A N 1
ATOM 2674 C CA . ILE A 1 338 ? -3.831 -5.879 25.600 1.00 89.06 338 ILE A CA 1
ATOM 2675 C C . ILE A 1 338 ? -3.722 -6.551 24.229 1.00 89.06 338 ILE A C 1
ATOM 2677 O O . ILE A 1 338 ? -2.887 -6.166 23.413 1.00 89.06 338 ILE A O 1
ATOM 2681 N N . THR A 1 339 ? -4.569 -7.547 23.980 1.00 86.19 339 THR A N 1
ATOM 2682 C CA . THR A 1 339 ? -4.778 -8.128 22.643 1.00 86.19 339 THR A CA 1
ATOM 2683 C C . THR A 1 339 ? -5.849 -7.355 21.892 1.00 86.19 339 THR A C 1
ATOM 2685 O O . THR A 1 339 ? -5.691 -7.043 20.716 1.00 86.19 339 THR A O 1
ATOM 2688 N N . ASP A 1 340 ? -6.920 -6.981 22.595 1.00 89.56 340 ASP A N 1
ATOM 2689 C CA . ASP A 1 340 ? -8.026 -6.236 22.014 1.00 89.56 340 ASP A CA 1
ATOM 2690 C C . ASP A 1 340 ? -8.645 -5.252 23.012 1.00 89.56 340 ASP A C 1
ATOM 2692 O O . ASP A 1 340 ? -8.767 -5.531 24.205 1.00 89.56 340 ASP A O 1
ATOM 2696 N N . ILE A 1 341 ? -9.055 -4.088 22.517 1.00 93.31 341 ILE A N 1
ATOM 2697 C CA . ILE A 1 341 ? -9.825 -3.100 23.273 1.00 93.31 341 ILE A CA 1
ATOM 2698 C C . ILE A 1 341 ? -11.012 -2.685 22.419 1.00 93.31 341 ILE A C 1
ATOM 2700 O O . ILE A 1 341 ? -10.863 -2.056 21.375 1.00 93.31 341 ILE A O 1
ATOM 2704 N N . VAL A 1 342 ? -12.209 -3.039 22.869 1.00 93.50 342 VAL A N 1
ATOM 2705 C CA . VAL A 1 342 ? -13.470 -2.783 22.181 1.00 93.50 342 VAL A CA 1
ATOM 2706 C C . VAL A 1 342 ? -14.198 -1.655 22.897 1.00 93.50 342 VAL A C 1
ATOM 2708 O O . VAL A 1 342 ? -14.841 -1.873 23.922 1.00 93.50 342 VAL A O 1
ATOM 2711 N N . ILE A 1 343 ? -14.102 -0.444 22.356 1.00 93.06 343 ILE A N 1
ATOM 2712 C CA . ILE A 1 343 ? -14.893 0.724 22.738 1.00 93.06 343 ILE A CA 1
ATOM 2713 C C . ILE A 1 343 ? -15.915 0.948 21.632 1.00 93.06 343 ILE A C 1
ATOM 2715 O O . ILE A 1 343 ? -15.545 1.125 20.473 1.00 93.06 343 ILE A O 1
ATOM 2719 N N . SER A 1 344 ? -17.194 0.948 21.997 1.00 87.31 344 SER A N 1
ATOM 2720 C CA . SER A 1 344 ? -18.300 1.121 21.058 1.00 87.31 344 SER A CA 1
ATOM 2721 C C . SER A 1 344 ? -19.184 2.285 21.481 1.00 87.31 344 SER A C 1
ATOM 2723 O O . SER A 1 344 ? -19.616 2.362 22.635 1.00 87.31 344 SER A O 1
ATOM 2725 N N . THR A 1 345 ? -19.467 3.189 20.543 1.00 86.44 345 THR A N 1
ATOM 2726 C CA . THR A 1 345 ? -20.449 4.270 20.735 1.00 86.44 345 THR A CA 1
ATOM 2727 C C . THR A 1 345 ? -21.872 3.853 20.373 1.00 86.44 345 THR A C 1
ATOM 2729 O O . THR A 1 345 ? -22.771 4.678 20.500 1.00 86.44 345 THR A O 1
ATOM 2732 N N . GLY A 1 346 ? -22.068 2.639 19.849 1.00 84.44 346 GLY A N 1
ATOM 2733 C CA . GLY A 1 346 ? -23.295 2.224 19.164 1.00 84.44 346 GLY A CA 1
ATOM 2734 C C . GLY A 1 346 ? -23.481 2.867 17.789 1.00 84.44 346 GLY A C 1
ATOM 2735 O O . GLY A 1 346 ? -22.828 3.865 17.457 1.00 84.44 346 GLY A O 1
ATOM 2736 N N . VAL A 1 347 ? -24.385 2.295 16.989 1.00 85.44 347 VAL A N 1
ATOM 2737 C CA . VAL A 1 347 ? -24.720 2.783 15.641 1.00 85.44 347 VAL A CA 1
ATOM 2738 C C . VAL A 1 347 ? -25.409 4.141 15.735 1.00 85.44 347 VAL A C 1
ATOM 2740 O O . VAL A 1 347 ? -26.366 4.323 16.492 1.00 85.44 347 VAL A O 1
ATOM 2743 N N . LYS A 1 348 ? -24.914 5.105 14.962 1.00 80.06 348 LYS A N 1
ATOM 2744 C CA . LYS A 1 348 ? -25.442 6.466 14.841 1.00 80.06 348 LYS A CA 1
ATOM 2745 C C . LYS A 1 348 ? -25.844 6.751 13.404 1.00 80.06 348 LYS A C 1
ATOM 2747 O O . LYS A 1 348 ? -25.419 6.072 12.477 1.00 80.06 348 LYS A O 1
ATOM 2752 N N . GLY A 1 349 ? -26.614 7.820 13.243 1.00 73.50 349 GLY A N 1
ATOM 2753 C CA . GLY A 1 349 ? -27.148 8.252 11.962 1.00 73.50 349 GLY A CA 1
ATOM 2754 C C . GLY A 1 349 ? -28.599 7.810 11.764 1.00 73.50 349 GLY A C 1
ATOM 2755 O O . GLY A 1 349 ? -29.215 7.223 12.654 1.00 73.50 349 GLY A O 1
ATOM 2756 N N . VAL A 1 350 ? -29.182 8.236 10.651 1.00 70.12 350 VAL A N 1
ATOM 2757 C CA . VAL A 1 350 ? -30.614 8.162 10.372 1.00 70.12 350 VAL A CA 1
ATOM 2758 C C . VAL A 1 350 ? -30.806 7.871 8.892 1.00 70.12 350 VAL A C 1
ATOM 2760 O O . VAL A 1 350 ? -30.248 8.588 8.064 1.00 70.12 350 VAL A O 1
ATOM 2763 N N . ASP A 1 351 ? -31.643 6.888 8.558 1.00 71.44 351 ASP A N 1
ATOM 2764 C CA . ASP A 1 351 ? -32.105 6.698 7.186 1.00 71.44 351 ASP A CA 1
ATOM 2765 C C . ASP A 1 351 ? -33.159 7.764 6.842 1.00 71.44 351 ASP A C 1
ATOM 2767 O O . ASP A 1 351 ? -34.233 7.797 7.452 1.00 71.44 351 ASP A O 1
ATOM 2771 N N . PRO A 1 352 ? -32.903 8.658 5.868 1.00 62.78 352 PRO A N 1
ATOM 2772 C CA . PRO A 1 352 ? -33.878 9.663 5.459 1.00 62.78 352 PRO A CA 1
ATOM 2773 C C . PRO A 1 352 ? -35.206 9.068 4.966 1.00 62.78 352 PRO A C 1
ATOM 2775 O O . PRO A 1 352 ? -36.213 9.774 4.982 1.00 62.78 352 PRO A O 1
ATOM 2778 N N . ARG A 1 353 ? -35.224 7.798 4.531 1.00 66.31 353 ARG A N 1
ATOM 2779 C CA . ARG A 1 353 ? -36.425 7.080 4.068 1.00 66.31 353 ARG A CA 1
ATOM 2780 C C . ARG A 1 353 ? -37.398 6.759 5.201 1.00 66.31 353 ARG A C 1
ATOM 2782 O O . ARG A 1 353 ? -38.594 6.633 4.941 1.00 66.31 353 ARG A O 1
ATOM 2789 N N . ASP A 1 354 ? -36.914 6.695 6.439 1.00 73.38 354 ASP A N 1
ATOM 2790 C CA . ASP A 1 354 ? -37.741 6.413 7.617 1.00 73.38 354 ASP A CA 1
ATOM 2791 C C . ASP A 1 354 ? -38.580 7.624 8.055 1.00 73.38 354 ASP A C 1
ATOM 2793 O O . ASP A 1 354 ? -39.465 7.509 8.907 1.00 73.38 354 ASP A O 1
ATOM 2797 N N . TYR A 1 355 ? -38.330 8.800 7.471 1.00 70.12 355 TYR A N 1
ATOM 2798 C CA . TYR A 1 355 ? -38.956 10.056 7.866 1.00 70.12 355 TYR A CA 1
ATOM 2799 C C . TYR A 1 355 ? -39.692 10.713 6.693 1.00 70.12 355 TYR A C 1
ATOM 2801 O O . TYR A 1 355 ? -39.279 10.599 5.538 1.00 70.12 355 TYR A O 1
ATOM 2809 N N . PRO A 1 356 ? -40.776 11.469 6.957 1.00 76.31 356 PRO A N 1
ATOM 2810 C CA . PRO A 1 356 ? -41.406 12.289 5.932 1.00 76.31 356 PRO A CA 1
ATOM 2811 C C . PRO A 1 356 ? -40.391 13.243 5.277 1.00 76.31 356 PRO A C 1
ATOM 2813 O O . PRO A 1 356 ? -39.515 13.770 5.978 1.00 76.31 356 PRO A O 1
ATOM 2816 N N . PRO A 1 357 ? -40.525 13.540 3.970 1.00 66.31 357 PRO A N 1
ATOM 2817 C CA . PRO A 1 357 ? -39.663 14.503 3.293 1.00 66.31 357 PRO A CA 1
ATOM 2818 C C . PRO A 1 357 ? -39.566 15.827 4.066 1.00 66.31 357 PRO A C 1
ATOM 2820 O O . PRO A 1 357 ? -40.570 16.319 4.581 1.00 66.31 357 PRO A O 1
ATOM 2823 N N . PHE A 1 358 ? -38.366 16.414 4.121 1.00 64.44 358 PHE A N 1
ATOM 2824 C CA . PHE A 1 358 ? -38.065 17.685 4.810 1.00 64.44 358 PHE A CA 1
ATOM 2825 C C . PHE A 1 358 ? -38.144 17.658 6.348 1.00 64.44 358 PHE A C 1
ATOM 2827 O O . PHE A 1 358 ? -38.097 18.715 6.982 1.00 64.44 358 PHE A O 1
ATOM 2834 N N . THR A 1 359 ? -38.217 16.478 6.972 1.00 70.25 359 THR A N 1
ATOM 2835 C CA . THR A 1 359 ? -38.099 16.361 8.433 1.00 70.25 359 THR A CA 1
ATOM 2836 C C . THR A 1 359 ? -36.676 16.712 8.876 1.00 70.25 359 THR A C 1
ATOM 2838 O O . THR A 1 359 ? -35.704 16.092 8.443 1.00 70.25 359 THR A O 1
ATOM 2841 N N . ASN A 1 360 ? -36.542 17.707 9.757 1.00 66.31 360 ASN A N 1
ATOM 2842 C CA . ASN A 1 360 ? -35.256 18.057 10.352 1.00 66.31 360 ASN A CA 1
ATOM 2843 C C . ASN A 1 360 ? -34.952 17.113 11.524 1.00 66.31 360 ASN A C 1
ATOM 2845 O O . ASN A 1 360 ? -35.394 17.356 12.647 1.00 66.31 360 ASN A O 1
ATOM 2849 N N . VAL A 1 361 ? -34.229 16.030 11.244 1.00 64.88 361 VAL A N 1
ATOM 2850 C CA . VAL A 1 361 ? -33.735 15.105 12.269 1.00 64.88 361 VAL A CA 1
ATOM 2851 C C . VAL A 1 361 ? -32.302 15.504 12.631 1.00 64.88 361 VAL A C 1
ATOM 2853 O O . VAL A 1 361 ? -31.457 15.507 11.736 1.00 64.88 361 VAL A O 1
ATOM 2856 N N . PRO A 1 362 ? -32.000 15.861 13.893 1.00 61.19 362 PRO A N 1
ATOM 2857 C CA . PRO A 1 362 ? -30.628 16.118 14.319 1.00 61.19 362 PRO A CA 1
ATOM 2858 C C . PRO A 1 362 ? -29.790 14.843 14.172 1.00 61.19 362 PRO A C 1
ATOM 2860 O O . PRO A 1 362 ? -30.068 13.843 14.832 1.00 61.19 362 PRO A O 1
ATOM 2863 N N . SER A 1 363 ? -28.779 14.865 13.307 1.00 65.94 363 SER A N 1
ATOM 2864 C CA . SER A 1 363 ? -27.869 13.737 13.098 1.00 65.94 363 SER A CA 1
ATOM 2865 C C . SER A 1 363 ? -26.496 14.224 12.643 1.00 65.94 363 SER A C 1
ATOM 2867 O O . SER A 1 363 ? -26.384 15.247 11.968 1.00 65.94 363 SER A O 1
ATOM 2869 N N . TYR A 1 364 ? -25.446 13.476 12.980 1.00 67.50 364 TYR A N 1
ATOM 2870 C CA . TYR A 1 364 ? -24.210 13.527 12.207 1.00 67.50 364 TYR A CA 1
ATOM 2871 C C . TYR A 1 364 ? -24.372 12.620 10.990 1.00 67.50 364 TYR A C 1
ATOM 2873 O O . TYR A 1 364 ? -24.817 11.480 11.113 1.00 67.50 364 TYR A O 1
ATOM 2881 N N . GLU A 1 365 ? -24.038 13.145 9.822 1.00 68.06 365 GLU A N 1
ATOM 2882 C CA . GLU A 1 365 ? -24.021 12.421 8.562 1.00 68.06 365 GLU A CA 1
ATOM 2883 C C . GLU A 1 365 ? -22.572 12.159 8.167 1.00 68.06 365 GLU A C 1
ATOM 2885 O O . GLU A 1 365 ? -21.693 13.018 8.317 1.00 68.06 365 GLU A O 1
ATOM 2890 N N . LEU A 1 366 ? -22.325 10.947 7.680 1.00 71.88 366 LEU A N 1
ATOM 2891 C CA . LEU A 1 366 ? -21.046 10.593 7.105 1.00 71.88 366 LEU A CA 1
ATOM 2892 C C . LEU A 1 366 ? -21.130 10.857 5.601 1.00 71.88 366 LEU A C 1
ATOM 2894 O O . LEU A 1 366 ? -21.883 10.199 4.880 1.00 71.88 366 LEU A O 1
ATOM 2898 N N . HIS A 1 367 ? -20.386 11.854 5.135 1.00 70.12 367 HIS A N 1
ATOM 2899 C CA . HIS A 1 367 ? -20.299 12.174 3.716 1.00 70.12 367 HIS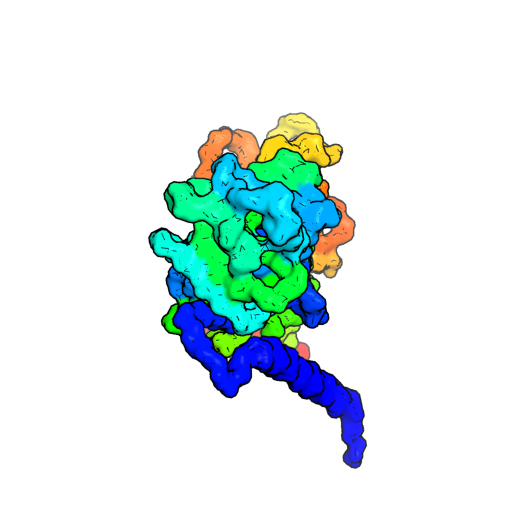 A CA 1
ATOM 2900 C C . HIS A 1 367 ? -19.026 11.582 3.150 1.00 70.12 367 HIS A C 1
ATOM 2902 O O . HIS A 1 367 ? -17.942 11.805 3.682 1.00 70.12 367 HIS A O 1
ATOM 2908 N N . LEU A 1 368 ? -19.148 10.870 2.044 1.00 66.56 368 LEU A N 1
ATOM 2909 C CA . LEU A 1 368 ? -17.992 10.399 1.307 1.00 66.56 368 LEU A CA 1
ATOM 2910 C C . LEU A 1 368 ? -17.556 11.503 0.341 1.00 66.56 368 LEU A C 1
ATOM 2912 O O . LEU A 1 368 ? -18.367 11.984 -0.453 1.00 66.56 368 LEU A O 1
ATOM 2916 N N . SER A 1 369 ? -16.304 11.964 0.440 1.00 60.56 369 SER A N 1
ATOM 2917 C CA . SER A 1 369 ? -15.762 12.810 -0.624 1.00 60.56 369 SER A CA 1
ATOM 2918 C C . SER A 1 369 ? -15.414 11.942 -1.806 1.00 60.56 369 SER A C 1
ATOM 2920 O O . SER A 1 369 ? -14.694 10.955 -1.662 1.00 60.56 369 SER A O 1
ATOM 2922 N N . PHE A 1 370 ? -15.831 12.394 -2.974 1.00 55.94 370 PHE A N 1
ATOM 2923 C CA . PHE A 1 370 ? -15.378 11.832 -4.223 1.00 55.94 370 PHE A CA 1
ATOM 2924 C C . PHE A 1 370 ? -14.885 12.932 -5.141 1.00 55.94 370 PHE A C 1
ATOM 2926 O O . PHE A 1 370 ? -15.344 14.076 -5.054 1.00 55.94 370 PHE A O 1
ATOM 2933 N N . ASP A 1 371 ? -14.008 12.562 -6.066 1.00 49.25 371 ASP A N 1
ATOM 2934 C CA . ASP A 1 371 ? -13.767 13.403 -7.223 1.00 49.25 371 ASP A CA 1
ATOM 2935 C C . ASP A 1 371 ? -15.041 13.473 -8.087 1.00 49.25 371 ASP A C 1
ATOM 2937 O O . ASP A 1 371 ? -15.843 12.536 -8.153 1.00 49.25 371 ASP A O 1
ATOM 2941 N N . SER A 1 372 ? -15.256 14.617 -8.730 1.00 43.31 372 SER A N 1
ATOM 2942 C CA . SER A 1 372 ? -16.519 15.039 -9.358 1.00 43.31 372 SER A CA 1
ATOM 2943 C C . SER A 1 372 ? -17.109 14.070 -10.404 1.00 43.31 372 SER A C 1
ATOM 2945 O O . SER A 1 372 ? -18.302 14.148 -10.704 1.00 43.31 372 SER A O 1
ATOM 2947 N N . GLY A 1 373 ? -16.320 13.122 -10.923 1.00 46.09 373 GLY A N 1
ATOM 2948 C CA . GLY A 1 373 ? -16.765 12.060 -11.836 1.00 46.09 373 GLY A CA 1
ATOM 2949 C C . GLY A 1 373 ? -17.418 10.838 -11.168 1.00 46.09 373 GLY A C 1
ATOM 2950 O O . GLY A 1 373 ? -18.038 10.025 -11.853 1.00 46.09 373 GLY A O 1
ATOM 2951 N N . PHE A 1 374 ? -17.311 10.671 -9.845 1.00 45.75 374 PHE A N 1
ATOM 2952 C CA . PHE A 1 374 ? -17.877 9.513 -9.135 1.00 45.75 374 PHE A CA 1
ATOM 2953 C C . PHE A 1 374 ? -19.401 9.589 -9.020 1.00 45.75 374 PHE A C 1
ATOM 2955 O O . PHE A 1 374 ? -20.087 8.603 -9.290 1.00 45.75 374 PHE A O 1
ATOM 2962 N N . ALA A 1 375 ? -19.886 10.792 -8.709 1.00 46.03 375 ALA A N 1
ATOM 2963 C CA . ALA A 1 375 ? -21.279 11.187 -8.584 1.00 46.03 375 ALA A CA 1
ATOM 2964 C C . ALA A 1 375 ? -22.164 10.531 -9.662 1.00 46.03 375 ALA A C 1
ATOM 2966 O O . ALA A 1 375 ? -22.991 9.684 -9.357 1.00 46.03 375 ALA A O 1
ATOM 2967 N N . ASN A 1 376 ? -21.935 10.814 -10.942 1.00 44.19 376 ASN A N 1
ATOM 2968 C CA . ASN A 1 376 ? -22.907 10.519 -12.003 1.00 44.19 376 ASN A CA 1
ATOM 2969 C C . ASN A 1 376 ? -23.259 9.038 -12.262 1.00 44.19 376 ASN A C 1
ATOM 2971 O O . ASN A 1 376 ? -24.254 8.807 -12.944 1.00 44.19 376 ASN A O 1
ATOM 2975 N N . ASP A 1 377 ? -22.522 8.053 -11.729 1.00 45.62 377 ASP A N 1
ATOM 2976 C CA . ASP A 1 377 ? -22.759 6.634 -12.070 1.00 45.62 377 ASP A CA 1
ATOM 2977 C C . ASP A 1 377 ? -23.086 5.722 -10.879 1.00 45.62 377 ASP A C 1
ATOM 2979 O O . ASP A 1 377 ? -23.190 4.503 -11.047 1.00 45.62 377 ASP A O 1
ATOM 2983 N N . ILE A 1 378 ? -23.312 6.278 -9.684 1.00 48.94 378 ILE A N 1
ATOM 2984 C CA . ILE A 1 378 ? -23.984 5.508 -8.636 1.00 48.94 378 ILE A CA 1
ATOM 2985 C C . ILE A 1 378 ? -25.452 5.361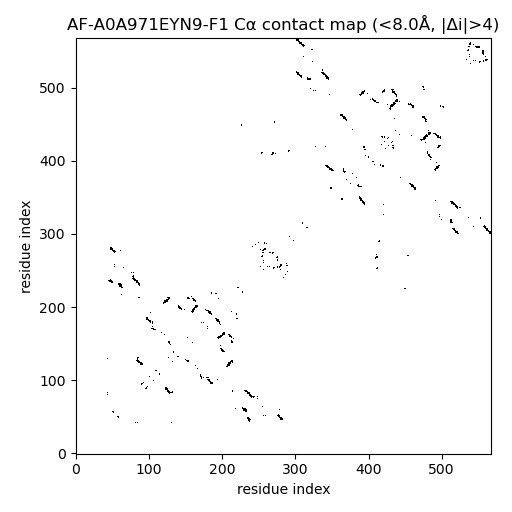 -9.049 1.00 48.94 378 ILE A C 1
ATOM 2987 O O . ILE A 1 378 ? -26.182 6.346 -9.151 1.00 48.94 378 ILE A O 1
ATOM 2991 N N . LYS A 1 379 ? -25.893 4.121 -9.303 1.00 42.84 379 LYS A N 1
ATOM 2992 C CA . LYS A 1 379 ? -27.272 3.817 -9.739 1.00 42.84 379 LYS A CA 1
ATOM 2993 C C . LYS A 1 379 ? -28.336 4.235 -8.721 1.00 42.84 379 LYS A C 1
ATOM 2995 O O . LYS A 1 379 ? -29.496 4.385 -9.102 1.00 42.84 379 LYS A O 1
ATOM 3000 N N . ASP A 1 380 ? -27.941 4.427 -7.464 1.00 48.78 380 ASP A N 1
ATOM 3001 C CA . ASP A 1 380 ? -28.799 4.939 -6.405 1.00 48.78 380 ASP A CA 1
ATOM 3002 C C . ASP A 1 380 ? -28.392 6.374 -5.997 1.00 48.78 380 ASP A C 1
ATOM 3004 O O . ASP A 1 380 ? -27.376 6.565 -5.319 1.00 48.78 380 ASP A O 1
ATOM 3008 N N . PRO A 1 381 ? -29.179 7.403 -6.364 1.00 41.53 381 PRO A N 1
ATOM 3009 C CA . PRO A 1 381 ? -28.939 8.788 -5.963 1.00 41.53 381 PRO A CA 1
ATOM 3010 C C . PRO A 1 381 ? -29.051 9.040 -4.444 1.00 41.53 381 PRO A C 1
ATOM 3012 O O . PRO A 1 381 ? -28.823 10.168 -4.009 1.00 41.53 381 PRO A O 1
ATOM 3015 N N . LEU A 1 382 ? -29.376 8.037 -3.619 1.00 42.91 382 LEU A N 1
ATOM 3016 C CA . LEU A 1 382 ? -29.364 8.147 -2.154 1.00 42.91 382 LEU A CA 1
ATOM 3017 C C . LEU A 1 382 ? -27.982 7.889 -1.533 1.00 42.91 382 LEU A C 1
ATOM 3019 O O . LEU A 1 382 ? -27.643 8.544 -0.549 1.00 42.91 382 LEU A O 1
ATOM 3023 N N . ILE A 1 383 ? -27.137 7.047 -2.144 1.00 49.03 383 ILE A N 1
ATOM 3024 C CA . ILE A 1 383 ? -25.715 6.893 -1.749 1.00 49.03 383 ILE A CA 1
ATOM 3025 C C . ILE A 1 383 ? -24.942 8.210 -1.990 1.00 49.03 383 ILE A C 1
ATOM 3027 O O . ILE A 1 383 ? -23.925 8.497 -1.365 1.00 49.03 383 ILE A O 1
ATOM 3031 N N . PHE A 1 384 ? -25.476 9.050 -2.876 1.00 42.94 384 PHE A N 1
ATOM 3032 C CA . PHE A 1 384 ? -24.962 10.355 -3.284 1.00 42.94 384 PHE A CA 1
ATOM 3033 C C . PHE A 1 384 ? -24.998 11.440 -2.192 1.00 42.94 384 PHE A C 1
ATOM 3035 O O . PHE A 1 384 ? -24.320 12.456 -2.339 1.00 42.94 384 PHE A O 1
ATOM 3042 N N . ALA A 1 385 ? -25.821 11.286 -1.146 1.00 48.88 385 ALA A N 1
ATOM 3043 C CA . ALA A 1 385 ? -26.140 12.385 -0.227 1.00 48.88 385 ALA A CA 1
ATOM 3044 C C . ALA A 1 385 ? -25.520 12.221 1.171 1.00 48.88 385 ALA A C 1
ATOM 3046 O O . ALA A 1 385 ? -24.919 13.171 1.681 1.00 48.88 385 ALA A O 1
ATOM 3047 N N . SER A 1 386 ? -25.622 11.034 1.773 1.00 54.56 386 SER A N 1
ATOM 3048 C CA . SER A 1 386 ? -25.038 10.703 3.078 1.00 54.56 386 SER A CA 1
ATOM 3049 C C . SER A 1 386 ? -25.209 9.216 3.380 1.00 54.56 386 SER A C 1
ATOM 3051 O O . SER A 1 386 ? -26.240 8.627 3.059 1.00 54.56 386 SER A O 1
ATOM 3053 N N . PHE A 1 387 ? -24.208 8.601 4.015 1.00 64.44 387 PHE A N 1
ATOM 3054 C CA . PHE A 1 387 ? -24.375 7.251 4.548 1.00 64.44 387 PHE A CA 1
ATOM 3055 C C . PHE A 1 387 ? -25.245 7.330 5.802 1.00 64.44 387 PHE A C 1
ATOM 3057 O O . PHE A 1 387 ? -24.923 8.109 6.710 1.00 64.44 387 PHE A O 1
ATOM 3064 N N . PRO A 1 388 ? -26.348 6.559 5.858 1.00 65.31 388 PRO A N 1
ATOM 3065 C CA . PRO A 1 388 ? -27.333 6.714 6.914 1.00 65.31 388 PRO A CA 1
ATOM 3066 C C . PRO A 1 388 ? -26.782 6.259 8.258 1.00 65.31 388 PRO A C 1
ATOM 3068 O O . PRO A 1 388 ? -27.173 6.831 9.266 1.00 65.31 388 PRO A O 1
ATOM 3071 N N . TYR A 1 389 ? -25.852 5.299 8.284 1.00 80.25 389 TYR A N 1
ATOM 3072 C CA . TYR A 1 389 ? -25.353 4.713 9.521 1.00 80.25 389 TYR A CA 1
ATOM 3073 C C . TYR A 1 389 ? -23.830 4.707 9.599 1.00 80.25 389 TYR A C 1
ATOM 3075 O O . TYR A 1 389 ? -23.133 4.335 8.653 1.00 80.25 389 TYR A O 1
ATOM 3083 N N . HIS A 1 390 ? -23.315 5.103 10.758 1.00 85.81 390 HIS A N 1
ATOM 3084 C CA . HIS A 1 390 ? -21.906 4.990 11.104 1.00 85.81 390 HIS A CA 1
ATOM 3085 C C . HIS A 1 390 ? -21.744 4.637 12.579 1.00 85.81 390 HIS A C 1
ATOM 3087 O O . HIS A 1 390 ? -22.606 4.941 13.403 1.00 85.81 390 HIS A O 1
ATOM 3093 N N . GLN A 1 391 ? -20.619 4.031 12.934 1.00 88.88 391 GLN A N 1
ATOM 3094 C CA . GLN A 1 391 ? -20.322 3.679 14.318 1.00 88.88 391 GLN A CA 1
ATOM 3095 C C . GLN A 1 391 ? -18.849 3.900 14.612 1.00 88.88 391 GLN A C 1
ATOM 3097 O O . GLN A 1 391 ? -17.988 3.482 13.841 1.00 88.88 391 GLN A O 1
ATOM 3102 N N . ALA A 1 392 ? -18.559 4.559 15.732 1.00 90.06 392 ALA A N 1
ATOM 3103 C CA . ALA A 1 392 ? -17.193 4.721 16.187 1.00 90.06 392 ALA A CA 1
ATOM 3104 C C . ALA A 1 392 ? -16.764 3.492 16.999 1.00 90.06 392 ALA A C 1
ATOM 3106 O O . ALA A 1 392 ? -17.425 3.123 17.975 1.00 90.06 392 ALA A O 1
ATOM 3107 N N . ILE A 1 393 ? -15.661 2.877 16.576 1.00 93.00 393 ILE A N 1
ATOM 3108 C CA . ILE A 1 393 ? -15.106 1.651 17.151 1.00 93.00 393 ILE A CA 1
ATOM 3109 C C . ILE A 1 393 ? -13.600 1.780 17.364 1.00 93.00 393 ILE A C 1
ATOM 3111 O O . ILE A 1 393 ? -12.938 2.630 16.768 1.00 93.00 393 ILE A O 1
ATOM 3115 N N . THR A 1 394 ? -13.048 0.901 18.189 1.00 93.19 394 THR A N 1
ATOM 3116 C CA . THR A 1 394 ? -11.594 0.708 18.333 1.00 93.19 394 THR A CA 1
ATOM 3117 C C . THR A 1 394 ? -11.142 -0.675 17.884 1.00 93.19 394 THR A C 1
ATOM 3119 O O . THR A 1 394 ? -9.945 -0.929 17.863 1.00 93.19 394 THR A O 1
ATOM 3122 N N . SER A 1 395 ? -12.079 -1.564 17.537 1.00 91.62 395 SER A N 1
ATOM 3123 C CA . SER A 1 395 ? -11.772 -2.944 17.178 1.00 91.62 395 SER A CA 1
ATOM 3124 C C . SER A 1 395 ? -12.801 -3.560 16.239 1.00 91.62 395 SER A C 1
ATOM 3126 O O . SER A 1 395 ? -14.009 -3.370 16.407 1.00 91.62 395 SER A O 1
ATOM 3128 N N . ILE A 1 396 ? -12.314 -4.370 15.300 1.00 90.56 396 ILE A N 1
ATOM 3129 C CA . ILE A 1 396 ? -13.123 -5.181 14.389 1.00 90.56 396 ILE A CA 1
ATOM 3130 C C . ILE A 1 396 ? -13.964 -6.245 15.103 1.00 90.56 396 ILE A C 1
ATOM 3132 O O . ILE A 1 396 ? -14.962 -6.708 14.550 1.00 90.56 396 ILE A O 1
ATOM 3136 N N . SER A 1 397 ? -13.609 -6.621 16.335 1.00 89.69 397 SER A N 1
ATOM 3137 C CA . SER A 1 397 ? -14.401 -7.545 17.154 1.00 89.69 397 SER A CA 1
ATOM 3138 C C . SER A 1 397 ? -15.807 -7.003 17.415 1.00 89.69 397 SER A C 1
ATOM 3140 O O . SER A 1 397 ? -16.751 -7.780 17.546 1.00 89.69 397 SER A O 1
ATOM 3142 N N . GLU A 1 398 ? -15.977 -5.676 17.434 1.00 90.25 398 GLU A N 1
ATOM 3143 C CA . GLU A 1 398 ? -17.297 -5.046 17.506 1.00 90.25 398 GLU A CA 1
ATOM 3144 C C . GLU A 1 398 ? -18.139 -5.348 16.264 1.00 90.25 398 GLU A C 1
ATOM 3146 O O . GLU A 1 398 ? -19.313 -5.693 16.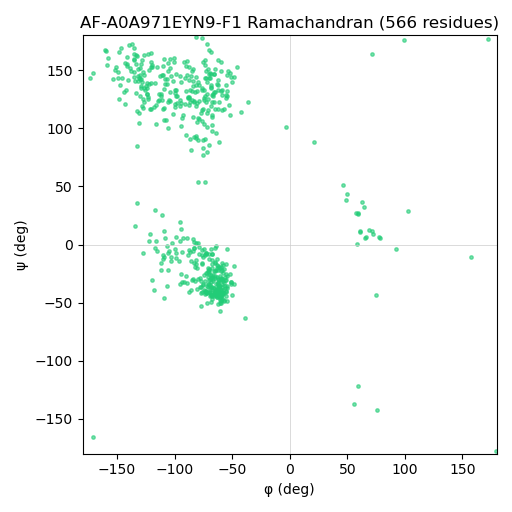387 1.00 90.25 398 GLU A O 1
ATOM 3151 N N . ILE A 1 399 ? -17.524 -5.272 15.080 1.00 89.75 399 ILE A N 1
ATOM 3152 C CA . ILE A 1 399 ? -18.178 -5.570 13.801 1.00 89.75 399 ILE A CA 1
ATOM 3153 C C . ILE A 1 399 ? -18.623 -7.034 13.803 1.00 89.75 399 ILE A C 1
ATOM 3155 O O . ILE A 1 399 ? -19.807 -7.307 13.633 1.00 89.75 399 ILE A O 1
ATOM 3159 N N . LYS A 1 400 ? -17.712 -7.963 14.130 1.00 87.75 400 LYS A N 1
ATOM 3160 C CA . LYS A 1 400 ? -18.001 -9.409 14.218 1.00 87.75 400 LYS A CA 1
ATOM 3161 C C . LYS A 1 400 ? -19.072 -9.751 15.253 1.00 87.75 400 LYS A C 1
ATOM 3163 O O . LYS A 1 400 ? -19.884 -10.646 15.040 1.00 87.75 400 LYS A O 1
ATOM 3168 N N . ARG A 1 401 ? -19.110 -9.034 16.381 1.00 86.94 401 ARG A N 1
ATOM 3169 C CA . ARG A 1 401 ? -20.155 -9.201 17.403 1.00 86.94 401 ARG A CA 1
ATOM 3170 C C . ARG A 1 401 ? -21.529 -8.803 16.873 1.00 86.94 401 ARG A C 1
ATOM 3172 O O . ARG A 1 401 ? -22.519 -9.452 17.197 1.00 86.94 401 ARG A O 1
ATOM 3179 N N . MET A 1 402 ? -21.591 -7.715 16.112 1.00 84.88 402 MET A N 1
ATOM 3180 C CA . MET A 1 402 ? -22.836 -7.210 15.535 1.00 84.88 402 MET A CA 1
ATOM 3181 C C . MET A 1 402 ? -23.270 -7.999 14.298 1.00 84.88 402 MET A C 1
ATOM 3183 O O . MET A 1 402 ? -24.466 -8.088 14.031 1.00 84.88 402 MET A O 1
ATOM 3187 N N . LYS A 1 403 ? -22.307 -8.568 13.569 1.00 85.56 403 LYS A N 1
ATOM 3188 C CA . LYS A 1 403 ? -22.481 -9.269 12.294 1.00 85.56 403 LYS A CA 1
ATOM 3189 C C . LYS A 1 403 ? -21.734 -10.585 12.356 1.00 85.56 403 LYS A C 1
ATOM 3191 O O . LYS A 1 403 ? -20.581 -10.696 11.957 1.00 85.56 403 LYS A O 1
ATOM 3196 N N . SER A 1 404 ? -22.399 -11.591 12.913 1.00 78.06 404 SER A N 1
ATOM 3197 C CA . SER A 1 404 ? -21.781 -12.890 13.195 1.00 78.06 404 SER A CA 1
ATOM 3198 C C . SER A 1 404 ? -21.280 -13.630 11.950 1.00 78.06 404 SER A C 1
ATOM 3200 O O . SER A 1 404 ? -20.502 -14.567 12.088 1.00 78.06 404 SER A O 1
ATOM 3202 N N . ASP A 1 405 ? -21.752 -13.253 10.760 1.00 82.69 405 ASP A N 1
ATOM 3203 C CA . ASP A 1 405 ? -21.359 -13.809 9.465 1.00 82.69 405 ASP A CA 1
ATOM 3204 C C . ASP A 1 405 ? -20.323 -12.952 8.720 1.00 82.69 405 ASP A C 1
ATOM 3206 O O . ASP A 1 405 ? -20.038 -13.247 7.561 1.00 82.69 405 ASP A O 1
ATOM 3210 N N . CYS A 1 406 ? -19.783 -11.891 9.335 1.00 85.94 406 CYS A N 1
ATOM 3211 C CA . CYS A 1 406 ? -18.906 -10.984 8.609 1.00 85.94 406 CYS A CA 1
ATOM 3212 C C . CYS A 1 406 ? -17.463 -11.489 8.491 1.00 85.94 406 CYS A C 1
ATOM 3214 O O . CYS A 1 406 ? -16.847 -11.904 9.479 1.00 85.94 406 CYS A O 1
ATOM 3216 N N . GLU A 1 407 ? -16.889 -11.339 7.300 1.00 88.56 407 GLU A N 1
ATOM 3217 C CA . GLU A 1 407 ? -15.450 -11.461 7.062 1.00 88.56 407 GLU A CA 1
ATOM 3218 C C . GLU A 1 407 ? -14.872 -10.067 6.827 1.00 88.56 407 GLU A C 1
ATOM 3220 O O . GLU A 1 407 ? -15.527 -9.201 6.249 1.00 88.56 407 GLU A O 1
ATOM 3225 N N . ILE A 1 408 ? -13.662 -9.819 7.325 1.00 88.44 408 ILE A N 1
ATOM 3226 C CA . ILE A 1 408 ? -13.047 -8.488 7.315 1.00 88.44 408 ILE A CA 1
ATOM 3227 C C . ILE A 1 408 ? -11.719 -8.581 6.589 1.00 88.44 408 ILE A C 1
ATOM 3229 O O . ILE A 1 408 ? -10.862 -9.378 6.966 1.00 88.44 408 ILE A O 1
ATOM 3233 N N . THR A 1 409 ? -11.542 -7.719 5.597 1.00 89.25 409 THR A N 1
ATOM 3234 C CA . THR A 1 409 ? -10.347 -7.653 4.763 1.00 89.25 409 THR A CA 1
ATOM 3235 C C . THR A 1 409 ? -9.690 -6.294 4.944 1.00 89.25 409 THR A C 1
ATOM 3237 O O . THR A 1 409 ? -10.279 -5.255 4.645 1.00 89.25 409 THR A O 1
ATOM 3240 N N . PHE A 1 410 ? -8.453 -6.297 5.441 1.00 87.75 410 PHE A N 1
ATOM 3241 C CA . PHE A 1 410 ? -7.626 -5.094 5.510 1.00 87.75 410 PHE A CA 1
ATOM 3242 C C . PHE A 1 410 ? -6.895 -4.855 4.190 1.00 87.75 410 PHE A C 1
ATOM 3244 O O . PHE A 1 410 ? -6.495 -5.797 3.498 1.00 87.75 410 PHE A O 1
ATOM 3251 N N . TYR A 1 411 ? -6.665 -3.578 3.897 1.00 86.25 411 TYR A N 1
ATOM 3252 C CA . TYR A 1 411 ? -5.720 -3.149 2.879 1.00 86.25 411 TYR A CA 1
ATOM 3253 C C . TYR A 1 411 ? -4.312 -3.046 3.472 1.00 86.25 411 TYR A C 1
ATOM 3255 O O . TYR A 1 411 ? -4.135 -2.638 4.620 1.00 86.25 411 TYR A O 1
ATOM 3263 N N . GLY A 1 412 ? -3.302 -3.374 2.677 1.00 83.69 412 GLY A N 1
ATOM 3264 C CA . GLY A 1 412 ? -1.903 -3.207 3.031 1.00 83.69 412 GLY A CA 1
ATOM 3265 C C . GLY A 1 412 ? -1.512 -3.901 4.341 1.00 83.69 412 GLY A C 1
ATOM 3266 O O . GLY A 1 412 ? -1.923 -5.018 4.669 1.00 83.69 412 GLY A O 1
ATOM 3267 N N . ASP A 1 413 ? -0.719 -3.171 5.116 1.00 80.44 413 ASP A N 1
ATOM 3268 C CA . ASP A 1 413 ? -0.187 -3.562 6.416 1.00 80.44 413 ASP A CA 1
ATOM 3269 C C . ASP A 1 413 ? -1.052 -3.069 7.592 1.00 80.44 413 ASP A C 1
ATOM 3271 O O . ASP A 1 413 ? -0.592 -3.077 8.735 1.00 80.44 413 ASP A O 1
ATOM 3275 N N . TYR A 1 414 ? -2.283 -2.602 7.347 1.00 86.38 414 TYR A N 1
ATOM 3276 C CA . TYR A 1 414 ? -3.180 -2.164 8.417 1.00 86.38 414 TYR A CA 1
ATOM 3277 C C . TYR A 1 414 ? -3.661 -3.346 9.274 1.00 86.38 414 TYR A C 1
ATOM 3279 O O . TYR A 1 414 ? -3.841 -4.475 8.810 1.00 86.38 414 TYR A O 1
ATOM 3287 N N . THR A 1 415 ? -3.873 -3.085 10.560 1.00 85.56 415 THR A N 1
ATOM 3288 C CA . THR A 1 415 ? -4.255 -4.081 11.567 1.00 85.56 415 THR A CA 1
ATOM 3289 C C . THR A 1 415 ? -5.344 -3.544 12.490 1.00 85.56 415 THR A C 1
ATOM 3291 O O . THR A 1 415 ? -5.668 -2.357 12.488 1.00 85.56 415 THR A O 1
ATOM 3294 N N . ASN A 1 416 ? -5.879 -4.407 13.357 1.00 86.06 416 ASN A N 1
ATOM 3295 C CA . ASN A 1 416 ? -6.855 -3.997 14.365 1.00 86.06 416 ASN A CA 1
ATOM 3296 C C . ASN A 1 416 ? -6.328 -2.882 15.295 1.00 86.06 416 ASN A C 1
ATOM 3298 O O . ASN A 1 416 ? -7.082 -1.998 15.688 1.00 86.06 416 ASN A O 1
ATOM 3302 N N . LYS A 1 417 ? -5.020 -2.863 15.595 1.00 87.38 417 LYS A N 1
ATOM 3303 C CA . LYS A 1 417 ? -4.399 -1.827 16.444 1.00 87.38 417 LYS A CA 1
ATOM 3304 C C . LYS A 1 417 ? -4.506 -0.428 15.846 1.00 87.38 417 LYS A C 1
ATOM 3306 O O . LYS A 1 417 ? -4.656 0.545 16.586 1.00 87.38 417 LYS A O 1
ATOM 3311 N N . ASP A 1 418 ? -4.485 -0.334 14.518 1.00 90.31 418 ASP A N 1
ATOM 3312 C CA . ASP A 1 418 ? -4.611 0.936 13.804 1.00 90.31 418 ASP A CA 1
ATOM 3313 C C . ASP A 1 418 ? -6.000 1.569 14.009 1.00 90.31 418 ASP A C 1
ATOM 3315 O O . ASP A 1 418 ? -6.144 2.790 13.915 1.00 90.31 418 ASP A O 1
ATOM 3319 N N . LEU A 1 419 ? -7.020 0.772 14.363 1.00 91.75 419 LEU A N 1
ATOM 3320 C CA . LEU A 1 419 ? -8.345 1.286 14.722 1.00 91.75 419 LEU A CA 1
ATOM 3321 C C . LEU A 1 419 ? -8.386 1.937 16.114 1.00 91.75 419 LEU A C 1
ATOM 3323 O O . LEU A 1 419 ? -9.216 2.819 16.350 1.00 91.75 419 LEU A O 1
ATOM 3327 N N . VAL A 1 420 ? -7.491 1.533 17.021 1.00 91.62 420 VAL A N 1
ATOM 3328 C CA . VAL A 1 420 ? -7.361 2.109 18.367 1.00 91.62 420 VAL A CA 1
ATOM 3329 C C . VAL A 1 420 ? -6.643 3.456 18.290 1.00 91.62 420 VAL A C 1
ATOM 3331 O O . VAL A 1 420 ? -7.157 4.468 18.773 1.00 91.62 420 VAL A O 1
ATOM 3334 N N . VAL A 1 421 ? -5.467 3.468 17.653 1.00 89.44 421 VAL A N 1
ATOM 3335 C CA . VAL A 1 421 ? -4.612 4.652 17.502 1.00 89.44 421 VAL A CA 1
ATOM 3336 C C . VAL A 1 421 ? -4.192 4.789 16.036 1.00 89.44 421 VAL A C 1
ATOM 3338 O O . VAL A 1 421 ? -3.312 4.059 15.579 1.00 89.44 421 VAL A O 1
ATOM 3341 N N . PRO A 1 422 ? -4.787 5.738 15.289 1.00 89.25 422 PRO A N 1
ATOM 3342 C CA . PRO A 1 422 ? -4.429 5.959 13.896 1.00 89.25 422 PRO A CA 1
ATOM 3343 C C . PRO A 1 422 ? -2.968 6.387 13.710 1.00 89.25 422 PRO A C 1
ATOM 3345 O O . PRO A 1 422 ? -2.449 7.205 14.475 1.00 89.25 422 PRO A O 1
ATOM 3348 N N . ARG A 1 423 ? -2.306 5.900 12.652 1.00 87.69 423 ARG A N 1
ATOM 3349 C CA . ARG A 1 423 ? -0.888 6.190 12.395 1.00 87.69 423 ARG A CA 1
ATOM 3350 C C . ARG A 1 423 ? -0.695 7.668 12.086 1.00 87.69 423 ARG A C 1
ATOM 3352 O O . ARG A 1 423 ? -1.327 8.234 11.193 1.00 87.69 423 ARG A O 1
ATOM 3359 N N . GLN A 1 424 ? 0.277 8.290 12.748 1.00 84.25 424 GLN A N 1
ATOM 3360 C CA . GLN A 1 424 ? 0.558 9.718 12.574 1.00 84.25 424 GLN A CA 1
ATOM 3361 C C . GLN A 1 424 ? 0.880 10.097 11.115 1.00 84.25 424 GLN A C 1
ATOM 3363 O O . GLN A 1 424 ? 0.550 11.203 10.686 1.00 84.25 424 GLN A O 1
ATOM 3368 N N . LYS A 1 425 ? 1.491 9.181 10.342 1.00 80.81 425 LYS A N 1
ATOM 3369 C CA . LYS A 1 425 ? 1.829 9.394 8.922 1.00 80.81 425 LYS A CA 1
ATOM 3370 C C . LYS A 1 425 ? 0.599 9.619 8.033 1.00 80.81 425 LYS A C 1
ATOM 3372 O O . LYS A 1 425 ? 0.708 10.368 7.059 1.00 80.81 425 LYS A O 1
ATOM 3377 N N . ASP A 1 426 ? -0.543 9.043 8.407 1.00 82.00 426 ASP A N 1
ATOM 3378 C CA . ASP A 1 426 ? -1.800 9.122 7.656 1.00 82.00 426 ASP A CA 1
ATOM 3379 C C . ASP A 1 426 ? -2.700 10.265 8.144 1.00 82.00 426 ASP A C 1
ATOM 3381 O O . ASP A 1 426 ? -3.486 10.814 7.375 1.00 82.00 426 ASP A O 1
ATOM 3385 N N . CYS A 1 427 ? -2.551 10.687 9.403 1.00 79.19 427 CYS A N 1
ATOM 3386 C CA . CYS A 1 427 ? -3.296 11.790 10.020 1.00 79.19 427 CYS A CA 1
ATOM 3387 C C . CYS A 1 427 ? -2.840 13.184 9.533 1.00 79.19 427 CYS A C 1
ATOM 3389 O O . CYS A 1 427 ? -2.505 14.067 10.330 1.00 79.19 427 CYS A O 1
ATOM 3391 N N . LYS A 1 428 ? -2.822 13.403 8.214 1.00 74.44 428 LYS A N 1
ATOM 3392 C CA . LYS A 1 428 ? -2.459 14.670 7.559 1.00 74.44 428 LYS A CA 1
ATOM 3393 C C . LYS A 1 428 ? -3.704 15.467 7.161 1.00 74.44 428 LYS A C 1
ATOM 3395 O O . LYS A 1 428 ? -4.747 14.920 6.813 1.00 74.44 428 LYS A O 1
ATOM 3400 N N . GLY A 1 429 ? -3.600 16.797 7.208 1.00 74.94 429 GLY A N 1
ATOM 3401 C CA . GLY A 1 429 ? -4.705 17.691 6.854 1.00 74.94 429 GLY A CA 1
ATOM 3402 C C . GLY A 1 429 ? -5.943 17.468 7.733 1.00 74.94 429 GLY A C 1
ATOM 3403 O O . GLY A 1 429 ? -5.886 17.606 8.961 1.00 74.94 429 GLY A O 1
ATOM 3404 N N . PHE A 1 430 ? -7.068 17.138 7.099 1.00 75.19 430 PHE A N 1
ATOM 3405 C CA . PHE A 1 430 ? -8.344 16.876 7.769 1.00 75.19 430 PHE A CA 1
ATOM 3406 C C . PHE A 1 430 ? -8.514 15.408 8.197 1.00 75.19 430 PHE A C 1
ATOM 3408 O O . PHE A 1 430 ? -9.434 15.133 8.961 1.00 75.19 430 PHE A O 1
ATOM 3415 N N . ILE A 1 431 ? -7.636 14.481 7.790 1.00 83.06 431 ILE A N 1
ATOM 3416 C CA . ILE A 1 431 ? -7.693 13.080 8.232 1.00 83.06 431 ILE A CA 1
ATOM 3417 C C . ILE A 1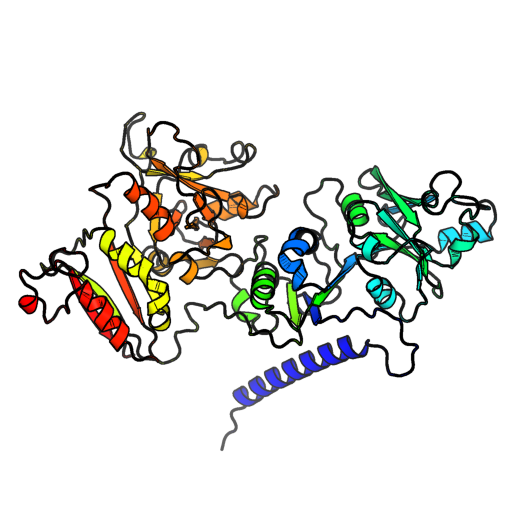 431 ? -7.375 13.000 9.727 1.00 83.06 431 ILE A C 1
ATOM 3419 O O . ILE A 1 431 ? -6.396 13.586 10.208 1.00 83.06 431 ILE A O 1
ATOM 3423 N N . LYS A 1 432 ? -8.254 12.323 10.469 1.00 85.31 432 LYS A N 1
ATOM 3424 C CA . LYS A 1 432 ? -8.162 12.095 11.920 1.00 85.31 432 LYS A CA 1
ATOM 3425 C C . LYS A 1 432 ? -8.296 10.626 12.299 1.00 85.31 432 LYS A C 1
ATOM 3427 O O . LYS A 1 432 ? -8.112 10.294 13.465 1.00 85.31 432 LYS A O 1
ATOM 3432 N N . GLY A 1 433 ? -8.625 9.759 11.349 1.00 90.19 433 GLY A N 1
ATOM 3433 C CA . GLY A 1 433 ? -8.869 8.360 11.634 1.00 90.19 433 GLY A CA 1
ATOM 3434 C C . GLY A 1 433 ? -9.004 7.506 10.389 1.00 90.19 433 GLY A C 1
ATOM 3435 O O . GLY A 1 433 ? -8.686 7.941 9.280 1.00 90.19 433 GLY A O 1
ATOM 3436 N N . TYR A 1 434 ? -9.518 6.302 10.603 1.00 92.19 434 TYR A N 1
ATOM 3437 C CA . TYR A 1 434 ? -9.728 5.313 9.558 1.00 92.19 434 TYR A CA 1
ATOM 3438 C C . TYR A 1 434 ? -11.181 4.858 9.479 1.00 92.19 434 TYR A C 1
ATOM 3440 O O . TYR A 1 434 ? -11.957 5.093 10.408 1.00 92.19 434 TYR A O 1
ATOM 3448 N N . ALA A 1 435 ? -11.530 4.216 8.369 1.00 90.94 435 ALA A N 1
ATOM 3449 C CA . ALA A 1 435 ? -12.830 3.612 8.136 1.00 90.94 435 ALA A CA 1
ATOM 3450 C C . ALA A 1 435 ? -12.702 2.167 7.630 1.00 90.94 435 ALA A C 1
ATOM 3452 O O . ALA A 1 435 ? -11.814 1.867 6.828 1.00 90.94 435 ALA A O 1
ATOM 3453 N N . ILE A 1 436 ? -13.629 1.311 8.068 1.00 90.62 436 ILE A N 1
ATOM 3454 C CA . ILE A 1 436 ? -13.932 0.009 7.468 1.00 90.62 436 ILE A CA 1
ATOM 3455 C C . ILE A 1 436 ? -15.325 0.108 6.840 1.00 90.62 436 ILE A C 1
ATOM 3457 O O . ILE A 1 436 ? -16.293 0.489 7.508 1.00 90.62 436 ILE A O 1
ATOM 3461 N N . ILE A 1 437 ? -15.413 -0.203 5.549 1.00 86.81 437 ILE A N 1
ATOM 3462 C CA . ILE A 1 437 ? -16.629 -0.021 4.746 1.00 86.81 437 ILE A CA 1
ATOM 3463 C C . ILE A 1 437 ? -17.302 -1.352 4.377 1.00 86.81 437 ILE A C 1
ATOM 3465 O O . ILE A 1 437 ? -16.643 -2.386 4.385 1.00 86.81 437 ILE A O 1
ATOM 3469 N N . PRO A 1 438 ? -18.594 -1.360 4.019 1.00 84.81 438 PRO A N 1
ATOM 3470 C CA . PRO A 1 438 ? -19.233 -2.553 3.463 1.00 84.81 438 PRO A CA 1
ATOM 3471 C C . PRO A 1 438 ? -18.640 -2.925 2.091 1.00 84.81 438 PRO A C 1
ATOM 3473 O O . PRO A 1 438 ? -18.313 -2.036 1.301 1.00 84.81 438 PRO A O 1
ATOM 3476 N N . ALA A 1 439 ? -18.569 -4.220 1.767 1.00 82.31 439 ALA A N 1
ATOM 3477 C CA . ALA A 1 439 ? -18.030 -4.730 0.498 1.00 82.31 439 ALA A CA 1
ATOM 3478 C C . ALA A 1 439 ? -18.731 -4.142 -0.737 1.00 82.31 439 ALA A C 1
ATOM 3480 O O . ALA A 1 439 ? -18.089 -3.814 -1.728 1.00 82.31 439 ALA A O 1
ATOM 3481 N N . THR A 1 440 ? -20.042 -3.907 -0.653 1.00 75.94 440 THR A N 1
ATOM 3482 C CA . THR A 1 440 ? -20.823 -3.270 -1.727 1.00 75.94 440 THR A CA 1
ATOM 3483 C C . THR A 1 440 ? -20.321 -1.867 -2.075 1.00 75.94 440 THR A C 1
ATOM 3485 O O . THR A 1 440 ? -20.413 -1.438 -3.228 1.00 75.94 440 THR A O 1
ATOM 3488 N N . LEU A 1 441 ? -19.761 -1.145 -1.099 1.00 75.00 441 LEU A N 1
ATOM 3489 C CA . LEU A 1 441 ? -19.155 0.162 -1.320 1.00 75.00 441 LEU A CA 1
ATOM 3490 C C . LEU A 1 441 ? -17.735 0.051 -1.883 1.00 75.00 441 LEU A C 1
ATOM 3492 O O . LEU A 1 441 ? -17.368 0.842 -2.755 1.00 75.00 441 LEU A O 1
ATOM 3496 N N . ASP A 1 442 ? -16.962 -0.929 -1.416 1.00 77.44 442 ASP A N 1
ATOM 3497 C CA . ASP A 1 442 ? -15.645 -1.236 -1.978 1.00 77.44 442 ASP A CA 1
ATOM 3498 C C . ASP A 1 442 ? -15.765 -1.606 -3.468 1.00 77.44 442 ASP A C 1
ATOM 3500 O O . ASP A 1 442 ? -15.160 -0.952 -4.316 1.00 77.44 442 ASP A O 1
ATOM 3504 N N . GLU A 1 443 ? -16.658 -2.526 -3.833 1.00 72.94 443 GLU A N 1
ATOM 3505 C CA . GLU A 1 443 ? -16.926 -2.915 -5.226 1.00 72.94 443 GLU A CA 1
ATOM 3506 C C . GLU A 1 443 ? -17.363 -1.730 -6.106 1.00 72.94 443 GLU A C 1
ATOM 3508 O O . GLU A 1 443 ? -16.962 -1.604 -7.271 1.00 72.94 443 GLU A O 1
ATOM 3513 N N . ALA A 1 444 ? -18.188 -0.827 -5.565 1.00 65.62 444 ALA A N 1
ATOM 3514 C CA . ALA A 1 444 ? -18.598 0.383 -6.273 1.00 65.62 444 ALA A CA 1
ATOM 3515 C C . ALA A 1 444 ? -17.409 1.319 -6.551 1.00 65.62 444 ALA A C 1
ATOM 3517 O O . ALA A 1 444 ? -17.376 1.968 -7.600 1.00 65.62 444 ALA A O 1
ATOM 3518 N N . SER A 1 445 ? -16.423 1.364 -5.648 1.00 62.84 445 SER A N 1
ATOM 3519 C CA . SER A 1 445 ? -15.179 2.113 -5.850 1.00 62.84 445 SER A CA 1
ATOM 3520 C C . SER A 1 445 ? -14.269 1.474 -6.911 1.00 62.84 445 SER A C 1
ATOM 3522 O O . SER A 1 445 ? -13.652 2.191 -7.700 1.00 62.84 445 SER A O 1
ATOM 3524 N N . GLN A 1 446 ? -14.258 0.140 -7.009 1.00 59.78 446 GLN A N 1
ATOM 3525 C CA . GLN A 1 446 ? -13.416 -0.622 -7.940 1.00 59.78 446 GLN A CA 1
ATOM 3526 C C . GLN A 1 446 ? -13.869 -0.525 -9.407 1.00 59.78 446 GLN A C 1
ATOM 3528 O O . GLN A 1 446 ? -13.046 -0.385 -10.314 1.00 59.78 446 GLN A O 1
ATOM 3533 N N . ASN A 1 447 ? -15.180 -0.567 -9.668 1.00 53.78 447 ASN A N 1
ATOM 3534 C CA . ASN A 1 447 ? -15.745 -0.722 -11.019 1.00 53.78 447 ASN A CA 1
ATOM 3535 C C . ASN A 1 447 ? -15.482 0.441 -12.002 1.00 53.78 447 ASN A C 1
ATOM 3537 O O . ASN A 1 447 ? -15.888 0.363 -13.163 1.00 53.78 447 ASN A O 1
ATOM 3541 N N . LYS A 1 448 ? -14.829 1.531 -11.582 1.00 50.72 448 LYS A N 1
ATOM 3542 C CA . LYS A 1 448 ? -14.658 2.733 -12.412 1.00 50.72 448 LYS A CA 1
ATOM 3543 C C . LYS A 1 448 ? -13.284 2.954 -13.015 1.00 50.72 448 LYS A C 1
ATOM 3545 O O . LYS A 1 448 ? -13.146 3.903 -13.781 1.00 50.72 448 LYS A O 1
ATOM 3550 N N . GLY A 1 449 ? -12.282 2.138 -12.698 1.00 43.91 449 GLY A N 1
ATOM 3551 C CA . GLY A 1 449 ? -10.956 2.235 -13.317 1.00 43.91 449 GLY A CA 1
ATOM 3552 C C . GLY A 1 449 ? -10.239 3.588 -13.162 1.00 43.91 449 GLY A C 1
ATOM 3553 O O . GLY A 1 449 ? -9.121 3.716 -13.644 1.00 43.91 449 GLY A O 1
ATOM 3554 N N . ASN A 1 450 ? -10.823 4.588 -12.493 1.00 43.44 450 ASN A N 1
ATOM 3555 C CA . ASN A 1 450 ? -10.263 5.924 -12.337 1.00 43.44 450 ASN A CA 1
ATOM 3556 C C . ASN A 1 450 ? -9.399 5.980 -11.079 1.00 43.44 450 ASN A C 1
ATOM 3558 O O . ASN A 1 450 ? -9.893 6.194 -9.976 1.00 43.44 450 ASN A O 1
ATOM 3562 N N . LEU A 1 451 ? -8.102 5.764 -11.306 1.00 39.72 451 LEU A N 1
ATOM 3563 C CA . LEU A 1 451 ? -6.993 6.558 -10.774 1.00 39.72 451 LEU A CA 1
ATOM 3564 C C . LEU A 1 451 ? -7.315 7.386 -9.522 1.00 39.72 451 LEU A C 1
ATOM 3566 O O . LEU A 1 451 ? -7.630 8.570 -9.603 1.00 39.72 451 LEU A O 1
ATOM 3570 N N . ALA A 1 452 ? -7.139 6.764 -8.366 1.00 37.72 452 ALA A N 1
ATOM 3571 C CA . ALA A 1 452 ? -6.285 7.279 -7.306 1.00 37.72 452 ALA A CA 1
ATOM 3572 C C . ALA A 1 452 ? -6.154 6.207 -6.229 1.00 37.72 452 ALA A C 1
ATOM 3574 O O . ALA A 1 452 ? -7.094 5.448 -5.995 1.00 37.72 452 ALA A O 1
ATOM 3575 N N . SER A 1 453 ? -5.002 6.156 -5.567 1.00 42.84 453 SER A N 1
ATOM 3576 C CA . SER A 1 453 ? -4.846 5.406 -4.327 1.00 42.84 453 SER A CA 1
ATOM 3577 C C . SER A 1 453 ? -6.026 5.686 -3.383 1.00 42.84 453 SER A C 1
ATOM 3579 O O . SER A 1 453 ? -6.616 6.772 -3.398 1.00 42.84 453 SER A O 1
ATOM 3581 N N . PHE A 1 454 ? -6.355 4.735 -2.507 1.00 48.22 454 PHE A N 1
ATOM 3582 C CA . PHE A 1 454 ? -7.326 4.953 -1.425 1.00 48.22 454 PHE A CA 1
ATOM 3583 C C . PHE A 1 454 ? -7.006 6.161 -0.523 1.00 48.22 454 PHE A C 1
ATOM 3585 O O . PHE A 1 454 ? -7.826 6.528 0.314 1.00 48.22 454 PHE A O 1
ATOM 3592 N N . ASP A 1 455 ? -5.873 6.841 -0.723 1.00 47.44 455 ASP A N 1
ATOM 3593 C CA . ASP A 1 455 ? -5.619 8.168 -0.162 1.00 47.44 455 ASP A CA 1
ATOM 3594 C C . ASP A 1 455 ? -6.687 9.213 -0.564 1.00 47.44 455 ASP A C 1
ATOM 3596 O O . ASP A 1 455 ? -6.865 10.203 0.152 1.00 47.44 455 ASP A O 1
ATOM 3600 N N . ASN A 1 456 ? -7.446 8.990 -1.648 1.00 49.09 456 ASN A N 1
ATOM 3601 C CA . ASN A 1 456 ? -8.475 9.921 -2.131 1.00 49.09 456 ASN A CA 1
ATOM 3602 C C . ASN A 1 456 ? -9.912 9.614 -1.669 1.00 49.09 456 ASN A C 1
ATOM 3604 O O . ASN A 1 456 ? -10.768 10.499 -1.765 1.00 49.09 456 ASN A O 1
ATOM 3608 N N . TYR A 1 457 ? -10.195 8.423 -1.130 1.00 60.75 457 TYR A N 1
ATOM 3609 C CA . TYR A 1 457 ? -11.517 8.104 -0.579 1.00 60.75 457 TYR A CA 1
ATOM 3610 C C . TYR A 1 457 ? -11.524 8.363 0.919 1.00 60.75 457 TYR A C 1
ATOM 3612 O O . TYR A 1 457 ? -11.016 7.577 1.717 1.00 60.75 457 TYR A O 1
ATOM 3620 N N . ASN A 1 458 ? -12.119 9.491 1.295 1.00 69.38 458 ASN A N 1
ATOM 3621 C CA . ASN A 1 458 ? -12.213 9.898 2.683 1.00 69.38 458 ASN A CA 1
ATOM 3622 C C . ASN A 1 458 ? -13.664 10.159 3.055 1.00 69.38 458 ASN A C 1
ATOM 3624 O O . ASN A 1 458 ? -14.406 10.824 2.328 1.00 69.38 458 ASN A O 1
ATOM 3628 N N . PHE A 1 459 ? -14.061 9.671 4.221 1.00 73.62 459 PHE A N 1
ATOM 3629 C CA . PHE A 1 459 ? -15.332 10.049 4.819 1.00 73.62 459 PHE A CA 1
ATOM 3630 C C . PHE A 1 459 ? -15.152 11.252 5.720 1.00 73.62 459 PHE A C 1
ATOM 3632 O O . PHE A 1 459 ? -14.162 11.334 6.431 1.00 73.62 459 PHE A O 1
ATOM 3639 N N . TYR A 1 460 ? -16.128 12.148 5.747 1.00 74.12 460 TYR A N 1
ATOM 3640 C CA . TYR A 1 460 ? -16.141 13.315 6.616 1.00 74.12 460 TYR A CA 1
ATOM 3641 C C . TYR A 1 460 ? -17.398 13.256 7.445 1.00 74.12 460 TYR A C 1
ATOM 3643 O O . TYR A 1 460 ? -18.511 13.194 6.916 1.00 74.12 460 TYR A O 1
ATOM 3651 N N . LEU A 1 461 ? -17.210 13.324 8.752 1.00 73.06 461 LEU A N 1
ATOM 3652 C CA . LEU A 1 461 ? -18.324 13.442 9.668 1.00 73.06 461 LEU A CA 1
ATOM 3653 C C . LEU A 1 461 ? -18.772 14.904 9.723 1.00 73.06 461 LEU A C 1
ATOM 3655 O O . LEU A 1 461 ? -17.977 15.785 10.056 1.00 73.06 461 LEU A O 1
ATOM 3659 N N . LYS A 1 462 ? -20.040 15.172 9.405 1.00 71.50 462 LYS A N 1
ATOM 3660 C CA . LYS A 1 462 ? -20.619 16.520 9.434 1.00 71.50 462 LYS A CA 1
ATOM 3661 C C . LYS A 1 462 ? -21.944 16.513 10.181 1.00 71.50 462 LYS A C 1
ATOM 3663 O O . LYS A 1 462 ? -22.748 15.606 10.022 1.00 71.50 462 LYS A O 1
ATOM 3668 N N . GLU A 1 463 ? -22.204 17.549 10.966 1.00 68.00 463 GLU A N 1
ATOM 3669 C CA . GLU A 1 463 ? -23.529 17.753 11.548 1.00 68.00 463 GLU A CA 1
ATOM 3670 C C . GLU A 1 463 ? -24.536 18.194 10.471 1.00 68.00 463 GLU A C 1
ATOM 3672 O O . GLU A 1 463 ? -24.291 19.135 9.700 1.00 68.00 463 GLU A O 1
ATOM 3677 N N . LYS A 1 464 ? -25.688 17.519 10.412 1.00 62.50 464 LYS A N 1
ATOM 3678 C CA . LYS A 1 464 ? -26.782 17.854 9.499 1.00 62.50 464 LYS A CA 1
ATOM 3679 C C . LYS A 1 464 ? -27.261 19.280 9.772 1.00 62.50 464 LYS A C 1
ATOM 3681 O O . LYS A 1 464 ? -27.522 19.654 10.909 1.00 62.50 464 LYS A O 1
ATOM 3686 N N . ASN A 1 465 ? -27.408 20.079 8.714 1.00 57.94 465 ASN A N 1
ATOM 3687 C CA . ASN A 1 465 ? -27.813 21.495 8.763 1.00 57.94 465 ASN A CA 1
ATOM 3688 C C . ASN A 1 465 ? -26.832 22.467 9.439 1.00 57.94 465 ASN A C 1
ATOM 3690 O O . ASN A 1 465 ? -27.136 23.661 9.516 1.00 57.94 465 ASN A O 1
ATOM 3694 N N . ALA A 1 466 ? -25.637 22.025 9.843 1.00 57.50 466 ALA A N 1
ATOM 3695 C CA . ALA A 1 466 ? -24.572 22.965 10.162 1.00 57.50 466 ALA A CA 1
ATOM 3696 C C . ALA A 1 466 ? -24.193 23.757 8.900 1.00 57.50 466 ALA A C 1
ATOM 3698 O O . ALA A 1 466 ? -24.084 23.197 7.796 1.00 57.50 466 ALA A O 1
ATOM 3699 N N . ALA A 1 467 ? -23.982 25.070 9.064 1.00 52.72 467 ALA A N 1
ATOM 3700 C CA . ALA A 1 467 ? -23.403 25.904 8.014 1.00 52.72 467 ALA A CA 1
ATOM 3701 C C . ALA A 1 467 ? -22.143 25.208 7.468 1.00 52.72 467 ALA A C 1
ATOM 3703 O O . ALA A 1 467 ? -21.457 24.546 8.250 1.00 52.72 467 ALA A O 1
ATOM 3704 N N . PRO A 1 468 ? -21.831 25.300 6.159 1.00 49.28 468 PRO A N 1
ATOM 3705 C CA . PRO A 1 468 ? -20.597 24.745 5.615 1.00 49.28 468 PRO A CA 1
ATOM 3706 C C . PRO A 1 468 ? -19.409 25.444 6.281 1.00 49.28 468 PRO A C 1
ATOM 3708 O O . PRO A 1 468 ? -18.935 26.490 5.845 1.00 49.28 468 PRO A O 1
ATOM 3711 N N . LEU A 1 469 ? -18.980 24.895 7.410 1.00 47.34 469 LEU A N 1
ATOM 3712 C CA . LEU A 1 469 ? -17.765 25.270 8.092 1.00 47.34 469 LEU A CA 1
ATOM 3713 C C . LEU A 1 469 ? -16.599 24.762 7.244 1.00 47.34 469 LEU A C 1
ATOM 3715 O O . LEU A 1 469 ? -16.730 23.793 6.493 1.00 47.34 469 LEU A O 1
ATOM 3719 N N . SER A 1 470 ? -15.472 25.463 7.320 1.00 48.25 470 SER A N 1
ATOM 3720 C CA . SER A 1 470 ? -14.278 25.128 6.550 1.00 48.25 470 SER A CA 1
ATOM 3721 C C . SER A 1 470 ? -13.900 23.649 6.725 1.00 48.25 470 SER A C 1
ATOM 3723 O O . SER A 1 470 ? -14.021 23.098 7.819 1.00 48.25 470 SER A O 1
ATOM 3725 N N . TYR A 1 471 ? -13.386 23.020 5.660 1.00 46.78 471 TYR A N 1
ATOM 3726 C CA . TYR A 1 471 ? -12.898 21.627 5.641 1.00 46.78 471 TYR A CA 1
ATOM 3727 C C . TYR A 1 471 ? -11.951 21.265 6.807 1.00 46.78 471 TYR A C 1
ATOM 3729 O O . TYR A 1 471 ? -11.790 20.098 7.134 1.00 46.78 471 TYR A O 1
ATOM 3737 N N . ALA A 1 472 ? -11.367 22.258 7.485 1.00 45.97 472 ALA A N 1
ATOM 3738 C CA . ALA A 1 472 ? -10.553 22.098 8.687 1.00 45.97 472 ALA A CA 1
ATOM 3739 C C . ALA A 1 472 ? -11.328 21.640 9.947 1.00 45.97 472 ALA A C 1
ATOM 3741 O O . ALA A 1 472 ? -10.715 21.475 11.003 1.00 45.97 472 ALA A O 1
ATOM 3742 N N . ILE A 1 473 ? -12.660 21.505 9.892 1.00 54.06 473 ILE A N 1
ATOM 3743 C CA . ILE A 1 473 ? -13.505 21.275 11.078 1.00 54.06 473 ILE A CA 1
ATOM 3744 C C . ILE A 1 473 ? -14.155 19.880 11.109 1.00 54.06 473 ILE A C 1
ATOM 3746 O O . ILE A 1 473 ? -14.450 19.412 12.207 1.00 54.06 473 ILE A O 1
ATOM 3750 N N . ASN A 1 474 ? -14.297 19.192 9.971 1.00 67.62 474 ASN A N 1
ATOM 3751 C CA . ASN A 1 474 ? -14.883 17.849 9.908 1.00 67.62 474 ASN A CA 1
ATOM 3752 C C . ASN A 1 474 ? -13.774 16.784 9.936 1.00 67.62 474 ASN A C 1
ATOM 3754 O O . ASN A 1 474 ? -12.883 16.849 9.084 1.00 67.62 474 ASN A O 1
ATOM 3758 N N . PRO A 1 475 ? -13.790 15.821 10.877 1.00 74.12 475 PRO A N 1
ATOM 3759 C CA . PRO A 1 475 ? -12.792 14.763 10.897 1.00 74.12 475 PRO A CA 1
ATOM 3760 C C . PRO A 1 475 ? -12.963 13.870 9.666 1.00 74.12 475 PRO A C 1
ATOM 3762 O O . PRO A 1 475 ? -14.066 13.401 9.377 1.00 74.12 475 PRO A O 1
ATOM 3765 N N . GLY A 1 476 ? -11.860 13.687 8.942 1.00 81.12 476 GLY A N 1
ATOM 3766 C CA . GLY A 1 476 ? -11.741 12.784 7.808 1.00 81.12 476 GLY A CA 1
ATOM 3767 C C . GLY A 1 476 ? -11.313 11.379 8.224 1.00 81.12 476 GLY A C 1
ATOM 3768 O O . GLY A 1 476 ? -10.491 11.238 9.135 1.00 81.12 476 GLY A O 1
ATOM 3769 N N . PHE A 1 477 ? -11.801 10.362 7.522 1.00 86.25 477 PHE A N 1
ATOM 3770 C CA . PHE A 1 477 ? -11.456 8.961 7.750 1.00 86.25 477 PHE A CA 1
ATOM 3771 C C . PHE A 1 477 ? -10.989 8.311 6.454 1.00 86.25 477 PHE A C 1
ATOM 3773 O O . PHE A 1 477 ? -11.776 8.216 5.510 1.00 86.25 477 PHE A O 1
ATOM 3780 N N . LYS A 1 478 ? -9.730 7.864 6.436 1.00 86.88 478 LYS A N 1
ATOM 3781 C CA . LYS A 1 478 ? -9.144 7.106 5.324 1.00 86.88 478 LYS A CA 1
ATOM 3782 C C . LYS A 1 478 ? -9.649 5.666 5.365 1.00 86.88 478 LYS A C 1
ATOM 3784 O O . LYS A 1 478 ? -9.656 5.054 6.431 1.00 86.88 478 LYS A O 1
ATOM 3789 N N . VAL A 1 479 ? -10.062 5.112 4.232 1.00 86.69 479 VAL A N 1
ATOM 3790 C CA . VAL A 1 479 ? -10.492 3.707 4.172 1.00 86.69 479 VAL A CA 1
ATOM 3791 C C . VAL A 1 479 ? -9.273 2.786 4.269 1.00 86.69 479 VAL A C 1
ATOM 3793 O O . VAL A 1 479 ? -8.310 2.964 3.527 1.00 86.69 479 VAL A O 1
ATOM 3796 N N . ILE A 1 480 ? -9.310 1.818 5.190 1.00 87.88 480 ILE A N 1
ATOM 3797 C CA . ILE A 1 480 ? -8.209 0.857 5.415 1.00 87.88 480 ILE A CA 1
ATOM 3798 C C . ILE A 1 480 ? -8.634 -0.608 5.268 1.00 87.88 480 ILE A C 1
ATOM 3800 O O . ILE A 1 480 ? -7.838 -1.512 5.510 1.00 87.88 480 ILE A O 1
ATOM 3804 N N . GLY A 1 481 ? -9.890 -0.851 4.910 1.00 89.00 481 GLY A N 1
ATOM 3805 C CA . GLY A 1 481 ? -10.417 -2.186 4.687 1.00 89.00 481 GLY A CA 1
ATOM 3806 C C . GLY A 1 481 ? -11.921 -2.180 4.471 1.00 89.00 481 GLY A C 1
ATOM 3807 O O . GLY A 1 481 ? -12.586 -1.143 4.589 1.00 89.00 481 GLY A O 1
ATOM 3808 N N . TYR A 1 482 ? -12.455 -3.361 4.200 1.00 88.50 482 TYR A N 1
ATOM 3809 C CA . TYR A 1 482 ? -13.882 -3.591 4.051 1.00 88.50 482 TYR A CA 1
ATOM 3810 C C . TYR A 1 482 ? -14.324 -4.854 4.788 1.00 88.50 482 TYR A C 1
ATOM 3812 O O . TYR A 1 482 ? -13.501 -5.642 5.258 1.00 88.50 482 TYR A O 1
ATOM 3820 N N . TYR A 1 483 ? -15.635 -5.036 4.904 1.00 89.06 483 TYR A N 1
ATOM 3821 C CA . TYR A 1 483 ? -16.225 -6.265 5.411 1.00 89.06 483 TYR A CA 1
ATOM 3822 C C . TYR A 1 483 ? -17.327 -6.779 4.487 1.00 89.06 483 TYR A C 1
ATOM 3824 O O . TYR A 1 483 ? -18.095 -6.002 3.914 1.00 89.06 483 TYR A O 1
ATOM 3832 N N . THR A 1 484 ? -17.405 -8.097 4.343 1.00 87.00 484 THR A N 1
ATOM 3833 C CA . THR A 1 484 ? -18.503 -8.798 3.672 1.00 87.00 484 THR A CA 1
ATOM 3834 C C . THR A 1 484 ? -19.517 -9.241 4.717 1.00 87.00 484 THR A C 1
ATOM 3836 O O . THR A 1 484 ? -19.164 -9.569 5.845 1.00 87.00 484 THR A O 1
ATOM 3839 N N . THR A 1 485 ? -20.797 -9.217 4.370 1.00 81.31 485 THR A N 1
ATOM 3840 C CA . THR A 1 485 ? -21.897 -9.720 5.202 1.00 81.31 485 THR A CA 1
ATOM 3841 C C . THR A 1 485 ? -23.095 -9.987 4.294 1.00 81.31 485 THR A C 1
ATOM 3843 O O . THR A 1 485 ? -23.107 -9.569 3.133 1.00 81.31 485 THR A O 1
ATOM 3846 N N . THR A 1 486 ? -24.103 -10.695 4.794 1.00 75.38 486 THR A N 1
ATOM 3847 C CA . THR A 1 486 ? -25.369 -10.890 4.078 1.00 75.38 486 THR A CA 1
ATOM 3848 C C . THR A 1 486 ? -26.261 -9.639 4.029 1.00 75.38 486 THR A C 1
ATOM 3850 O O . THR A 1 486 ? -27.240 -9.632 3.279 1.00 75.38 486 THR A O 1
ATOM 3853 N N . ASP A 1 487 ? -25.919 -8.569 4.755 1.00 67.50 487 ASP A N 1
ATOM 3854 C CA . ASP A 1 487 ? -26.640 -7.291 4.738 1.00 67.50 487 ASP A CA 1
ATOM 3855 C C . ASP A 1 487 ? -26.278 -6.432 3.500 1.00 67.50 487 ASP A C 1
ATOM 3857 O O . ASP A 1 487 ? -25.120 -6.088 3.274 1.00 67.50 487 ASP A O 1
ATOM 3861 N N . GLU A 1 488 ? -27.274 -6.040 2.691 1.00 54.25 488 GLU A N 1
ATOM 3862 C CA . GLU A 1 488 ? -27.053 -5.331 1.408 1.00 54.25 488 GLU A CA 1
ATOM 3863 C C . GLU A 1 488 ? -26.550 -3.875 1.555 1.00 54.25 488 GLU A C 1
ATOM 3865 O O . GLU A 1 488 ? -25.901 -3.356 0.642 1.00 54.25 488 GLU A O 1
ATOM 3870 N N . TYR A 1 489 ? -26.828 -3.203 2.681 1.00 58.03 489 TYR A N 1
ATOM 3871 C CA . TYR A 1 489 ? -26.445 -1.805 2.939 1.00 58.03 489 TYR A CA 1
ATOM 3872 C C . TYR A 1 489 ? -26.191 -1.575 4.418 1.00 58.03 489 TYR A C 1
ATOM 3874 O O . TYR A 1 489 ? -27.065 -1.840 5.243 1.00 58.03 489 TYR A O 1
ATOM 3882 N N . ASP A 1 490 ? -25.010 -1.059 4.752 1.00 73.25 490 ASP A N 1
ATOM 3883 C CA . ASP A 1 490 ? -24.519 -1.247 6.105 1.00 73.25 490 ASP A CA 1
ATOM 3884 C C . ASP A 1 490 ? -23.657 -0.102 6.645 1.00 73.25 490 ASP A C 1
ATOM 3886 O O . ASP A 1 490 ? -23.242 0.820 5.940 1.00 73.25 490 ASP A O 1
ATOM 3890 N N . THR A 1 491 ? -23.472 -0.152 7.955 1.00 84.50 491 THR A N 1
ATOM 3891 C CA . THR A 1 491 ? -22.802 0.814 8.810 1.00 84.50 491 THR A CA 1
ATOM 3892 C C . THR A 1 491 ? -21.362 1.011 8.356 1.00 84.50 491 THR A C 1
ATOM 3894 O O . THR A 1 491 ? -20.597 0.056 8.229 1.00 84.50 491 THR A O 1
ATOM 3897 N N . VAL A 1 492 ? -20.953 2.263 8.160 1.00 87.81 492 VAL A N 1
ATOM 3898 C CA . VAL A 1 492 ? -19.527 2.574 8.025 1.00 87.81 492 VAL A CA 1
ATOM 3899 C C . VAL A 1 492 ? -18.917 2.652 9.419 1.00 87.81 492 VAL A C 1
ATOM 3901 O O . VAL A 1 492 ? -19.306 3.485 10.244 1.00 87.81 492 VAL A O 1
ATOM 3904 N N . TYR A 1 493 ? -17.948 1.790 9.694 1.00 90.88 493 TYR A N 1
ATOM 3905 C CA . TYR A 1 493 ? -17.250 1.790 10.970 1.00 90.88 493 TYR A CA 1
ATOM 3906 C C . TYR A 1 493 ? -16.061 2.735 10.893 1.00 90.88 493 TYR A C 1
ATOM 3908 O O . TYR A 1 493 ? -15.232 2.617 9.998 1.00 90.88 493 TYR A O 1
ATOM 3916 N N . ILE A 1 494 ? -15.975 3.682 11.821 1.00 91.69 494 ILE A N 1
ATOM 3917 C CA . ILE A 1 494 ? -14.918 4.696 11.873 1.00 91.69 494 ILE A CA 1
ATOM 3918 C C . ILE A 1 494 ? -14.136 4.586 13.178 1.00 91.69 494 ILE A C 1
ATOM 3920 O O . ILE A 1 494 ? -14.667 4.136 14.192 1.00 91.69 494 ILE A O 1
ATOM 3924 N N . THR A 1 495 ? -12.881 5.024 13.196 1.00 92.56 495 THR A N 1
ATOM 3925 C CA . THR A 1 495 ? -12.088 4.966 14.431 1.00 92.56 495 THR A CA 1
ATOM 3926 C C . THR A 1 495 ? -12.595 5.937 15.493 1.00 92.56 495 THR A C 1
ATOM 3928 O O . THR A 1 495 ? -12.886 7.110 15.223 1.00 92.56 495 THR A O 1
ATOM 3931 N N . TYR A 1 496 ? -12.653 5.465 16.740 1.00 90.31 496 TYR A N 1
ATOM 3932 C CA . TYR A 1 496 ? -13.064 6.268 17.892 1.00 90.31 496 TYR A CA 1
ATOM 3933 C C . TYR A 1 496 ? -12.202 7.521 18.061 1.00 90.31 496 TYR A C 1
ATOM 3935 O O . TYR A 1 496 ? -12.745 8.621 18.176 1.00 90.31 496 TYR A O 1
ATOM 3943 N N . ALA A 1 497 ? -10.873 7.374 18.011 1.00 86.06 497 ALA A N 1
ATOM 3944 C CA . ALA A 1 497 ? -9.936 8.478 18.213 1.00 86.06 497 ALA A CA 1
ATOM 3945 C C . ALA A 1 497 ? -10.199 9.660 17.258 1.00 86.06 497 ALA A C 1
ATOM 3947 O O . ALA A 1 497 ? -10.191 10.813 17.689 1.00 86.06 497 ALA A O 1
ATOM 3948 N N . GLY A 1 498 ? -10.503 9.378 15.984 1.00 79.88 498 GLY A N 1
ATOM 3949 C CA . GLY A 1 498 ? -10.826 10.405 14.992 1.00 79.88 498 GLY A CA 1
ATOM 3950 C C . GLY A 1 498 ? -12.232 10.985 15.149 1.00 79.88 498 GLY A C 1
ATOM 3951 O O . GLY A 1 498 ? -12.419 12.198 15.046 1.00 79.88 498 GLY A O 1
ATOM 3952 N N . SER A 1 499 ? -13.222 10.136 15.446 1.00 80.75 499 SER A N 1
ATOM 3953 C CA . SER A 1 499 ? -14.617 10.550 15.669 1.00 80.75 499 SER A CA 1
ATOM 3954 C C . SER A 1 499 ? -14.758 11.488 16.867 1.00 80.75 499 SER A C 1
ATOM 3956 O O . SER A 1 499 ? -15.507 12.466 16.822 1.00 80.75 499 SER A O 1
ATOM 3958 N N . ASN A 1 500 ? -13.981 11.244 17.923 1.00 78.06 500 ASN A N 1
ATOM 3959 C CA . ASN A 1 500 ? -14.072 11.969 19.182 1.00 78.06 500 ASN A CA 1
ATOM 3960 C C . ASN A 1 500 ? -13.585 13.437 19.101 1.00 78.06 500 ASN A C 1
ATOM 3962 O O . ASN A 1 500 ? -13.902 14.250 19.971 1.00 78.06 500 ASN A O 1
ATOM 3966 N N . GLU A 1 501 ? -12.902 13.847 18.023 1.00 72.62 501 GLU A N 1
ATOM 3967 C CA . GLU A 1 501 ? -12.530 15.255 17.791 1.00 72.62 501 GLU A CA 1
ATOM 3968 C C . GLU A 1 501 ? -13.739 16.214 17.813 1.00 72.62 501 GLU A C 1
ATOM 3970 O O . GLU A 1 501 ? -13.588 17.388 18.168 1.00 72.62 501 GLU A O 1
ATOM 3975 N N . LYS A 1 502 ? -14.953 15.726 17.511 1.00 69.38 502 LYS A N 1
ATOM 3976 C CA . LYS A 1 502 ? -16.188 16.530 17.560 1.00 69.38 502 LYS A CA 1
ATOM 3977 C C . LYS A 1 502 ? -16.517 17.056 18.965 1.00 69.38 502 LYS A C 1
ATOM 3979 O O . LYS A 1 502 ? -16.961 18.197 19.104 1.00 69.38 502 LYS A O 1
ATOM 3984 N N . TYR A 1 503 ? -16.208 16.296 20.018 1.00 64.56 503 TYR A N 1
ATOM 3985 C CA . TYR A 1 503 ? -16.545 16.664 21.400 1.00 64.56 503 TYR A CA 1
ATOM 3986 C C . TYR A 1 503 ? -15.650 17.758 21.990 1.00 64.56 503 TYR A C 1
ATOM 3988 O O . TYR A 1 503 ? -15.959 18.312 23.046 1.00 64.56 503 TYR A O 1
ATOM 3996 N N . LYS A 1 504 ? -14.550 18.118 21.315 1.00 63.31 504 LYS A N 1
ATOM 3997 C CA . LYS A 1 504 ? -13.693 19.241 21.729 1.00 63.31 504 LYS A CA 1
ATOM 3998 C C . LYS A 1 504 ? -14.357 20.603 21.515 1.00 63.31 504 LYS A C 1
ATOM 4000 O O . LYS A 1 504 ? -13.907 21.583 22.106 1.00 63.31 504 LYS A O 1
ATOM 4005 N N . LYS A 1 505 ? -15.379 20.683 20.653 1.00 56.47 505 LYS A N 1
ATOM 4006 C CA . LYS A 1 505 ? -16.007 21.950 20.246 1.00 56.47 505 LYS A CA 1
ATOM 4007 C C . LYS A 1 505 ? -17.384 22.158 20.869 1.00 56.47 505 LYS A C 1
ATOM 4009 O O . LYS A 1 505 ? -17.659 23.279 21.282 1.00 56.47 505 LYS A O 1
ATOM 4014 N N . GLU A 1 506 ? -18.180 21.104 21.046 1.00 53.72 506 GLU A N 1
ATOM 4015 C CA . GLU A 1 506 ? -19.412 21.137 21.844 1.00 53.72 506 GLU A CA 1
ATOM 4016 C C . GLU A 1 506 ? -19.653 19.779 22.532 1.00 53.72 506 GLU A C 1
ATOM 4018 O O . GLU A 1 506 ? -19.475 18.733 21.905 1.00 53.72 506 GLU A O 1
ATOM 4023 N N . PRO A 1 507 ? -20.062 19.742 23.815 1.00 47.34 507 PRO A N 1
ATOM 4024 C CA . PRO A 1 507 ? -20.466 18.500 24.455 1.00 47.34 507 PRO A CA 1
ATOM 4025 C C . PRO A 1 507 ? -21.822 18.061 23.898 1.00 47.34 507 PRO A C 1
ATOM 4027 O O . PRO A 1 507 ? -22.868 18.564 24.318 1.00 47.34 507 PRO A O 1
ATOM 4030 N N . PHE A 1 508 ? -21.822 17.094 22.982 1.00 48.44 508 PHE A N 1
ATOM 4031 C CA . PHE A 1 508 ? -23.052 16.394 22.638 1.00 48.44 508 PHE A CA 1
ATOM 4032 C C . PHE A 1 508 ? -23.484 15.570 23.854 1.00 48.44 508 PHE A C 1
ATOM 4034 O O . PHE A 1 508 ? -22.827 14.613 24.254 1.00 48.44 508 PHE A O 1
ATOM 4041 N N . LYS A 1 509 ? -24.576 15.993 24.494 1.00 49.69 509 LYS A N 1
ATOM 4042 C CA . LYS A 1 509 ? -25.065 15.406 25.753 1.00 49.69 509 LYS A CA 1
ATOM 4043 C C . LYS A 1 509 ? -25.692 14.015 25.588 1.00 49.69 509 LYS A C 1
ATOM 4045 O O . LYS A 1 509 ? -26.035 13.410 26.597 1.00 49.69 509 LYS A O 1
ATOM 4050 N N . SER A 1 510 ? -25.878 13.540 24.357 1.00 53.31 510 SER A N 1
ATOM 4051 C CA . SER A 1 510 ? -26.623 12.309 24.045 1.00 53.31 510 SER A CA 1
ATOM 4052 C C . SER A 1 510 ? -25.805 11.198 23.388 1.00 53.31 510 SER A C 1
ATOM 4054 O O . SER A 1 510 ? -26.353 10.123 23.180 1.00 53.31 510 SER A O 1
ATOM 4056 N N . GLU A 1 511 ? -24.523 11.410 23.079 1.00 64.50 511 GLU A N 1
ATOM 4057 C CA . GLU A 1 511 ? -23.640 10.313 22.667 1.00 64.50 511 GLU A CA 1
ATOM 4058 C C . GLU A 1 511 ? -22.825 9.851 23.871 1.00 64.50 511 GLU A C 1
ATOM 4060 O O . GLU A 1 511 ? -22.211 10.647 24.586 1.00 64.50 511 GLU A O 1
ATOM 4065 N N . CYS A 1 512 ? -22.866 8.548 24.106 1.00 78.38 512 CYS A N 1
ATOM 4066 C CA . CYS A 1 512 ? -22.233 7.886 25.226 1.00 78.38 512 CYS A CA 1
ATOM 4067 C C . CYS A 1 512 ? -21.521 6.625 24.740 1.00 78.38 512 CYS A C 1
ATOM 4069 O O . CYS A 1 512 ? -21.813 6.091 23.670 1.00 78.38 512 CYS A O 1
ATOM 4071 N N . ILE A 1 513 ? -20.567 6.163 25.538 1.00 88.12 513 ILE A N 1
ATOM 4072 C CA . ILE A 1 513 ? -19.964 4.853 25.347 1.00 88.12 513 ILE A CA 1
ATOM 4073 C C . ILE A 1 513 ? -20.982 3.808 25.804 1.00 88.12 513 ILE A C 1
ATOM 4075 O O . ILE A 1 513 ? -21.469 3.865 26.939 1.00 88.12 513 ILE A O 1
ATOM 4079 N N . GLU A 1 514 ? -21.305 2.878 24.909 1.00 88.75 514 GLU A N 1
ATOM 4080 C CA . GLU A 1 514 ? -22.292 1.817 25.127 1.00 88.75 514 GLU A CA 1
ATOM 4081 C C . GLU A 1 514 ? -21.630 0.534 25.639 1.00 88.75 514 GLU A C 1
ATOM 4083 O O . GLU A 1 514 ? -22.211 -0.171 26.461 1.00 88.75 514 GLU A O 1
ATOM 4088 N N . SER A 1 515 ? -20.386 0.257 25.234 1.00 89.81 515 SER A N 1
ATOM 4089 C CA . SER A 1 515 ? -19.610 -0.853 25.795 1.00 89.81 515 SER A CA 1
ATOM 4090 C C . SER A 1 515 ? -18.109 -0.585 25.795 1.00 89.81 515 SER A C 1
ATOM 4092 O O . SER A 1 515 ? -17.585 -0.023 24.832 1.00 89.81 515 SER A O 1
ATOM 4094 N N . ILE A 1 516 ? -17.428 -1.056 26.847 1.00 94.44 516 ILE A N 1
ATOM 4095 C CA . ILE A 1 516 ? -15.969 -1.207 26.901 1.00 94.44 516 ILE A CA 1
ATOM 4096 C C . ILE A 1 516 ? -15.647 -2.647 27.301 1.00 94.44 516 ILE A C 1
ATOM 4098 O O . ILE A 1 516 ? -16.079 -3.113 28.360 1.00 94.44 516 ILE A O 1
ATOM 4102 N N . VAL A 1 517 ? -14.879 -3.331 26.458 1.00 94.00 517 VAL A N 1
ATOM 4103 C CA . VAL A 1 517 ? -14.316 -4.657 26.730 1.00 94.00 517 VAL A CA 1
ATOM 4104 C C . VAL A 1 517 ? -12.820 -4.619 26.443 1.00 94.00 517 VAL A C 1
ATOM 4106 O O . VAL A 1 517 ? -12.407 -4.041 25.445 1.00 94.00 517 VAL A O 1
ATOM 4109 N N . ILE A 1 518 ? -12.009 -5.211 27.317 1.00 94.19 518 ILE A N 1
ATOM 4110 C CA . ILE A 1 518 ? -10.554 -5.298 27.148 1.00 94.19 518 ILE A CA 1
ATOM 4111 C C . ILE A 1 518 ? -10.146 -6.759 27.297 1.00 94.19 518 ILE A C 1
ATOM 4113 O O . ILE A 1 518 ? -10.458 -7.384 28.310 1.00 94.19 518 ILE A O 1
ATOM 4117 N N . GLU A 1 519 ? -9.450 -7.296 26.306 1.00 90.88 519 GLU A N 1
ATOM 4118 C CA . GLU A 1 519 ? -8.888 -8.645 26.319 1.00 90.88 519 GLU A CA 1
ATOM 4119 C C . GLU A 1 519 ? -7.369 -8.574 26.459 1.00 90.88 519 GLU A C 1
ATOM 4121 O O . GLU A 1 519 ? -6.718 -7.707 25.866 1.00 90.88 519 GLU A O 1
ATOM 4126 N N . THR A 1 520 ? -6.802 -9.451 27.288 1.00 89.12 520 THR A N 1
ATOM 4127 C CA . THR A 1 520 ? -5.377 -9.412 27.625 1.00 89.12 520 THR A CA 1
ATOM 4128 C C . THR A 1 520 ? -4.537 -10.466 26.925 1.00 89.12 520 THR A C 1
ATOM 4130 O O . THR A 1 520 ? -5.011 -11.527 26.515 1.00 89.12 520 THR A O 1
ATOM 4133 N N . LYS A 1 521 ? -3.228 -10.196 26.874 1.00 83.69 521 LYS A N 1
ATOM 4134 C CA . LYS A 1 521 ? -2.214 -11.185 26.499 1.00 83.69 521 LYS A CA 1
ATOM 4135 C C . LYS A 1 521 ? -2.038 -12.182 27.637 1.00 83.69 521 LYS A C 1
ATOM 4137 O O . LYS A 1 521 ? -1.700 -11.798 28.753 1.00 83.69 521 LYS A O 1
ATOM 4142 N N . GLY A 1 522 ? -2.232 -13.469 27.357 1.00 74.62 522 GLY A N 1
ATOM 4143 C CA . GLY A 1 522 ? -2.223 -14.499 28.402 1.00 74.62 522 GLY A CA 1
ATOM 4144 C C . GLY A 1 522 ? -0.841 -14.894 28.943 1.00 74.62 522 GLY A C 1
ATOM 4145 O O . GLY A 1 522 ? -0.750 -15.712 29.854 1.00 74.62 522 GLY A O 1
ATOM 4146 N N . ASN A 1 523 ? 0.250 -14.365 28.382 1.00 74.38 523 ASN A N 1
ATOM 4147 C CA . ASN A 1 523 ? 1.631 -14.728 28.724 1.00 74.38 523 ASN A CA 1
ATOM 4148 C C . ASN A 1 523 ? 2.401 -13.627 29.479 1.00 74.38 523 ASN A C 1
ATOM 4150 O O . ASN A 1 523 ? 3.623 -13.725 29.615 1.00 74.38 523 ASN A O 1
ATOM 4154 N N . ILE A 1 524 ? 1.718 -12.584 29.957 1.00 83.50 524 ILE A N 1
ATOM 4155 C CA . ILE A 1 524 ? 2.326 -11.419 30.615 1.00 83.50 524 ILE A CA 1
ATOM 4156 C C . ILE A 1 524 ? 1.604 -11.148 31.942 1.00 83.50 524 ILE A C 1
ATOM 4158 O O . ILE A 1 524 ? 0.400 -11.361 32.055 1.00 83.50 524 ILE A O 1
ATOM 4162 N N . ASP A 1 525 ? 2.337 -10.679 32.957 1.00 88.69 525 ASP A N 1
ATOM 4163 C CA . ASP A 1 525 ? 1.737 -10.198 34.207 1.00 88.69 525 ASP A CA 1
ATOM 4164 C C . ASP A 1 525 ? 0.931 -8.916 33.951 1.00 88.69 525 ASP A C 1
ATOM 4166 O O . ASP A 1 525 ? 1.491 -7.863 33.645 1.00 88.69 525 ASP A O 1
ATOM 4170 N N . ILE A 1 526 ? -0.392 -9.019 34.082 1.00 90.81 526 ILE A N 1
ATOM 4171 C CA . ILE A 1 526 ? -1.339 -7.926 33.837 1.00 90.81 526 ILE A CA 1
ATOM 4172 C C . ILE A 1 526 ? -1.612 -7.065 35.077 1.00 90.81 526 ILE A C 1
ATOM 4174 O O . ILE A 1 526 ? -2.450 -6.166 35.010 1.00 90.81 526 ILE A O 1
ATOM 4178 N N . THR A 1 527 ? -0.920 -7.286 36.202 1.00 93.06 527 THR A N 1
ATOM 4179 C CA . THR A 1 527 ? -1.075 -6.465 37.419 1.00 93.06 527 THR A CA 1
ATOM 4180 C C . THR A 1 527 ? -0.971 -4.956 37.138 1.00 93.06 527 THR A C 1
ATOM 4182 O O . THR A 1 527 ? -1.853 -4.222 37.589 1.00 93.06 527 THR A O 1
ATOM 4185 N N . PRO A 1 528 ? -0.012 -4.463 36.321 1.00 95.44 528 PRO A N 1
ATOM 4186 C CA . PRO A 1 528 ? 0.054 -3.039 35.981 1.00 95.44 528 PRO A CA 1
ATOM 4187 C C . PRO A 1 528 ? -1.181 -2.521 35.229 1.00 95.44 528 PRO A C 1
ATOM 4189 O O . PRO A 1 528 ? -1.570 -1.366 35.403 1.00 95.44 528 PRO A O 1
ATOM 4192 N N . LEU A 1 529 ? -1.807 -3.361 34.394 1.00 94.69 529 LEU A N 1
ATOM 4193 C CA . LEU A 1 529 ? -3.049 -3.018 33.699 1.00 94.69 529 LEU A CA 1
ATOM 4194 C C . LEU A 1 529 ? -4.226 -2.965 34.681 1.00 94.69 529 LEU A C 1
ATOM 4196 O O . LEU A 1 529 ? -5.034 -2.045 34.603 1.00 94.69 529 LEU A O 1
ATOM 4200 N N . ILE A 1 530 ? -4.308 -3.903 35.628 1.00 94.56 530 ILE A N 1
ATOM 4201 C CA . ILE A 1 530 ? -5.346 -3.903 36.670 1.00 94.56 530 ILE A CA 1
ATOM 4202 C C . ILE A 1 530 ? -5.249 -2.630 37.519 1.00 94.56 530 ILE A C 1
ATOM 4204 O O . ILE A 1 530 ? -6.235 -1.908 37.651 1.00 94.56 530 ILE A O 1
ATOM 4208 N N . GLU A 1 531 ? -4.056 -2.304 38.023 1.00 94.81 531 GLU A N 1
ATOM 4209 C CA . GLU A 1 531 ? -3.813 -1.086 38.810 1.00 94.81 531 GLU A CA 1
ATOM 4210 C C . GLU A 1 531 ? -4.158 0.190 38.030 1.00 94.81 531 GLU A C 1
ATOM 4212 O O . GLU A 1 531 ? -4.617 1.178 38.606 1.00 94.81 531 GLU A O 1
ATOM 4217 N N . TYR A 1 532 ? -3.952 0.184 36.712 1.00 96.19 532 TYR A N 1
ATOM 4218 C CA . TYR A 1 532 ? -4.369 1.273 35.837 1.00 96.19 532 TYR A CA 1
ATOM 4219 C C . TYR A 1 532 ? -5.892 1.372 35.715 1.00 96.19 532 TYR A C 1
ATOM 4221 O O . TYR A 1 532 ? -6.451 2.449 35.922 1.00 96.19 532 TYR A O 1
ATOM 4229 N N . LEU A 1 533 ? -6.581 0.263 35.433 1.00 95.56 533 LEU A N 1
ATOM 4230 C CA . LEU A 1 533 ? -8.041 0.242 35.312 1.00 95.56 533 LEU A CA 1
ATOM 4231 C C . LEU A 1 533 ? -8.729 0.642 36.624 1.00 95.56 533 LEU A C 1
ATOM 4233 O O . LEU A 1 533 ? -9.717 1.378 36.582 1.00 95.56 533 LEU A O 1
ATOM 4237 N N . GLU A 1 534 ? -8.170 0.260 37.777 1.00 94.25 534 GLU A N 1
ATOM 4238 C CA . GLU A 1 534 ? -8.662 0.638 39.111 1.00 94.25 534 GLU A CA 1
ATOM 4239 C C . GLU A 1 534 ? -8.680 2.155 39.367 1.00 94.25 534 GLU A C 1
ATOM 4241 O O . GLU A 1 534 ? -9.413 2.632 40.237 1.00 94.25 534 GLU A O 1
ATOM 4246 N N . GLN A 1 535 ? -7.927 2.941 38.591 1.00 94.62 535 GLN A N 1
ATOM 4247 C CA . GLN A 1 535 ? -7.964 4.405 38.659 1.00 94.62 535 GLN A CA 1
ATOM 4248 C C . GLN A 1 535 ? -9.271 4.994 38.115 1.00 94.62 535 GLN A C 1
ATOM 4250 O O . GLN A 1 535 ? -9.605 6.134 38.455 1.00 94.62 535 GLN A O 1
ATOM 4255 N N . PHE A 1 536 ? -9.995 4.243 37.278 1.00 94.69 536 PHE A N 1
ATOM 4256 C CA . PHE A 1 536 ? -11.216 4.667 36.584 1.00 94.69 536 PHE A CA 1
ATOM 4257 C C . PHE A 1 536 ? -12.441 3.843 36.986 1.00 94.69 536 PHE A C 1
ATOM 4259 O O . PHE A 1 536 ? -13.529 4.404 37.143 1.00 94.69 536 PHE A O 1
ATOM 4266 N N . PHE A 1 537 ? -12.255 2.534 37.159 1.00 94.94 537 PHE A N 1
ATOM 4267 C CA . PHE A 1 537 ? -13.301 1.533 37.339 1.00 94.94 537 PHE A CA 1
ATOM 4268 C C . PHE A 1 537 ? -13.031 0.716 38.597 1.00 94.94 537 PHE A C 1
ATOM 4270 O O . PHE A 1 537 ? -11.919 0.256 38.816 1.00 94.94 537 PHE A O 1
ATOM 4277 N N . VAL A 1 538 ? -14.048 0.482 39.419 1.00 93.00 538 VAL A N 1
ATOM 4278 C CA . VAL A 1 538 ? -13.868 -0.340 40.627 1.00 93.00 538 VAL A CA 1
ATOM 4279 C C . VAL A 1 538 ? -13.983 -1.834 40.311 1.00 93.00 538 VAL A C 1
ATOM 4281 O O . VAL A 1 538 ? -14.763 -2.200 39.432 1.00 93.00 538 VAL A O 1
ATOM 4284 N N . PRO A 1 539 ? -13.316 -2.727 41.054 1.00 92.62 539 PRO A N 1
ATOM 4285 C CA . PRO A 1 539 ? -13.620 -4.153 40.981 1.00 92.62 539 PRO A CA 1
ATOM 4286 C C . PRO A 1 539 ? -15.091 -4.405 41.356 1.00 92.62 539 PRO A C 1
ATOM 4288 O O . PRO A 1 539 ? -15.587 -3.857 42.352 1.00 92.62 539 PRO A O 1
ATOM 4291 N N . SER A 1 540 ? -15.813 -5.205 40.566 1.00 91.56 540 SER A N 1
ATOM 4292 C CA . SER A 1 540 ? -17.255 -5.447 40.753 1.00 91.56 540 SER A CA 1
ATOM 4293 C C . SER A 1 540 ? -17.609 -6.072 42.108 1.00 91.56 540 SER A C 1
ATOM 4295 O O . SER A 1 540 ? -18.703 -5.853 42.625 1.00 91.56 540 SER A O 1
ATOM 4297 N N . ASP A 1 541 ? -16.686 -6.812 42.718 1.00 89.50 541 ASP A N 1
ATOM 4298 C CA . ASP A 1 541 ? -16.816 -7.432 44.041 1.00 89.50 541 ASP A CA 1
ATOM 4299 C C . ASP A 1 541 ? -16.499 -6.473 45.208 1.00 89.50 541 ASP A C 1
ATOM 4301 O O . ASP A 1 541 ? -16.654 -6.831 46.378 1.00 89.50 541 ASP A O 1
ATOM 4305 N N . ASN A 1 542 ? -16.085 -5.235 44.912 1.00 89.06 542 ASN A N 1
ATOM 4306 C CA . ASN A 1 542 ? -15.550 -4.298 45.897 1.00 89.06 542 ASN A CA 1
ATOM 4307 C C . ASN A 1 542 ? -16.127 -2.870 45.790 1.00 89.06 542 ASN A C 1
ATOM 4309 O O . ASN A 1 542 ? -15.588 -1.929 46.383 1.00 89.06 542 ASN A O 1
ATOM 4313 N N . THR A 1 543 ? -17.250 -2.690 45.086 1.00 87.25 543 THR A N 1
ATOM 4314 C CA . THR A 1 543 ? -17.872 -1.374 44.825 1.00 87.25 543 THR A CA 1
ATOM 4315 C C . THR A 1 543 ? -18.150 -0.560 46.098 1.00 87.25 543 THR A C 1
ATOM 4317 O O . THR A 1 543 ? -17.944 0.655 46.131 1.00 87.25 543 THR A O 1
ATOM 4320 N N . ALA A 1 544 ? -18.522 -1.226 47.198 1.00 86.19 544 ALA A N 1
ATOM 4321 C CA . ALA A 1 544 ? -18.860 -0.584 48.469 1.00 86.19 544 ALA A CA 1
ATOM 4322 C C . ALA A 1 544 ? -17.719 0.267 49.066 1.00 86.19 544 ALA A C 1
ATOM 4324 O O . ALA A 1 544 ? -17.985 1.265 49.738 1.00 86.19 544 ALA A O 1
ATOM 4325 N N . LYS A 1 545 ? -16.444 -0.074 48.813 1.00 86.44 545 LYS A N 1
ATOM 4326 C CA . LYS A 1 545 ? -15.287 0.686 49.333 1.00 86.44 545 LYS A CA 1
ATOM 4327 C C . LYS A 1 545 ? -15.057 2.022 48.621 1.00 86.44 545 LYS A C 1
ATOM 4329 O O . LYS A 1 545 ? -14.206 2.802 49.066 1.00 86.44 545 LYS A O 1
ATOM 4334 N N . TYR A 1 546 ? -15.770 2.276 47.528 1.00 86.50 546 TYR A N 1
ATOM 4335 C CA . TYR A 1 546 ? -15.564 3.425 46.649 1.00 86.50 546 TYR A CA 1
ATOM 4336 C C . TYR A 1 546 ? -16.759 4.382 46.612 1.00 86.50 546 TYR A C 1
ATOM 4338 O O . TYR A 1 546 ? -16.699 5.409 45.938 1.00 86.50 546 TYR A O 1
ATOM 4346 N N . ILE A 1 547 ? -17.800 4.105 47.402 1.00 84.69 547 ILE A N 1
ATOM 4347 C CA . ILE A 1 547 ? -18.933 5.013 47.600 1.00 84.69 547 ILE A CA 1
ATOM 4348 C C . ILE A 1 547 ? -18.416 6.383 48.061 1.00 84.69 547 ILE A C 1
ATOM 4350 O O . ILE A 1 547 ? -17.580 6.478 48.964 1.00 84.69 547 ILE A O 1
ATOM 4354 N N . SER A 1 548 ? -18.909 7.444 47.418 1.00 83.75 548 SER A N 1
ATOM 4355 C CA . SER A 1 548 ? -18.521 8.841 47.661 1.00 83.75 548 SER A CA 1
ATOM 4356 C C . SER A 1 548 ? -17.040 9.165 47.411 1.00 83.75 548 SER A C 1
ATOM 4358 O O . SER A 1 548 ? -16.577 10.246 47.785 1.00 83.75 548 SER A O 1
ATOM 4360 N N . LYS A 1 549 ? -16.277 8.258 46.786 1.00 90.06 549 LYS A N 1
ATOM 4361 C CA . LYS A 1 549 ? -14.932 8.548 46.281 1.00 90.06 549 LYS A CA 1
ATOM 4362 C C . LYS A 1 549 ? -15.003 8.998 44.831 1.00 90.06 549 LYS A C 1
ATOM 4364 O O . LYS A 1 549 ? -15.936 8.672 44.100 1.00 90.06 549 LYS A O 1
ATOM 4369 N N . LYS A 1 550 ? -13.966 9.721 44.422 1.00 91.81 550 LYS A N 1
ATOM 4370 C CA . LYS A 1 550 ? -13.778 10.142 43.041 1.00 91.81 550 LYS A CA 1
ATOM 4371 C C . LYS A 1 550 ? -12.606 9.415 42.403 1.00 91.81 550 LYS A C 1
ATOM 4373 O O . LYS A 1 550 ? -11.619 9.129 43.081 1.00 91.81 550 LYS A O 1
ATOM 4378 N N . ASN A 1 551 ? -12.740 9.138 41.117 1.00 92.38 551 ASN A N 1
ATOM 4379 C CA . ASN A 1 551 ? -11.700 8.568 40.276 1.00 92.38 551 ASN A CA 1
ATOM 4380 C C . ASN A 1 551 ? -10.713 9.646 39.799 1.00 92.38 551 ASN A C 1
ATOM 4382 O O . ASN A 1 551 ? -10.869 10.835 40.104 1.00 92.38 551 ASN A O 1
ATOM 4386 N N . VAL A 1 552 ? -9.693 9.246 39.035 1.00 93.38 552 VAL A N 1
ATOM 4387 C CA . VAL A 1 552 ? -8.663 10.178 38.532 1.00 93.38 552 VAL A CA 1
ATOM 4388 C C . VAL A 1 552 ? -9.206 11.226 37.551 1.00 93.38 552 VAL A C 1
ATOM 4390 O O . VAL A 1 552 ? -8.575 12.259 37.342 1.00 93.38 552 VAL A O 1
ATOM 4393 N N . LEU A 1 553 ? -10.416 11.025 37.014 1.00 90.62 553 LEU A N 1
ATOM 4394 C CA . LEU A 1 553 ? -11.146 12.009 36.205 1.00 90.62 553 LEU A CA 1
ATOM 4395 C C . LEU A 1 553 ? -11.945 13.014 37.058 1.00 90.62 553 LEU A C 1
ATOM 4397 O O . LEU A 1 553 ? -12.665 13.852 36.510 1.00 90.62 553 LEU A O 1
ATOM 4401 N N . ASN A 1 554 ? -11.828 12.953 38.393 1.00 91.69 554 ASN A N 1
ATOM 4402 C CA . ASN A 1 554 ? -12.597 13.740 39.367 1.00 91.69 554 ASN A CA 1
ATOM 4403 C C . ASN A 1 554 ? -14.124 13.519 39.259 1.00 91.69 554 ASN A C 1
ATOM 4405 O O . ASN A 1 554 ? -14.920 14.398 39.614 1.00 91.69 554 ASN A O 1
ATOM 4409 N N . MET A 1 555 ? -14.524 12.336 38.782 1.00 89.31 555 MET A N 1
ATOM 4410 C CA . MET A 1 555 ? -15.906 11.857 38.690 1.00 89.31 555 MET A CA 1
ATOM 4411 C C . MET A 1 555 ? -16.161 10.798 39.764 1.00 89.31 555 MET A C 1
ATOM 4413 O O . MET A 1 555 ? -15.217 10.186 40.258 1.00 89.31 555 MET A O 1
ATOM 4417 N N . GLU A 1 556 ? -17.415 10.601 40.167 1.00 91.62 556 GLU A N 1
ATOM 4418 C CA . GLU A 1 556 ? -17.757 9.517 41.095 1.00 91.62 556 GLU A CA 1
ATOM 4419 C C . GLU A 1 556 ? -17.501 8.150 40.443 1.00 91.62 556 GLU A C 1
ATOM 4421 O O . GLU A 1 556 ? -17.570 8.010 39.220 1.00 91.62 556 GLU A O 1
ATOM 4426 N N . TYR A 1 557 ? -17.183 7.139 41.255 1.00 90.12 557 TYR A N 1
ATOM 4427 C CA . TYR A 1 557 ? -17.040 5.760 40.778 1.00 90.12 557 TYR A CA 1
ATOM 4428 C C . TYR A 1 557 ? -18.410 5.150 40.436 1.00 90.12 557 TYR A C 1
ATOM 4430 O O . TYR A 1 557 ? -19.001 4.393 41.206 1.00 90.12 557 TYR A O 1
ATOM 4438 N N . GLU A 1 558 ? -18.912 5.502 39.256 1.00 90.88 558 GLU A N 1
ATOM 4439 C CA . GLU A 1 558 ? -20.189 5.035 38.695 1.00 90.88 558 GLU A CA 1
ATOM 4440 C C . GLU A 1 558 ? -20.058 3.696 37.946 1.00 90.88 558 GLU A C 1
ATOM 4442 O O . GLU A 1 558 ? -21.056 3.030 37.668 1.00 90.88 558 GLU A O 1
ATOM 4447 N N . PHE A 1 559 ? -18.826 3.282 37.638 1.00 94.62 559 PHE A N 1
ATOM 4448 C CA . PHE A 1 559 ? -18.525 2.134 36.786 1.00 94.62 559 PHE A CA 1
ATOM 4449 C C . PHE A 1 559 ? -17.587 1.141 37.474 1.00 94.62 559 PHE A C 1
ATOM 4451 O O . PHE A 1 559 ? -16.689 1.527 38.229 1.00 94.62 559 PHE A O 1
ATOM 4458 N N . CYS A 1 560 ? -17.791 -0.141 37.190 1.00 94.19 560 CYS A N 1
ATOM 4459 C CA . CYS A 1 560 ? -16.973 -1.251 37.654 1.00 94.19 560 CYS A CA 1
ATOM 4460 C C . CYS A 1 560 ? -16.491 -2.121 36.496 1.00 94.19 560 CYS A C 1
ATOM 4462 O O . CYS A 1 560 ? -17.058 -2.074 35.407 1.00 94.19 560 CYS A O 1
ATOM 4464 N N . TYR A 1 561 ? -15.471 -2.939 36.745 1.00 94.62 561 TYR A N 1
ATOM 4465 C CA . TYR A 1 561 ? -15.066 -4.005 35.838 1.00 94.62 561 TYR A CA 1
ATOM 4466 C C . TYR A 1 561 ? -15.319 -5.379 36.462 1.00 94.62 561 TYR A C 1
ATOM 4468 O O . TYR A 1 561 ? -15.158 -5.571 37.669 1.00 94.62 561 TYR A O 1
ATOM 4476 N N . THR A 1 562 ? -15.683 -6.339 35.615 1.00 93.81 562 THR A N 1
ATOM 4477 C CA . THR A 1 562 ? -15.649 -7.774 35.925 1.00 93.81 562 THR A CA 1
ATOM 4478 C C . THR A 1 562 ? -14.527 -8.409 35.118 1.00 93.81 562 THR A C 1
ATOM 4480 O O . THR A 1 562 ? -14.415 -8.129 33.925 1.00 93.81 562 THR A O 1
ATOM 4483 N N . MET A 1 563 ? -13.714 -9.250 35.756 1.00 91.88 563 MET A N 1
ATOM 4484 C CA . MET A 1 563 ? -12.658 -10.018 35.099 1.00 91.88 563 MET A CA 1
ATOM 4485 C C . MET A 1 563 ? -13.105 -11.473 34.961 1.00 91.88 563 MET A C 1
ATOM 4487 O O . MET A 1 563 ? -13.446 -12.112 35.958 1.00 91.88 563 MET A O 1
ATOM 4491 N N . THR A 1 564 ? -13.113 -11.990 33.738 1.00 87.31 564 THR A N 1
ATOM 4492 C CA . THR A 1 564 ? -13.321 -13.414 33.459 1.00 87.31 564 THR A CA 1
ATOM 4493 C C . THR A 1 564 ? -12.051 -13.996 32.865 1.00 87.31 564 THR A C 1
ATOM 4495 O O . THR A 1 564 ? -11.577 -13.501 31.843 1.00 87.31 564 THR A O 1
ATOM 4498 N N . ASP A 1 565 ? -11.514 -15.041 33.489 1.00 76.25 565 ASP A N 1
ATOM 4499 C CA . ASP A 1 565 ? -10.395 -15.797 32.932 1.00 76.25 565 ASP A CA 1
ATOM 4500 C C . ASP A 1 565 ? -10.944 -16.826 31.941 1.00 76.25 565 ASP A C 1
ATOM 4502 O O . ASP A 1 565 ? -11.769 -17.668 32.312 1.00 76.25 565 ASP A O 1
ATOM 4506 N N . ASN A 1 566 ? -10.493 -16.770 30.687 1.00 57.88 566 ASN A N 1
ATOM 4507 C CA . ASN A 1 566 ? -10.773 -17.814 29.708 1.00 57.88 566 ASN A CA 1
ATOM 4508 C C . ASN A 1 566 ? -9.883 -19.019 30.044 1.00 57.88 566 ASN A C 1
ATOM 4510 O O . ASN A 1 566 ? -8.781 -19.166 29.522 1.00 57.88 566 ASN A O 1
ATOM 4514 N N . MET A 1 567 ? -10.338 -19.841 30.991 1.00 40.47 567 MET A N 1
ATOM 4515 C CA . MET A 1 567 ? -9.801 -21.179 31.218 1.00 40.47 567 MET A CA 1
ATOM 4516 C C . MET A 1 567 ? -10.540 -22.155 30.298 1.00 40.47 567 MET A C 1
ATOM 4518 O O . MET A 1 567 ? -11.581 -22.683 30.693 1.00 40.47 567 MET A O 1
ATOM 4522 N N . GLU A 1 568 ? -10.016 -22.385 29.094 1.00 33.69 568 GLU A N 1
ATOM 4523 C CA . GLU A 1 568 ? -10.356 -23.574 28.293 1.00 33.69 568 GLU A CA 1
ATOM 4524 C C . GLU A 1 568 ? -9.162 -24.519 28.166 1.00 33.69 568 GLU A C 1
ATOM 4526 O O . GLU A 1 568 ? -8.056 -24.051 27.808 1.00 33.69 568 GLU A O 1
#

Radius of gyration: 30.17 Å; Cα contacts (8 Å, |Δi|>4): 1014; chains: 1; bounding box: 79×74×98 Å

pLDDT: mean 79.12, std 17.65, range [28.8, 97.62]

Foldseek 3Di:
DDDPVVVVVVVVVVVVVVVVVVVVVVVVVVLVDDPDDDDDPPPFDFQKWKAFPVRDDQRLAWPVLVVVCLVCVVVCVQWFPDKKWKWDKDFDPVQQKHKDWDPPFFPPCVDPLLVLLNVLATTEMQILACVVVCVVPPPKDKDFDPPDDSNVLSDPPAKAKAWEPSNVVRTPPVDDQQNNWMWMARRVLRDIGIHGYGIYIYDPDSHIYIYMRNNVVLCRVCNVPLIGGSTIRIIGTHTDLVDDCQVVLLVCLLQAPAPVPNVVQQQAAHLVRHRRRMHMDGPHPHDDQDLDDLPVLPPDFWKKKKWKDFLVPDLFRQADCVVLVVCLVCCVVQVQWFPDKKWKLDKFFADPVVDDPPDDDWGWFKDKDDDPVLQPPPPDCSNVPTQRIAIAILFCVVVCVVAVAKDKYFRGSDHSNCLSPPDPVLCPQQEFWAKAEAVLVVVSVVPPSDDDGLNRTWIWTDIPPDDPDPSNQTRIHRYGIYMYHPDPGDYIYIRNRRVCSNVVVPNPSPGHTRIIMTMTNRPDPCVVVVVVVCLQAAASVCVVVQVVHAHPVRHGRRMHIYMDTPDD

Secondary structure (DSSP, 8-state):
----HHHHHHHHHHHHHHHHHHHHHHHHHTTSPPS-S---TT----SEEEEETT--SS--B-HHHHHHHHHHGGGGTTTEEEEEEEE--EEBTTTSEEEEESTT-B-STTSHHHHHHHHHEEEEEEESSTHHHHHHHSS--EEEPTT--GGGTT-SSSEEEEEEHHHHTTB-TTS-GGG-EEEEEETTTTEEEEEEEEEEE---SSSEEEEEEHHHHHHHHHTT-S--TT-EEEEEEEE-TTS--HHHHHHHHHHSEETT-GGGGTT-B-TTSSB--EEEEE-S-PPP-----TTGGGSS---EEEEEEETT--S---B-HHHHHHHHHTHHHHGGGEEEEEEE---B---GGGS-TT-----EEEEEE--TTSGGG-S-TTTTT-BS-EEEES-HHHHHHH-TT-EEEEBTT--HHHHHS--TTT--TTEEEEEEEEHHHHHHHHTT-----GGG-EEEEEETT-----TTSSPEEEEEEEEE-S-SS-PEEEEHHHHGGGGGTS--TT--B-EEEEEE-TTS--HHHHHHHTTTSEETT-GGGGTT-B-TTSSB--EEEEEEE---

Solvent-accessible surface area (backbone atoms only — not comparable to full-atom values): 31803 Å² total; per-residue (Å²): 138,83,80,63,62,66,64,53,51,52,52,48,50,54,50,50,49,49,50,48,50,53,47,48,50,48,51,65,55,60,70,46,84,74,89,84,71,82,85,65,92,80,75,78,55,72,45,32,38,55,38,30,62,87,68,56,79,70,42,52,34,43,38,58,66,59,50,53,54,66,70,47,41,73,83,40,56,79,43,46,76,43,59,38,34,26,36,43,82,42,42,53,60,82,67,39,28,47,73,48,58,35,88,80,18,61,45,68,60,88,40,69,69,43,46,53,37,61,61,29,50,39,31,41,30,24,21,24,34,70,60,47,55,37,71,76,67,42,97,52,62,72,48,67,40,93,95,53,64,65,72,50,23,61,34,80,89,60,38,34,26,34,38,36,49,71,46,54,88,33,47,41,82,87,50,58,64,90,63,35,27,34,34,42,34,32,60,88,72,70,42,70,49,66,24,30,52,42,31,34,32,58,64,84,64,91,62,33,50,39,40,28,12,26,52,53,49,48,49,53,71,34,65,85,52,90,59,39,77,56,33,29,37,44,43,32,33,21,56,38,84,92,47,89,53,64,68,58,51,54,54,44,41,21,62,23,34,49,64,92,53,54,78,74,41,75,73,28,27,20,57,83,73,37,70,54,58,32,21,41,44,65,84,65,96,66,79,80,84,80,66,78,51,88,70,74,76,66,76,86,52,60,26,42,38,38,41,54,43,34,67,85,69,52,82,74,46,69,31,61,56,70,58,57,53,49,54,57,73,49,30,80,81,50,47,86,45,43,74,45,50,38,43,31,49,52,83,38,51,60,59,71,84,84,46,66,90,91,65,87,68,93,37,57,34,39,32,72,52,66,64,86,78,55,66,84,71,53,91,52,76,61,76,73,71,37,48,35,36,34,28,36,26,20,33,64,65,56,53,38,70,78,35,82,76,46,50,73,35,35,30,32,73,58,50,57,66,46,32,46,54,56,56,73,89,67,48,49,90,42,28,41,26,36,26,38,34,37,39,71,58,53,53,63,65,58,77,66,75,71,89,67,57,52,89,63,44,32,35,30,50,40,58,61,89,57,74,91,66,61,72,87,71,34,40,19,20,37,55,45,32,33,32,45,56,95,68,88,77,69,56,34,36,30,16,34,67,19,60,52,60,58,55,80,80,49,80,64,90,84,70,32,34,55,43,46,38,38,33,32,43,36,89,58,88,50,62,70,55,51,62,53,47,56,43,64,27,36,53,63,95,50,51,80,84,39,68,96,37,63,30,82,85,74,40,68,58,56,34,19,32,46,78,46,72,53,83,126

Mean predicted aligned error: 13.08 Å

Sequence (568 aa):
MGYNKKSYVMKCVVILSVIMLTGLLMASCNNLPKNGTKYIPGSFSSDIIIQRTDGQSPLMMPYKYSRILLEDKYLYKEEIFGISIASVKYEINSTGMSWDGFTDVLVNTDSKMAKDAIKSVKYCIGITDLNAI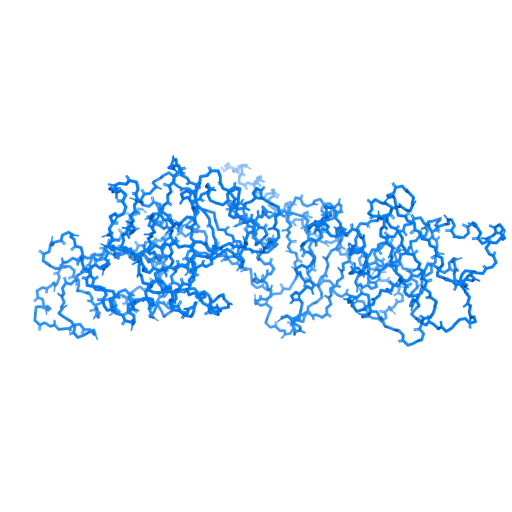ILDKGESDITLYEGYSADLLISSSQDYVIIPSSISSYINNKLPAGERALVIQYTDTGLADIFTIIGEYTAEDEQDTLYLSYSGFSELILAGHNDISDHVDSLQIDVNEEKDLTKFAEYLCGYFADSNLLAQYSDRLNMLNEPYLYRFVHSMNINPIILETPEEEEANFNKSRFTISRTDGNVDLGMSYKYADALIRDYETYSQYITDIVISTGVKGVDPRDYPPFTNVPSYELHLSFDSGFANDIKDPLIFASFPYHQAITSISEIKRMKSDCEITFYGDYTNKDLVVPRQKDCKGFIKGYAIIPATLDEASQNKGNLASFDNYNFYLKEKNAAPLSYAINPGFKVIGYYTTTDEYDTVYITYAGSNEKYKKEPFKSECIESIVIETKGNIDITPLIEYLEQFFVPSDNTAKYISKKNVLNMEYEFCYTMTDNME